Protein AF-0000000069426166 (afdb_homodimer)

Organism: NCBI:txid2607531

Nearest PDB structures (foldseek):
  4bac-assembly1_B-2  TM=5.795E-01  e=1.430E-02  Human spumaretrovirus
  4ikf-assembly1_B  TM=5.958E-01  e=3.409E-02  Human spumaretrovirus
  8b4h-assembly1_D  TM=3.732E-01  e=6.358E-03  Geobacillus stearothermophilus
  8b4h-assembly1_A  TM=3.778E-01  e=1.702E-02  Geobacillus stearothermophilus
  7u05-assembly1_b  TM=6.018E-01  e=2.476E+00  Saccharomyces cerevisiae

Solvent-accessible surface area (backbone atoms only — not comparable to full-atom values): 32502 Å² total; per-residue (Å²): 130,78,71,94,40,75,82,55,65,82,65,31,62,59,61,50,37,67,57,26,68,44,65,68,35,18,50,49,48,33,32,60,58,31,52,26,51,79,60,49,64,37,88,86,81,64,45,72,37,42,81,40,81,35,87,92,40,96,77,36,49,28,32,34,34,58,85,88,72,57,49,69,44,62,60,38,64,80,30,76,53,43,93,58,84,67,53,62,47,39,52,54,44,47,53,45,38,54,45,73,63,54,51,63,67,51,43,17,54,55,46,71,45,54,61,68,59,41,51,52,49,52,51,51,51,32,52,57,52,46,51,51,58,66,70,51,73,74,56,42,57,19,76,90,26,43,27,41,40,50,74,42,74,42,79,42,66,87,80,62,87,53,65,47,33,34,39,32,38,34,27,68,96,55,58,51,59,51,69,42,81,37,95,63,88,45,52,68,59,52,48,52,48,42,65,70,38,36,37,64,47,15,33,36,34,26,74,71,42,75,75,47,73,49,92,74,50,86,50,54,48,77,43,73,61,60,89,80,58,88,70,73,48,68,55,52,57,43,50,58,52,48,58,61,50,40,79,75,56,60,76,57,53,73,96,40,66,66,53,53,40,45,47,49,45,51,48,56,47,36,60,90,35,40,52,40,51,48,51,50,52,47,29,68,78,25,58,46,81,128,79,70,94,41,76,82,54,66,84,66,30,63,58,60,50,36,65,56,27,69,43,65,68,36,18,51,50,48,34,33,60,60,31,51,26,50,78,61,47,64,36,88,86,80,62,45,73,37,42,82,41,82,36,88,92,41,98,77,37,49,29,32,33,33,58,86,88,72,57,49,69,43,63,61,37,64,79,29,76,53,43,92,57,85,68,52,62,46,40,52,55,44,47,53,47,39,53,47,73,62,54,50,64,69,52,44,18,55,56,47,69,45,54,60,66,58,42,52,51,48,53,49,52,50,32,53,57,52,47,51,52,59,66,70,54,72,72,56,41,58,19,77,89,26,43,28,40,39,49,74,42,75,42,77,40,66,86,84,62,88,52,66,48,32,33,40,33,38,33,27,67,96,53,55,52,59,51,70,41,81,36,96,62,89,44,55,68,57,51,48,52,48,43,63,70,40,35,37,65,46,15,34,36,34,24,74,70,42,74,75,48,73,48,91,76,48,87,52,52,49,77,44,71,60,60,89,81,57,87,68,73,48,68,54,51,58,43,50,59,52,46,57,60,50,37,80,77,53,63,80,64,56,77,89,58,57,65,51,53,42,44,47,49,46,51,49,58,48,37,60,91,36,40,52,40,50,49,52,50,52,47,29,68,78,25,60,47,82

Sequence (578 aa):
MTSTYPSVNGINHRDLVIATATTVDSINWLKRHGLLNTEKTCSSCGASMMEVAKKNVSDGVIWSCKRPCRKTVSIRKGTFLENSKLKCEQIVDILYFWAKGDSAKGISHECRIANVAVTDWRNFIRDTLAEYYVAQNIKLGGPNRIVEIAESAFIRRKHNVGHQWVFGALERGTRRCFLVAVEDQTADSLLGIIQERILPGTTVISDLWRSYDTRNQPGYRHLSVDRSINFVDPVTLWKHRSNRNEGEDRTARSLLPSSRLIEYMWRYEFKGEIFGKLLEQIRHLYPCVMTSTYPSVNGINHRDLVIATATTVDSINWLKRHGLLNTEKTCSSCGASMMEVAKKNVSDGVIWSCKRPCRKTVSIRKGTFLENSKLKCEQIVDILYFWAKGDSAKGISHECRIANVAVTDWRNFIRDTLAEYYVAQNIKLGGPNRIVEIAESAFIRRKHNVGHQWVFGALERGTRRCFLVAVEDQTADSLLGIIQERILPGTTVISDLWRSYDTRNQPGYRHLSVDRSINFVDPVTLWKHRSNRNEGEDRTARSLLPSSRLIEYMWRYEFKGEIFGKLLEQIRHLYPCV

pLDDT: mean 81.13, std 19.42, range [32.28, 98.38]

Structure (mmCIF, N/CA/C/O backbone):
data_AF-0000000069426166-model_v1
#
loop_
_entity.id
_entity.type
_entity.pdbx_description
1 polymer 'Uncharacterized protein LOC115222079'
#
loop_
_atom_site.group_PDB
_atom_site.id
_atom_site.type_symbol
_atom_site.label_atom_id
_atom_site.label_alt_id
_atom_site.label_comp_id
_atom_site.label_asym_id
_atom_site.label_entity_id
_atom_site.label_seq_id
_atom_site.pdbx_PDB_ins_code
_atom_site.Cartn_x
_atom_site.Cartn_y
_atom_site.Cartn_z
_atom_site.occupancy
_atom_site.B_iso_or_equiv
_atom_site.auth_seq_id
_atom_site.auth_comp_id
_atom_site.auth_asym_id
_atom_site.auth_atom_id
_atom_site.pdbx_PDB_model_num
ATOM 1 N N . MET A 1 1 ? -8.188 -19.641 -24.109 1 33.53 1 MET A N 1
ATOM 2 C CA . MET A 1 1 ? -9.242 -20.234 -23.297 1 33.53 1 MET A CA 1
ATOM 3 C C . MET A 1 1 ? -9.75 -19.25 -22.25 1 33.53 1 MET A C 1
ATOM 5 O O . MET A 1 1 ? -8.961 -18.672 -21.516 1 33.53 1 MET A O 1
ATOM 9 N N . THR A 1 2 ? -10.805 -18.547 -22.5 1 43.97 2 THR A N 1
ATOM 10 C CA . THR A 1 2 ? -11.492 -17.453 -21.797 1 43.97 2 THR A CA 1
ATOM 11 C C . THR A 1 2 ? -11.617 -17.781 -20.297 1 43.97 2 THR A C 1
ATOM 13 O O . THR A 1 2 ? -12.07 -18.859 -19.922 1 43.97 2 THR A O 1
ATOM 16 N N . SER A 1 3 ? -10.781 -17.25 -19.531 1 60 3 SER A N 1
ATOM 17 C CA . SER A 1 3 ? -10.82 -17.578 -18.109 1 60 3 SER A CA 1
ATOM 18 C C . SER A 1 3 ? -12.258 -17.578 -17.594 1 60 3 SER A C 1
ATOM 20 O O . SER A 1 3 ? -13.039 -16.688 -17.906 1 60 3 SER A O 1
ATOM 22 N N . THR A 1 4 ? -12.859 -18.797 -17.234 1 78.19 4 THR A N 1
ATOM 23 C CA . THR A 1 4 ? -14.188 -19.062 -16.672 1 78.19 4 THR A CA 1
ATOM 24 C C . THR A 1 4 ? -14.398 -18.234 -15.414 1 78.19 4 THR A C 1
ATOM 26 O O . THR A 1 4 ? -15.523 -18.156 -14.906 1 78.19 4 THR A O 1
ATOM 29 N N . TYR A 1 5 ? -13.359 -17.469 -15.078 1 89.56 5 TYR A N 1
ATOM 30 C CA . TYR A 1 5 ? -13.492 -16.719 -13.828 1 89.56 5 TYR A CA 1
ATOM 31 C C . TYR A 1 5 ? -13.484 -15.227 -14.094 1 89.56 5 TYR A C 1
ATOM 33 O O . TYR A 1 5 ? -12.844 -14.758 -15.039 1 89.56 5 TYR A O 1
ATOM 41 N N . PRO A 1 6 ? -14.219 -14.508 -13.336 1 90.44 6 PRO A N 1
ATOM 42 C CA . PRO A 1 6 ? -14.25 -13.055 -13.523 1 90.44 6 PRO A CA 1
ATOM 43 C C . PRO A 1 6 ? -12.867 -12.414 -13.414 1 90.44 6 PRO A C 1
ATOM 45 O O . PRO A 1 6 ? -12.039 -12.859 -12.609 1 90.44 6 PRO A O 1
ATOM 48 N N . SER A 1 7 ? -12.703 -11.422 -14.203 1 90 7 SER A N 1
ATOM 49 C CA . SER A 1 7 ? -11.422 -10.727 -14.164 1 90 7 SER A CA 1
ATOM 50 C C . SER A 1 7 ? -11.297 -9.859 -12.914 1 90 7 SER A C 1
ATOM 52 O O . SER A 1 7 ? -12.266 -9.211 -12.508 1 90 7 SER A O 1
ATOM 54 N N . VAL A 1 8 ? -10.141 -9.898 -12.312 1 92.81 8 VAL A N 1
ATOM 55 C CA . VAL A 1 8 ? -9.875 -9.047 -11.164 1 92.81 8 VAL A CA 1
ATOM 56 C C . VAL A 1 8 ? -8.859 -7.977 -11.539 1 92.81 8 VAL A C 1
ATOM 58 O O . VAL A 1 8 ? -8.32 -7.285 -10.664 1 92.81 8 VAL A O 1
ATOM 61 N N . ASN A 1 9 ? -8.594 -7.887 -12.828 1 86.5 9 ASN A N 1
ATOM 62 C CA . ASN A 1 9 ? -7.633 -6.887 -13.273 1 86.5 9 ASN A CA 1
ATOM 63 C C . ASN A 1 9 ? -8.125 -5.469 -12.992 1 86.5 9 ASN A C 1
ATOM 65 O O . ASN A 1 9 ? -9.266 -5.129 -13.32 1 86.5 9 ASN A O 1
ATOM 69 N N . GLY A 1 10 ? -7.312 -4.715 -12.352 1 88.25 10 GLY A N 1
ATOM 70 C CA . GLY A 1 10 ? -7.652 -3.322 -12.102 1 88.25 10 GLY A CA 1
ATOM 71 C C . GLY A 1 10 ? -8.453 -3.121 -10.828 1 88.25 10 GLY A C 1
ATOM 72 O O . GLY A 1 10 ? -8.836 -1.996 -10.5 1 88.25 10 GLY A O 1
ATOM 73 N N . ILE A 1 11 ? -8.758 -4.207 -10.156 1 94.75 11 ILE A N 1
ATOM 74 C CA . ILE A 1 11 ? -9.523 -4.07 -8.922 1 94.75 11 ILE A CA 1
ATOM 75 C C . ILE A 1 11 ? -8.688 -3.336 -7.875 1 94.75 11 ILE A C 1
ATOM 77 O O . ILE A 1 11 ? -7.48 -3.557 -7.77 1 94.75 11 ILE A O 1
ATOM 81 N N . ASN A 1 12 ? -9.281 -2.402 -7.176 1 96.94 12 ASN A N 1
ATOM 82 C CA . ASN A 1 12 ? -8.586 -1.778 -6.055 1 96.94 12 ASN A CA 1
ATOM 83 C C . ASN A 1 12 ? -9.016 -2.383 -4.723 1 96.94 12 ASN A C 1
ATOM 85 O O . ASN A 1 12 ? -9.898 -3.242 -4.684 1 96.94 12 ASN A O 1
ATOM 89 N N . HIS A 1 13 ? -8.367 -2.037 -3.701 1 97.75 13 HIS A N 1
ATOM 90 C CA . HIS A 1 13 ? -8.602 -2.688 -2.418 1 97.75 13 HIS A CA 1
ATOM 91 C C . HIS A 1 13 ? -10 -2.387 -1.896 1 97.75 13 HIS A C 1
ATOM 93 O O . HIS A 1 13 ? -10.664 -3.262 -1.328 1 97.75 13 HIS A O 1
ATOM 99 N N . ARG A 1 14 ? -10.5 -1.173 -2.006 1 97.88 14 ARG A N 1
ATOM 100 C CA . ARG A 1 14 ? -11.836 -0.819 -1.532 1 97.88 14 ARG A CA 1
ATOM 101 C C . ARG A 1 14 ? -12.891 -1.72 -2.16 1 97.88 14 ARG A C 1
ATOM 103 O O . ARG A 1 14 ? -13.742 -2.27 -1.457 1 97.88 14 ARG A O 1
ATOM 110 N N . ASP A 1 15 ? -12.852 -1.87 -3.463 1 96.88 15 ASP A N 1
ATOM 111 C CA . ASP A 1 15 ? -13.812 -2.729 -4.148 1 96.88 15 ASP A CA 1
ATOM 112 C C . ASP A 1 15 ? -13.711 -4.168 -3.656 1 96.88 15 ASP A C 1
ATOM 114 O O . ASP A 1 15 ? -14.727 -4.859 -3.521 1 96.88 15 ASP A O 1
ATOM 118 N N . LEU A 1 16 ? -12.547 -4.586 -3.479 1 98 16 LEU A N 1
ATOM 119 C CA . LEU A 1 16 ? -12.328 -5.934 -2.973 1 98 16 LEU A CA 1
ATOM 120 C C . LEU A 1 16 ? -12.953 -6.102 -1.589 1 98 16 LEU A C 1
ATOM 122 O O . LEU A 1 16 ? -13.609 -7.109 -1.317 1 98 16 LEU A O 1
ATOM 126 N N . VAL A 1 17 ? -12.727 -5.117 -0.738 1 98.12 17 VAL A N 1
ATOM 127 C CA . VAL A 1 17 ? -13.258 -5.168 0.621 1 98.12 17 VAL A CA 1
ATOM 128 C C . VAL A 1 17 ? -14.781 -5.172 0.581 1 98.12 17 VAL A C 1
ATOM 130 O O . VAL A 1 17 ? -15.43 -5.926 1.312 1 98.12 17 VAL A O 1
ATOM 133 N N . ILE A 1 18 ? -15.32 -4.344 -0.244 1 96.5 18 ILE A N 1
ATOM 134 C CA . ILE A 1 18 ? -16.766 -4.289 -0.364 1 96.5 18 ILE A CA 1
ATOM 135 C C . ILE A 1 18 ? -17.312 -5.645 -0.822 1 96.5 18 ILE A C 1
ATOM 137 O O . ILE A 1 18 ? -18.312 -6.121 -0.312 1 96.5 18 ILE A O 1
ATOM 141 N N . ALA A 1 19 ? -16.625 -6.312 -1.734 1 96.81 19 ALA A N 1
ATOM 142 C CA . ALA A 1 19 ? -17.047 -7.613 -2.254 1 96.81 19 ALA A CA 1
ATOM 143 C C . ALA A 1 19 ? -16.844 -8.711 -1.209 1 96.81 19 ALA A C 1
ATOM 145 O O . ALA A 1 19 ? -17.422 -9.789 -1.316 1 96.81 19 ALA A O 1
ATOM 146 N N . THR A 1 20 ? -16.031 -8.453 -0.206 1 97.88 20 THR A N 1
ATOM 147 C CA . THR A 1 20 ? -15.695 -9.445 0.804 1 97.88 20 THR A CA 1
ATOM 148 C C . THR A 1 20 ? -15.93 -8.898 2.207 1 97.88 20 THR A C 1
ATOM 150 O O . THR A 1 20 ? -15.133 -9.133 3.115 1 97.88 20 THR A O 1
ATOM 153 N N . ALA A 1 21 ? -16.875 -8.188 2.383 1 95.12 21 ALA A N 1
ATOM 154 C CA . ALA A 1 21 ? -17.141 -7.43 3.602 1 95.12 21 ALA A CA 1
ATOM 155 C C . ALA A 1 21 ? -17.375 -8.367 4.785 1 95.12 21 ALA A C 1
ATOM 157 O O . ALA A 1 21 ? -16.953 -8.078 5.906 1 95.12 21 ALA A O 1
ATOM 158 N N . THR A 1 22 ? -18.078 -9.531 4.539 1 94.5 22 THR A N 1
ATOM 159 C CA . THR A 1 22 ? -18.344 -10.523 5.578 1 94.5 22 THR A CA 1
ATOM 160 C C . THR A 1 22 ? -17.609 -11.828 5.273 1 94.5 22 THR A C 1
ATOM 162 O O . THR A 1 22 ? -17.109 -12.023 4.164 1 94.5 22 THR A O 1
ATOM 165 N N . THR A 1 23 ? -17.625 -12.672 6.238 1 94.69 23 THR A N 1
ATOM 166 C CA . THR A 1 23 ? -17.031 -13.992 6.039 1 94.69 23 THR A CA 1
ATOM 167 C C . THR A 1 23 ? -17.734 -14.742 4.918 1 94.69 23 THR A C 1
ATOM 169 O O . THR A 1 23 ? -17.094 -15.359 4.07 1 94.69 23 THR A O 1
ATOM 172 N N . VAL A 1 24 ? -19.016 -14.633 4.938 1 95.38 24 VAL A N 1
ATOM 173 C CA . VAL A 1 24 ? -19.812 -15.297 3.92 1 95.38 24 VAL A CA 1
ATOM 174 C C . VAL A 1 24 ? -19.5 -14.719 2.543 1 95.38 24 VAL A C 1
ATOM 176 O O . VAL A 1 24 ? -19.312 -15.461 1.578 1 95.38 24 VAL A O 1
ATOM 179 N N . ASP A 1 25 ? -19.406 -13.414 2.459 1 97.06 25 ASP A N 1
ATOM 180 C CA . ASP A 1 25 ? -19.062 -12.758 1.199 1 97.06 25 ASP A CA 1
ATOM 181 C C . ASP A 1 25 ? -17.672 -13.188 0.712 1 97.06 25 ASP A C 1
ATOM 183 O O . ASP A 1 25 ? -17.469 -13.359 -0.49 1 97.06 25 ASP A O 1
ATOM 187 N N . SER A 1 26 ? -16.812 -13.32 1.663 1 97.94 26 SER A N 1
ATOM 188 C CA . SER A 1 26 ? -15.438 -13.719 1.33 1 97.94 26 SER A CA 1
ATOM 189 C C . SER A 1 26 ? -15.391 -15.133 0.77 1 97.94 26 SER A C 1
ATOM 191 O O . SER A 1 26 ? -14.703 -15.391 -0.216 1 97.94 26 SER A O 1
ATOM 193 N N . ILE A 1 27 ? -16.078 -16 1.41 1 97.81 27 ILE A N 1
ATOM 194 C CA . ILE A 1 27 ? -16.156 -17.375 0.951 1 97.81 27 ILE A CA 1
ATOM 195 C C . ILE A 1 27 ? -16.766 -17.422 -0.45 1 97.81 27 ILE A C 1
ATOM 197 O O . ILE A 1 27 ? -16.25 -18.109 -1.337 1 97.81 27 ILE A O 1
ATOM 201 N N . ASN A 1 28 ? -17.828 -16.672 -0.667 1 97.44 28 ASN A N 1
ATOM 202 C CA . ASN A 1 28 ? -18.453 -16.609 -1.979 1 97.44 28 ASN A CA 1
ATOM 203 C C . ASN A 1 28 ? -17.516 -16.047 -3.033 1 97.44 28 ASN A C 1
ATOM 205 O O . ASN A 1 28 ? -17.484 -16.516 -4.172 1 97.44 28 ASN A O 1
ATOM 209 N N . TRP A 1 29 ? -16.812 -15.031 -2.65 1 98.19 29 TRP A N 1
ATOM 210 C CA . TRP A 1 29 ? -15.852 -14.438 -3.572 1 98.19 29 TRP A CA 1
ATOM 211 C C . TRP A 1 29 ? -14.781 -15.445 -3.965 1 98.19 29 TRP A C 1
ATOM 213 O O . TRP A 1 29 ? -14.422 -15.555 -5.137 1 98.19 29 TRP A O 1
ATOM 223 N N . LEU A 1 30 ? -14.266 -16.188 -2.988 1 98.38 30 LEU A N 1
ATOM 224 C CA . LEU A 1 30 ? -13.242 -17.203 -3.229 1 98.38 30 LEU A CA 1
ATOM 225 C C . LEU A 1 30 ? -13.766 -18.312 -4.129 1 98.38 30 LEU A C 1
ATOM 227 O O . LEU A 1 30 ? -13.047 -18.797 -5.004 1 98.38 30 LEU A O 1
ATOM 231 N N . LYS A 1 31 ? -15.008 -18.703 -3.943 1 97.5 31 LYS A N 1
ATOM 232 C CA . LYS A 1 31 ? -15.625 -19.703 -4.809 1 97.5 31 LYS A CA 1
ATOM 233 C C . LYS A 1 31 ? -15.766 -19.172 -6.238 1 97.5 31 LYS A C 1
ATOM 235 O O . LYS A 1 31 ? -15.398 -19.875 -7.191 1 97.5 31 LYS A O 1
ATOM 240 N N . ARG A 1 32 ? -16.234 -17.953 -6.324 1 96.94 32 ARG A N 1
ATOM 241 C CA . ARG A 1 32 ? -16.469 -17.328 -7.625 1 96.94 32 ARG A CA 1
ATOM 242 C C . ARG A 1 32 ? -15.172 -17.219 -8.406 1 96.94 32 ARG A C 1
ATOM 244 O O . ARG A 1 32 ? -15.172 -17.281 -9.641 1 96.94 32 ARG A O 1
ATOM 251 N N . HIS A 1 33 ? -14.109 -17.125 -7.688 1 97.44 33 HIS A N 1
ATOM 252 C CA . HIS A 1 33 ? -12.828 -16.922 -8.352 1 97.44 33 HIS A CA 1
ATOM 253 C C . HIS A 1 33 ? -12 -18.203 -8.359 1 97.44 33 HIS A C 1
ATOM 255 O O . HIS A 1 33 ? -10.797 -18.172 -8.609 1 97.44 33 HIS A O 1
ATOM 261 N N . GLY A 1 34 ? -12.578 -19.312 -8.008 1 96.94 34 GLY A N 1
ATOM 262 C CA . GLY A 1 34 ? -12 -20.641 -8.195 1 96.94 34 GLY A CA 1
ATOM 263 C C . GLY A 1 34 ? -10.969 -20.984 -7.133 1 96.94 34 GLY A C 1
ATOM 264 O O . GLY A 1 34 ? -10.078 -21.797 -7.375 1 96.94 34 GLY A O 1
ATOM 265 N N . LEU A 1 35 ? -11.023 -20.391 -5.926 1 98 35 LEU A N 1
ATOM 266 C CA . LEU A 1 35 ? -10.039 -20.641 -4.879 1 98 35 LEU A CA 1
ATOM 267 C C . LEU A 1 35 ? -10.641 -21.531 -3.785 1 98 35 LEU A C 1
ATOM 269 O O . LEU A 1 35 ? -9.914 -22.016 -2.91 1 98 35 LEU A O 1
ATOM 273 N N . LEU A 1 36 ? -11.961 -21.719 -3.824 1 98.06 36 LEU A N 1
ATOM 274 C CA . LEU A 1 36 ? -12.688 -22.688 -3.004 1 98.06 36 LEU A CA 1
ATOM 275 C C . LEU A 1 36 ? -13.633 -23.516 -3.855 1 98.06 36 LEU A C 1
ATOM 277 O O . LEU A 1 36 ? -14.125 -23.062 -4.887 1 98.06 36 LEU A O 1
ATOM 281 N N . ASN A 1 37 ? -13.93 -24.688 -3.371 1 97.62 37 ASN A N 1
ATOM 282 C CA . ASN A 1 37 ? -14.812 -25.578 -4.109 1 97.62 37 ASN A CA 1
ATOM 283 C C . ASN A 1 37 ? -16.266 -25.141 -4.004 1 97.62 37 ASN A C 1
ATOM 285 O O . ASN A 1 37 ? -16.703 -24.672 -2.953 1 97.62 37 ASN A O 1
ATOM 289 N N . THR A 1 38 ? -16.984 -25.312 -5.082 1 96.88 38 THR A N 1
ATOM 290 C CA . THR A 1 38 ? -18.438 -25.078 -5.078 1 96.88 38 THR A CA 1
ATOM 291 C C . THR A 1 38 ? -19.203 -26.375 -4.902 1 96.88 38 THR A C 1
ATOM 293 O O . THR A 1 38 ? -20.391 -26.359 -4.578 1 96.88 38 THR A O 1
ATOM 296 N N . GLU A 1 39 ? -18.5 -27.453 -5.184 1 96.56 39 GLU A N 1
ATOM 297 C CA . GLU A 1 39 ? -19.031 -28.797 -4.977 1 96.56 39 GLU A CA 1
ATOM 298 C C . GLU A 1 39 ? -18 -29.703 -4.309 1 96.56 39 GLU A C 1
ATOM 300 O O . GLU A 1 39 ? -16.797 -29.422 -4.367 1 96.56 39 GLU A O 1
ATOM 305 N N . LYS A 1 40 ? -18.578 -30.766 -3.654 1 96 40 LYS A N 1
ATOM 306 C CA . LYS A 1 40 ? -17.672 -31.703 -2.979 1 96 40 LYS A CA 1
ATOM 307 C C . LYS A 1 40 ? -18.281 -33.094 -2.93 1 96 40 LYS A C 1
ATOM 309 O O . LYS A 1 40 ? -19.484 -33.25 -2.689 1 96 40 LYS A O 1
ATOM 314 N N . THR A 1 41 ? -17.453 -33.969 -3.295 1 95.88 41 THR A N 1
ATOM 315 C CA . THR A 1 41 ? -17.844 -35.375 -3.197 1 95.88 41 THR A CA 1
ATOM 316 C C . THR A 1 41 ? -17.203 -36.031 -1.966 1 95.88 41 THR A C 1
ATOM 318 O O . THR A 1 41 ? -16.031 -35.844 -1.688 1 95.88 41 THR A O 1
ATOM 321 N N . CYS A 1 42 ? -18 -36.781 -1.255 1 96.38 42 CYS A N 1
ATOM 322 C CA . CYS A 1 42 ? -17.531 -37.438 -0.036 1 96.38 42 CYS A CA 1
ATOM 323 C C . CYS A 1 42 ? -16.5 -38.531 -0.354 1 96.38 42 CYS A C 1
ATOM 325 O O . CYS A 1 42 ? -16.75 -39.406 -1.184 1 96.38 42 CYS A O 1
ATOM 327 N N . SER A 1 43 ? -15.43 -38.469 0.306 1 92.19 43 SER A N 1
ATOM 328 C CA . SER A 1 43 ? -14.344 -39.406 0.053 1 92.19 43 SER A CA 1
ATOM 329 C C . SER A 1 43 ? -14.672 -40.781 0.634 1 92.19 43 SER A C 1
ATOM 331 O O . SER A 1 43 ? -14.078 -41.781 0.232 1 92.19 43 SER A O 1
ATOM 333 N N . SER A 1 44 ? -15.586 -40.812 1.547 1 93.38 44 SER A N 1
ATOM 334 C CA . SER A 1 44 ? -15.93 -42.062 2.225 1 93.38 44 SER A CA 1
ATOM 335 C C . SER A 1 44 ? -17 -42.844 1.464 1 93.38 44 SER A C 1
ATOM 337 O O . SER A 1 44 ? -16.875 -44.031 1.246 1 93.38 44 SER A O 1
ATOM 339 N N . CYS A 1 45 ? -18.094 -42.219 0.992 1 95.5 45 CYS A N 1
ATOM 340 C CA . CYS A 1 45 ? -19.234 -42.906 0.394 1 95.5 45 CYS A CA 1
ATOM 341 C C . CYS A 1 45 ? -19.406 -42.5 -1.064 1 95.5 45 CYS A C 1
ATOM 343 O O . CYS A 1 45 ? -20.219 -43.094 -1.781 1 95.5 45 CYS A O 1
ATOM 345 N N . GLY A 1 46 ? -18.75 -41.438 -1.537 1 94.69 46 GLY A N 1
ATOM 346 C CA . GLY A 1 46 ? -18.812 -41.031 -2.936 1 94.69 46 GLY A CA 1
ATOM 347 C C . GLY A 1 46 ? -20 -40.156 -3.258 1 94.69 46 GLY A C 1
ATOM 348 O O . GLY A 1 46 ? -20.141 -39.688 -4.391 1 94.69 46 GLY A O 1
ATOM 349 N N . ALA A 1 47 ? -20.781 -39.844 -2.293 1 95.94 47 ALA A N 1
ATOM 350 C CA . ALA A 1 47 ? -21.969 -39.031 -2.502 1 95.94 47 ALA A CA 1
ATOM 351 C C . ALA A 1 47 ? -21.609 -37.562 -2.545 1 95.94 47 ALA A C 1
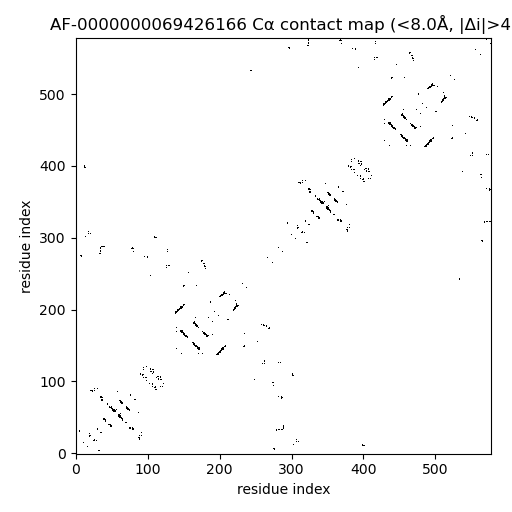ATOM 353 O O . ALA A 1 47 ? -20.562 -37.156 -2.057 1 95.94 47 ALA A O 1
ATOM 354 N N . SER A 1 48 ? -22.531 -36.75 -3.178 1 96.44 48 SER A N 1
ATOM 355 C CA . SER A 1 48 ? -22.375 -35.312 -3.199 1 96.44 48 SER A CA 1
ATOM 356 C C . SER A 1 48 ? -22.641 -34.688 -1.827 1 96.44 48 SER A C 1
ATOM 358 O O . SER A 1 48 ? -23.656 -35 -1.199 1 96.44 48 SER A O 1
ATOM 360 N N . MET A 1 49 ? -21.766 -33.875 -1.42 1 97 49 MET A N 1
ATOM 361 C CA . MET A 1 49 ? -21.922 -33.25 -0.11 1 97 49 MET A CA 1
ATOM 362 C C . MET A 1 49 ? -22.656 -31.922 -0.223 1 97 49 MET A C 1
ATOM 364 O O . MET A 1 49 ? -22.781 -31.375 -1.315 1 97 49 MET A O 1
ATOM 368 N N . MET A 1 50 ? -23.156 -31.484 0.911 1 96.81 50 MET A N 1
ATOM 369 C CA . MET A 1 50 ? -23.859 -30.188 0.952 1 96.81 50 MET A CA 1
ATOM 370 C C . MET A 1 50 ? -23.172 -29.25 1.935 1 96.81 50 MET A C 1
ATOM 372 O O . MET A 1 50 ? -22.578 -29.688 2.92 1 96.81 50 MET A O 1
ATOM 376 N N . GLU A 1 51 ? -23.25 -27.938 1.655 1 95.81 51 GLU A N 1
ATOM 377 C CA . GLU A 1 51 ? -22.766 -26.938 2.596 1 95.81 51 GLU A CA 1
ATOM 378 C C . GLU A 1 51 ? -23.766 -26.672 3.711 1 95.81 51 GLU A C 1
ATOM 380 O O . GLU A 1 51 ? -24.938 -26.406 3.441 1 95.81 51 GLU A O 1
ATOM 385 N N . VAL A 1 52 ? -23.328 -26.781 4.914 1 95.69 52 VAL A N 1
ATOM 386 C CA . VAL A 1 52 ? -24.219 -26.562 6.059 1 95.69 52 VAL A CA 1
ATOM 387 C C . VAL A 1 52 ? -23.578 -25.531 7 1 95.69 52 VAL A C 1
ATOM 389 O O . VAL A 1 52 ? -22.359 -25.547 7.215 1 95.69 52 VAL A O 1
ATOM 392 N N . ALA A 1 53 ? -24.438 -24.672 7.523 1 95.06 53 ALA A N 1
ATOM 393 C CA . ALA A 1 53 ? -23.953 -23.703 8.508 1 95.06 53 ALA A CA 1
ATOM 394 C C . ALA A 1 53 ? -23.594 -24.391 9.82 1 95.06 53 ALA A C 1
ATOM 396 O O . ALA A 1 53 ? -24.312 -25.281 10.281 1 95.06 53 ALA A O 1
ATOM 397 N N . LYS A 1 54 ? -22.422 -24.094 10.336 1 92.69 54 LYS A N 1
ATOM 398 C CA . LYS A 1 54 ? -21.953 -24.625 11.609 1 92.69 54 LYS A CA 1
ATOM 399 C C . LYS A 1 54 ? -21.297 -23.547 12.453 1 92.69 54 LYS A C 1
ATOM 401 O O . LYS A 1 54 ? -20.297 -22.953 12.031 1 92.69 54 LYS A O 1
ATOM 406 N N . LYS A 1 55 ? -21.719 -23.203 13.648 1 87.38 55 LYS A N 1
ATOM 407 C CA . LYS A 1 55 ? -21.297 -22.078 14.484 1 87.38 55 LYS A CA 1
ATOM 408 C C . LYS A 1 55 ? -19.906 -22.328 15.07 1 87.38 55 LYS A C 1
ATOM 410 O O . LYS A 1 55 ? -19.141 -21.391 15.281 1 87.38 55 LYS A O 1
ATOM 415 N N . ASN A 1 56 ? -19.5 -23.609 15.25 1 87.62 56 ASN A N 1
ATOM 416 C CA . ASN A 1 56 ? -18.25 -23.891 15.961 1 87.62 56 ASN A CA 1
ATOM 417 C C . ASN A 1 56 ? -17.078 -24.062 14.992 1 87.62 56 ASN A C 1
ATOM 419 O O . ASN A 1 56 ? -16.031 -24.562 15.359 1 87.62 56 ASN A O 1
ATOM 423 N N . VAL A 1 57 ? -17.375 -23.672 13.766 1 88.94 57 VAL A N 1
ATOM 424 C CA . VAL A 1 57 ? -16.297 -23.734 12.797 1 88.94 57 VAL A CA 1
ATOM 425 C C . VAL A 1 57 ? -15.906 -22.328 12.367 1 88.94 57 VAL A C 1
ATOM 427 O O . VAL A 1 57 ? -16.766 -21.438 12.281 1 88.94 57 VAL A O 1
ATOM 430 N N . SER A 1 58 ? -14.633 -22.031 12.133 1 86.69 58 SER A N 1
ATOM 431 C CA . SER A 1 58 ? -14.07 -20.719 11.859 1 86.69 58 SER A CA 1
ATOM 432 C C . SER A 1 58 ? -14.734 -20.062 10.656 1 86.69 58 SER A C 1
ATOM 434 O O . SER A 1 58 ? -15.023 -18.875 10.672 1 86.69 58 SER A O 1
ATOM 436 N N . ASP A 1 59 ? -15.102 -20.875 9.672 1 94.94 59 ASP A N 1
ATOM 437 C CA . ASP A 1 59 ? -15.68 -20.328 8.445 1 94.94 59 ASP A CA 1
ATOM 438 C C . ASP A 1 59 ? -17.203 -20.281 8.539 1 94.94 59 ASP A C 1
ATOM 440 O O . ASP A 1 59 ? -17.875 -19.719 7.656 1 94.94 59 ASP A O 1
ATOM 444 N N . GLY A 1 60 ? -17.766 -20.859 9.5 1 95.12 60 GLY A N 1
ATOM 445 C CA . GLY A 1 60 ? -19.203 -20.859 9.719 1 95.12 60 GLY A CA 1
ATOM 446 C C . GLY A 1 60 ? -19.953 -21.797 8.789 1 95.12 60 GLY A C 1
ATOM 447 O O . GLY A 1 60 ? -21.188 -21.828 8.789 1 95.12 60 GLY A O 1
ATOM 448 N N . VAL A 1 61 ? -19.266 -22.484 7.902 1 96.44 61 VAL A N 1
ATOM 449 C CA . VAL A 1 61 ? -19.844 -23.406 6.949 1 96.44 61 VAL A CA 1
ATOM 450 C C . VAL A 1 61 ? -18.922 -24.609 6.758 1 96.44 61 VAL A C 1
ATOM 452 O O . VAL A 1 61 ? -17.703 -24.484 6.879 1 96.44 61 VAL A O 1
ATOM 455 N N . ILE A 1 62 ? -19.547 -25.781 6.535 1 96.31 62 ILE A N 1
ATOM 456 C CA . ILE A 1 62 ? -18.781 -27.016 6.379 1 96.31 62 ILE A CA 1
ATOM 457 C C . ILE A 1 62 ? -19.453 -27.922 5.348 1 96.31 62 ILE A C 1
ATOM 459 O O . ILE A 1 62 ? -20.656 -27.781 5.09 1 96.31 62 ILE A O 1
ATOM 463 N N . TRP A 1 63 ? -18.688 -28.703 4.68 1 96.94 63 TRP A N 1
ATOM 464 C CA . TRP A 1 63 ? -19.266 -29.766 3.852 1 96.94 63 TRP A CA 1
ATOM 465 C C . TRP A 1 63 ? -19.797 -30.906 4.711 1 96.94 63 TRP A C 1
ATOM 467 O O . TRP A 1 63 ? -19.094 -31.391 5.598 1 96.94 63 TRP A O 1
ATOM 477 N N . SER A 1 64 ? -20.984 -31.281 4.414 1 96.94 64 SER A N 1
ATOM 478 C CA . SER A 1 64 ? -21.594 -32.375 5.176 1 96.94 64 SER A CA 1
ATOM 479 C C . SER A 1 64 ? -22.234 -33.406 4.254 1 96.94 64 SER A C 1
ATOM 481 O O . SER A 1 64 ? -22.922 -33.062 3.299 1 96.94 64 SER A O 1
ATOM 483 N N . CYS A 1 65 ? -21.891 -34.688 4.504 1 96.88 65 CYS A N 1
ATOM 484 C CA . CYS A 1 65 ? -22.5 -35.781 3.752 1 96.88 65 CYS A CA 1
ATOM 485 C C . CYS A 1 65 ? -23.844 -36.156 4.348 1 96.88 65 CYS A C 1
ATOM 487 O O . CYS A 1 65 ? -24.062 -36 5.551 1 96.88 65 CYS A O 1
ATOM 489 N N . LYS A 1 66 ? -24.734 -36.625 3.506 1 92.75 66 LYS A N 1
ATOM 490 C CA . LYS A 1 66 ? -26.062 -37.031 3.975 1 92.75 66 LYS A CA 1
ATOM 491 C C . LYS A 1 66 ? -25.984 -38.344 4.738 1 92.75 66 LYS A C 1
ATOM 493 O O . LYS A 1 66 ? -24.953 -39.031 4.723 1 92.75 66 LYS A O 1
ATOM 498 N N . ARG A 1 67 ? -27.047 -38.594 5.508 1 90.31 67 ARG A N 1
ATOM 499 C CA . ARG A 1 67 ? -27.172 -39.875 6.199 1 90.31 67 ARG A CA 1
ATOM 500 C C . ARG A 1 67 ? -27.125 -41.031 5.211 1 90.31 67 ARG A C 1
ATOM 502 O O . ARG A 1 67 ? -27.672 -40.938 4.105 1 90.31 67 ARG A O 1
ATOM 509 N N . PRO A 1 68 ? -26.406 -42.125 5.602 1 91.69 68 PRO A N 1
ATOM 510 C CA . PRO A 1 68 ? -25.906 -42.438 6.945 1 91.69 68 PRO A CA 1
ATOM 511 C C . PRO A 1 68 ? -24.453 -42 7.145 1 91.69 68 PRO A C 1
ATOM 513 O O . PRO A 1 68 ? -23.906 -42.156 8.242 1 91.69 68 PRO A O 1
ATOM 516 N N . CYS A 1 69 ? -23.703 -41.562 6.238 1 94.56 69 CYS A N 1
ATOM 517 C CA . CYS A 1 69 ? -22.281 -41.219 6.309 1 94.56 69 CYS A CA 1
ATOM 518 C C . CYS A 1 69 ? -22.031 -40.062 7.246 1 94.56 69 CYS A C 1
ATOM 520 O O . CYS A 1 69 ? -21.297 -40.188 8.227 1 94.56 69 CYS A O 1
ATOM 522 N N . ARG A 1 70 ? -22.672 -38.906 7.25 1 94 70 ARG A N 1
ATOM 523 C CA . ARG A 1 70 ? -22.656 -37.688 8.062 1 94 70 ARG A CA 1
ATOM 524 C C . ARG A 1 70 ? -21.25 -37.156 8.219 1 94 70 ARG A C 1
ATOM 526 O O . ARG A 1 70 ? -20.969 -36.344 9.125 1 94 70 ARG A O 1
ATOM 533 N N . LYS A 1 71 ? -20.375 -37.594 7.363 1 96.19 71 LYS A N 1
ATOM 534 C CA . LYS A 1 71 ? -19 -37.094 7.406 1 96.19 71 LYS A CA 1
ATOM 535 C C . LYS A 1 71 ? -18.969 -35.594 7.105 1 96.19 71 LYS A C 1
ATOM 537 O O . LYS A 1 71 ? -19.703 -35.125 6.242 1 96.19 71 LYS A O 1
ATOM 542 N N . THR A 1 72 ? -18.156 -34.875 7.848 1 95.56 72 THR A N 1
ATOM 543 C CA . THR A 1 72 ? -18 -33.438 7.621 1 95.56 72 THR A CA 1
ATOM 544 C C . THR A 1 72 ? -16.562 -33.094 7.215 1 95.56 72 THR A C 1
ATOM 546 O O . THR A 1 72 ? -15.617 -33.781 7.652 1 95.56 72 THR A O 1
ATOM 549 N N . VAL A 1 73 ? -16.438 -32.219 6.293 1 95.69 73 VAL A N 1
ATOM 550 C CA . VAL A 1 73 ? -15.125 -31.812 5.797 1 95.69 73 VAL A CA 1
ATOM 551 C C . VAL A 1 73 ? -15.062 -30.281 5.695 1 95.69 73 VAL A C 1
ATOM 553 O O . VAL A 1 73 ? -16.047 -29.641 5.305 1 95.69 73 VAL A O 1
ATOM 556 N N . SER A 1 74 ? -13.969 -29.734 6.051 1 96.19 74 SER A N 1
ATOM 557 C CA . SER A 1 74 ? -13.781 -28.297 5.926 1 96.19 74 SER A CA 1
ATOM 558 C C . SER A 1 74 ? -13.945 -27.844 4.48 1 96.19 74 SER A C 1
ATOM 560 O O . SER A 1 74 ? -13.555 -28.547 3.553 1 96.19 74 SER A O 1
ATOM 562 N N . ILE A 1 75 ? -14.43 -26.625 4.309 1 96.75 75 ILE A N 1
ATOM 563 C CA . ILE A 1 75 ? -14.594 -26.094 2.959 1 96.75 75 ILE A CA 1
ATOM 564 C C . ILE A 1 75 ? -13.227 -25.812 2.342 1 96.75 75 ILE A C 1
ATOM 566 O O . ILE A 1 75 ? -13.109 -25.625 1.129 1 96.75 75 ILE A O 1
ATOM 570 N N . ARG A 1 76 ? -12.18 -25.75 3.104 1 97.31 76 ARG A N 1
ATOM 571 C CA . ARG A 1 76 ? -10.836 -25.406 2.643 1 97.31 76 ARG A CA 1
ATOM 572 C C . ARG A 1 76 ? -10.078 -26.656 2.193 1 97.31 76 ARG A C 1
ATOM 574 O O . ARG A 1 76 ? -9.039 -26.547 1.548 1 97.31 76 ARG A O 1
ATOM 581 N N . LYS A 1 77 ? -10.586 -27.828 2.541 1 95.81 77 LYS A N 1
ATOM 582 C CA . LYS A 1 77 ? -9.875 -29.078 2.268 1 95.81 77 LYS A CA 1
ATOM 583 C C . LYS A 1 77 ? -9.602 -29.234 0.774 1 95.81 77 LYS A C 1
ATOM 585 O O . LYS A 1 77 ? -10.523 -29.141 -0.043 1 95.81 77 LYS A O 1
ATOM 590 N N . GLY A 1 78 ? -8.352 -29.5 0.449 1 94.81 78 GLY A N 1
ATOM 591 C CA . GLY A 1 78 ? -7.973 -29.75 -0.931 1 94.81 78 GLY A CA 1
ATOM 592 C C . GLY A 1 78 ? -7.746 -28.469 -1.728 1 94.81 78 GLY A C 1
ATOM 593 O O . GLY A 1 78 ? -7.602 -28.516 -2.951 1 94.81 78 GLY A O 1
ATOM 594 N N . THR A 1 79 ? -7.906 -27.344 -1.108 1 97 79 THR A N 1
ATOM 595 C CA . THR A 1 79 ? -7.719 -26.062 -1.788 1 97 79 THR A CA 1
ATOM 596 C C . THR A 1 79 ? -6.438 -25.391 -1.321 1 97 79 THR A C 1
ATOM 598 O O . THR A 1 79 ? -5.707 -25.938 -0.49 1 97 79 THR A O 1
ATOM 601 N N . PHE A 1 80 ? -6.113 -24.219 -1.918 1 96.62 80 PHE A N 1
ATOM 602 C CA . PHE A 1 80 ? -4.969 -23.375 -1.578 1 96.62 80 PHE A CA 1
ATOM 603 C C . PHE A 1 80 ? -5.047 -22.922 -0.127 1 96.62 80 PHE A C 1
ATOM 605 O O . PHE A 1 80 ? -4.023 -22.625 0.492 1 96.62 80 PHE A O 1
ATOM 612 N N . LEU A 1 81 ? -6.211 -22.859 0.464 1 97.31 81 LEU A N 1
ATOM 613 C CA . LEU A 1 81 ? -6.434 -22.328 1.801 1 97.31 81 LEU A CA 1
ATOM 614 C C . LEU A 1 81 ? -6.348 -23.422 2.854 1 97.31 81 LEU A C 1
ATOM 616 O O . LEU A 1 81 ? -6.496 -23.156 4.047 1 97.31 81 LEU A O 1
ATOM 620 N N . GLU A 1 82 ? -5.98 -24.594 2.303 1 94.81 82 GLU A N 1
ATOM 621 C CA . GLU A 1 82 ? -5.961 -25.719 3.234 1 94.81 82 GLU A CA 1
ATOM 622 C C . GLU A 1 82 ? -4.91 -25.516 4.32 1 94.81 82 GLU A C 1
ATOM 624 O O . GLU A 1 82 ? -3.801 -25.062 4.043 1 94.81 82 GLU A O 1
ATOM 629 N N . ASN A 1 83 ? -5.133 -25.688 5.605 1 91.62 83 ASN A N 1
ATOM 630 C CA . ASN A 1 83 ? -4.234 -25.688 6.758 1 91.62 83 ASN A CA 1
ATOM 631 C C . ASN A 1 83 ? -4.031 -24.266 7.293 1 91.62 83 ASN A C 1
ATOM 633 O O . ASN A 1 83 ? -3.232 -24.047 8.203 1 91.62 83 ASN A O 1
ATOM 637 N N . SER A 1 84 ? -4.547 -23.312 6.578 1 94.81 84 SER A N 1
ATOM 638 C CA . SER A 1 84 ? -4.461 -21.953 7.113 1 94.81 84 SER A CA 1
ATOM 639 C C . SER A 1 84 ? -5.508 -21.719 8.195 1 94.81 84 SER A C 1
ATOM 641 O O . SER A 1 84 ? -6.652 -22.172 8.07 1 94.81 84 SER A O 1
ATOM 643 N N . LYS A 1 85 ? -5.152 -21.016 9.156 1 93.56 85 LYS A N 1
ATOM 644 C CA . LYS A 1 85 ? -6.07 -20.688 10.242 1 93.56 85 LYS A CA 1
ATOM 645 C C . LYS A 1 85 ? -6.578 -19.25 10.102 1 93.56 85 LYS A C 1
ATOM 647 O O . LYS A 1 85 ? -7.406 -18.797 10.898 1 93.56 85 LYS A O 1
ATOM 652 N N . LEU A 1 86 ? -6.105 -18.594 9.148 1 96.38 86 LEU A N 1
ATOM 653 C CA . LEU A 1 86 ? -6.523 -17.219 8.938 1 96.38 86 LEU A CA 1
ATOM 654 C C . LEU A 1 86 ? -7.938 -17.156 8.375 1 96.38 86 LEU A C 1
ATOM 656 O O . LEU A 1 86 ? -8.375 -18.078 7.68 1 96.38 86 LEU A O 1
ATOM 660 N N . LYS A 1 87 ? -8.625 -16.094 8.664 1 96.5 87 LYS A N 1
ATOM 661 C CA . LYS A 1 87 ? -9.945 -15.875 8.07 1 96.5 87 LYS A CA 1
ATOM 662 C C . LYS A 1 87 ? -9.844 -15.719 6.555 1 96.5 87 LYS A C 1
ATOM 664 O O . LYS A 1 87 ? -8.82 -15.281 6.035 1 96.5 87 LYS A O 1
ATOM 669 N N . CYS A 1 88 ? -10.953 -16.078 5.867 1 97.25 88 CYS A N 1
ATOM 670 C CA . CYS A 1 88 ? -10.977 -16 4.41 1 97.25 88 CYS A CA 1
ATOM 671 C C . CYS A 1 88 ? -10.695 -14.586 3.922 1 97.25 88 CYS A C 1
ATOM 673 O O . CYS A 1 88 ? -9.961 -14.398 2.953 1 97.25 88 CYS A O 1
ATOM 675 N N . GLU A 1 89 ? -11.289 -13.586 4.629 1 97.06 89 GLU A N 1
ATOM 676 C CA . GLU A 1 89 ? -11.07 -12.203 4.219 1 97.06 89 GLU A CA 1
ATOM 677 C C . GLU A 1 89 ? -9.617 -11.797 4.395 1 97.06 89 GLU A C 1
ATOM 679 O O . GLU A 1 89 ? -9.086 -11.008 3.611 1 97.06 89 GLU A O 1
ATOM 684 N N . GLN A 1 90 ? -8.945 -12.281 5.402 1 97.38 90 GLN A N 1
ATOM 685 C CA . GLN A 1 90 ? -7.531 -12 5.613 1 97.38 90 GLN A CA 1
ATOM 686 C C . GLN A 1 90 ? -6.676 -12.594 4.5 1 97.38 90 GLN A C 1
ATOM 688 O O . GLN A 1 90 ? -5.719 -11.961 4.043 1 97.38 90 GLN A O 1
ATOM 693 N N . ILE A 1 91 ? -7.012 -13.812 4.094 1 97.75 91 ILE A N 1
ATOM 694 C CA . ILE A 1 91 ? -6.266 -14.477 3.027 1 97.75 91 ILE A CA 1
ATOM 695 C C . ILE A 1 91 ? -6.418 -13.695 1.727 1 97.75 91 ILE A C 1
ATOM 697 O O . ILE A 1 91 ? -5.441 -13.477 1.006 1 97.75 91 ILE A O 1
ATOM 701 N N . VAL A 1 92 ? -7.641 -13.242 1.442 1 98.06 92 VAL A N 1
ATOM 702 C CA . VAL A 1 92 ? -7.898 -12.414 0.264 1 98.06 92 VAL A CA 1
ATOM 703 C C . VAL A 1 92 ? -7.031 -11.164 0.312 1 98.06 92 VAL A C 1
ATOM 705 O O . VAL A 1 92 ? -6.406 -10.797 -0.685 1 98.06 92 VAL A O 1
ATOM 708 N N . ASP A 1 93 ? -6.941 -10.531 1.456 1 98.31 93 ASP A N 1
ATOM 709 C CA . ASP A 1 93 ? -6.148 -9.312 1.625 1 98.31 93 ASP A CA 1
ATOM 710 C C . ASP A 1 93 ? -4.66 -9.602 1.445 1 98.31 93 ASP A C 1
ATOM 712 O O . ASP A 1 93 ? -3.939 -8.805 0.839 1 98.31 93 ASP A O 1
ATOM 716 N N . ILE A 1 94 ? -4.195 -10.719 1.995 1 98.25 94 ILE A N 1
ATOM 717 C CA . ILE A 1 94 ? -2.787 -11.078 1.87 1 98.25 94 ILE A CA 1
ATOM 718 C C . ILE A 1 94 ? -2.412 -11.195 0.394 1 98.25 94 ILE A C 1
ATOM 720 O O . ILE A 1 94 ? -1.395 -10.648 -0.04 1 98.25 94 ILE A O 1
ATOM 724 N N . LEU A 1 95 ? -3.25 -11.898 -0.339 1 98.06 95 LEU A N 1
ATOM 725 C CA . LEU A 1 95 ? -2.982 -12.086 -1.761 1 98.06 95 LEU A CA 1
ATOM 726 C C . LEU A 1 95 ? -2.967 -10.75 -2.492 1 98.06 95 LEU A C 1
ATOM 728 O O . LEU A 1 95 ? -2.107 -10.508 -3.344 1 98.06 95 LEU A O 1
ATOM 732 N N . TYR A 1 96 ? -3.844 -9.891 -2.117 1 98.06 96 TYR A N 1
ATOM 733 C CA . TYR A 1 96 ? -3.939 -8.594 -2.768 1 98.06 96 TYR A CA 1
ATOM 734 C C . TYR A 1 96 ? -2.709 -7.742 -2.473 1 98.06 96 TYR A C 1
ATOM 736 O O . TYR A 1 96 ? -2.08 -7.211 -3.389 1 98.06 96 TYR A O 1
ATOM 744 N N . PHE A 1 97 ? -2.404 -7.598 -1.218 1 97.31 97 PHE A N 1
ATOM 745 C CA . PHE A 1 97 ? -1.31 -6.715 -0.832 1 97.31 97 PHE A CA 1
ATOM 746 C C . PHE A 1 97 ? 0.031 -7.293 -1.27 1 97.31 97 PHE A C 1
ATOM 748 O O . PHE A 1 97 ? 0.959 -6.547 -1.593 1 97.31 97 PHE A O 1
ATOM 755 N N . TRP A 1 98 ? 0.143 -8.633 -1.281 1 96.06 98 TRP A N 1
ATOM 756 C CA . TRP A 1 98 ? 1.333 -9.234 -1.877 1 96.06 98 TRP A CA 1
ATOM 757 C C . TRP A 1 98 ? 1.462 -8.844 -3.346 1 96.06 98 TRP A C 1
ATOM 759 O O . TRP A 1 98 ? 2.539 -8.445 -3.797 1 96.06 98 TRP A O 1
ATOM 769 N N . ALA A 1 99 ? 0.376 -9 -4.051 1 96 99 ALA A N 1
ATOM 770 C CA . ALA A 1 99 ? 0.381 -8.68 -5.473 1 96 99 ALA A CA 1
ATOM 771 C C . ALA A 1 99 ? 0.729 -7.215 -5.703 1 96 99 ALA A C 1
ATOM 773 O O . ALA A 1 99 ? 1.397 -6.875 -6.684 1 96 99 ALA A O 1
ATOM 774 N N . LYS A 1 100 ? 0.227 -6.387 -4.816 1 92.56 100 LYS A N 1
ATOM 775 C CA . LYS A 1 100 ? 0.49 -4.953 -4.906 1 92.56 100 LYS A CA 1
ATOM 776 C C . LYS A 1 100 ? 1.962 -4.648 -4.641 1 92.56 100 LYS A C 1
ATOM 778 O O . LYS A 1 100 ? 2.461 -3.59 -5.031 1 92.56 100 LYS A O 1
ATOM 783 N N . GLY A 1 101 ? 2.678 -5.527 -3.941 1 89.75 101 GLY A N 1
ATOM 784 C CA . GLY A 1 101 ? 4.098 -5.352 -3.676 1 89.75 101 GLY A CA 1
ATOM 785 C C . GLY A 1 101 ? 4.375 -4.719 -2.326 1 89.75 101 GLY A C 1
ATOM 786 O O . GLY A 1 101 ? 5.426 -4.105 -2.129 1 89.75 101 GLY A O 1
ATOM 787 N N . ASP A 1 102 ? 3.461 -4.828 -1.402 1 90.81 102 ASP A N 1
ATOM 788 C CA . ASP A 1 102 ? 3.654 -4.254 -0.075 1 90.81 102 ASP A CA 1
ATOM 789 C C . ASP A 1 102 ? 4.762 -4.98 0.684 1 90.81 102 ASP A C 1
ATOM 791 O O . ASP A 1 102 ? 5.031 -6.156 0.423 1 90.81 102 ASP A O 1
ATOM 795 N N . SER A 1 103 ? 5.371 -4.285 1.613 1 86.38 103 SER A N 1
ATOM 796 C CA . SER A 1 103 ? 6.375 -4.875 2.494 1 86.38 103 SER A CA 1
ATOM 797 C C . SER A 1 103 ? 5.738 -5.848 3.482 1 86.38 103 SER A C 1
ATOM 799 O O . SER A 1 103 ? 4.516 -5.859 3.65 1 86.38 103 SER A O 1
ATOM 801 N N . ALA A 1 104 ? 6.609 -6.68 4.094 1 89.56 104 ALA A N 1
ATOM 802 C CA . ALA A 1 104 ? 6.125 -7.602 5.121 1 89.56 104 ALA A CA 1
ATOM 803 C C . ALA A 1 104 ? 5.41 -6.848 6.238 1 89.56 104 ALA A C 1
ATOM 805 O O . ALA A 1 104 ? 4.336 -7.254 6.684 1 89.56 104 ALA A O 1
ATOM 806 N N . LYS A 1 105 ? 5.984 -5.715 6.645 1 89.31 105 LYS A N 1
ATOM 807 C CA . LYS A 1 105 ? 5.379 -4.898 7.695 1 89.31 105 LYS A CA 1
ATOM 808 C C . LYS A 1 105 ? 4.035 -4.336 7.25 1 89.31 105 LYS A C 1
ATOM 810 O O . LYS A 1 105 ? 3.082 -4.289 8.031 1 89.31 105 LYS A O 1
ATOM 815 N N . GLY A 1 106 ? 4.008 -3.914 6.023 1 92.06 106 GLY A N 1
ATOM 816 C CA . GLY A 1 106 ? 2.76 -3.408 5.477 1 92.06 106 GLY A CA 1
ATOM 817 C C . GLY A 1 106 ? 1.658 -4.449 5.445 1 92.06 106 GLY A C 1
ATOM 818 O O . GLY A 1 106 ? 0.516 -4.164 5.812 1 92.06 106 GLY A O 1
ATOM 819 N N . ILE A 1 107 ? 2.027 -5.602 5.004 1 96.38 107 ILE A N 1
ATOM 820 C CA . ILE A 1 107 ? 1.051 -6.684 4.941 1 96.38 107 ILE A CA 1
ATOM 821 C C . ILE A 1 107 ? 0.601 -7.055 6.352 1 96.38 107 ILE A C 1
ATOM 823 O O . ILE A 1 107 ? -0.588 -7.273 6.594 1 96.38 107 ILE A O 1
ATOM 827 N N . SER A 1 108 ? 1.541 -7.156 7.238 1 96.5 108 SER A N 1
ATOM 828 C CA . SER A 1 108 ? 1.216 -7.457 8.633 1 96.5 108 SER A CA 1
ATOM 829 C C . SER A 1 108 ? 0.198 -6.469 9.188 1 96.5 108 SER A C 1
ATOM 831 O O . SER A 1 108 ? -0.795 -6.867 9.797 1 96.5 108 SER A O 1
ATOM 833 N N . HIS A 1 109 ? 0.38 -5.215 8.93 1 95.31 109 HIS A N 1
ATOM 834 C CA . HIS A 1 109 ? -0.52 -4.172 9.406 1 95.31 109 HIS A CA 1
ATOM 835 C C . HIS A 1 109 ? -1.883 -4.266 8.727 1 95.31 109 HIS A C 1
ATOM 837 O O . HIS A 1 109 ? -2.916 -4.293 9.406 1 95.31 109 HIS A O 1
ATOM 843 N N . GLU A 1 110 ? -1.884 -4.363 7.402 1 97.19 110 GLU A N 1
ATOM 844 C CA . GLU A 1 110 ? -3.121 -4.332 6.629 1 97.19 110 GLU A CA 1
ATOM 845 C C . GLU A 1 110 ? -3.979 -5.562 6.91 1 97.19 110 GLU A C 1
ATOM 847 O O . GLU A 1 110 ? -5.211 -5.48 6.906 1 97.19 110 GLU A O 1
ATOM 852 N N . CYS A 1 111 ? -3.34 -6.691 7.16 1 97.44 111 CYS A N 1
ATOM 853 C CA . CYS A 1 111 ? -4.074 -7.941 7.324 1 97.44 111 CYS A CA 1
ATOM 854 C C . CYS A 1 111 ? -4.219 -8.297 8.797 1 97.44 111 CYS A C 1
ATOM 856 O O . CYS A 1 111 ? -4.902 -9.266 9.148 1 97.44 111 CYS A O 1
ATOM 858 N N . ARG A 1 112 ? -3.6 -7.555 9.664 1 95.88 112 ARG A N 1
ATOM 859 C CA . ARG A 1 112 ? -3.641 -7.777 11.102 1 95.88 112 ARG A CA 1
ATOM 860 C C . ARG A 1 112 ? -3.172 -9.188 11.453 1 95.88 112 ARG A C 1
ATOM 862 O O . ARG A 1 112 ? -3.861 -9.914 12.172 1 95.88 112 ARG A O 1
ATOM 869 N N . ILE A 1 113 ? -2.129 -9.555 10.945 1 96.69 113 ILE A N 1
ATOM 870 C CA . ILE A 1 113 ? -1.543 -10.859 11.234 1 96.69 113 ILE A CA 1
ATOM 871 C C . ILE A 1 113 ? -0.082 -10.688 11.648 1 96.69 113 ILE A C 1
ATOM 873 O O . ILE A 1 113 ? 0.526 -9.648 11.383 1 96.69 113 ILE A O 1
ATOM 877 N N . ALA A 1 114 ? 0.425 -11.672 12.266 1 96.25 114 ALA A N 1
ATOM 878 C CA . ALA A 1 114 ? 1.8 -11.633 12.758 1 96.25 114 ALA A CA 1
ATOM 879 C C . ALA A 1 114 ? 2.795 -11.672 11.602 1 96.25 114 ALA A C 1
ATOM 881 O O . ALA A 1 114 ? 2.514 -12.25 10.547 1 96.25 114 ALA A O 1
ATOM 882 N N . ASN A 1 115 ? 3.938 -11.086 11.82 1 94.12 115 ASN A N 1
ATOM 883 C CA . ASN A 1 115 ? 4.992 -11.023 10.812 1 94.12 115 ASN A CA 1
ATOM 884 C C . ASN A 1 115 ? 5.418 -12.422 10.367 1 94.12 115 ASN A C 1
ATOM 886 O O . ASN A 1 115 ? 5.746 -12.633 9.203 1 94.12 115 ASN A O 1
ATOM 890 N N . VAL A 1 116 ? 5.43 -13.281 11.258 1 94.25 116 VAL A N 1
ATOM 891 C CA . VAL A 1 116 ? 5.836 -14.648 10.945 1 94.25 116 VAL A CA 1
ATOM 892 C C . VAL A 1 116 ? 4.852 -15.266 9.953 1 94.25 116 VAL A C 1
ATOM 894 O O . VAL A 1 116 ? 5.258 -15.961 9.016 1 94.25 116 VAL A O 1
ATOM 897 N N . ALA A 1 117 ? 3.564 -15.055 10.227 1 96.06 117 ALA A N 1
ATOM 898 C CA . ALA A 1 117 ? 2.547 -15.562 9.305 1 96.06 117 ALA A CA 1
ATOM 899 C C . ALA A 1 117 ? 2.701 -14.93 7.918 1 96.06 117 ALA A C 1
ATOM 901 O O . ALA A 1 117 ? 2.539 -15.609 6.902 1 96.06 117 ALA A O 1
ATOM 902 N N . VAL A 1 118 ? 3.051 -13.641 7.922 1 96.12 118 VAL A N 1
ATOM 903 C CA . VAL A 1 118 ? 3.27 -12.953 6.656 1 96.12 118 VAL A CA 1
ATOM 904 C C . VAL A 1 118 ? 4.414 -13.617 5.895 1 96.12 118 VAL A C 1
ATOM 906 O O . VAL A 1 118 ? 4.301 -13.883 4.699 1 96.12 118 VAL A O 1
ATOM 909 N N . THR A 1 119 ? 5.48 -13.867 6.578 1 92.75 119 THR A N 1
ATOM 910 C CA . THR A 1 119 ? 6.648 -14.492 5.969 1 92.75 119 THR A CA 1
ATOM 911 C C . THR A 1 119 ? 6.301 -15.867 5.41 1 92.75 119 THR A C 1
ATOM 913 O O . THR A 1 119 ? 6.699 -16.203 4.293 1 92.75 119 THR A O 1
ATOM 916 N N . ASP A 1 120 ? 5.574 -16.594 6.164 1 94.25 120 ASP A N 1
ATOM 917 C CA . ASP A 1 120 ? 5.148 -17.922 5.723 1 94.25 120 ASP A CA 1
ATOM 918 C C . ASP A 1 120 ? 4.32 -17.828 4.441 1 94.25 120 ASP A C 1
ATOM 920 O O . ASP A 1 120 ? 4.527 -18.609 3.504 1 94.25 120 ASP A O 1
ATOM 924 N N . TRP A 1 121 ? 3.434 -16.922 4.391 1 96.44 121 TRP A N 1
ATOM 925 C CA . TRP A 1 121 ? 2.566 -16.766 3.229 1 96.44 121 TRP A CA 1
ATOM 926 C C . TRP A 1 121 ? 3.357 -16.281 2.021 1 96.44 121 TRP A C 1
ATOM 928 O O . TRP A 1 121 ? 3.125 -16.719 0.896 1 96.44 121 TRP A O 1
ATOM 938 N N . ARG A 1 122 ? 4.238 -15.344 2.225 1 94.12 122 ARG A N 1
ATOM 939 C CA . ARG A 1 122 ? 5.09 -14.891 1.131 1 94.12 122 ARG A CA 1
ATOM 940 C C . ARG A 1 122 ? 5.891 -16.047 0.544 1 94.12 122 ARG A C 1
ATOM 942 O O . ARG A 1 122 ? 6.008 -16.172 -0.677 1 94.12 122 ARG A O 1
ATOM 949 N N . ASN A 1 123 ? 6.441 -16.844 1.401 1 92.19 123 ASN A N 1
ATOM 950 C CA . ASN A 1 123 ? 7.18 -18.031 0.949 1 92.19 123 ASN A CA 1
ATOM 951 C C . ASN A 1 123 ? 6.27 -19 0.211 1 92.19 123 ASN A C 1
ATOM 953 O O . ASN A 1 123 ? 6.66 -19.578 -0.812 1 92.19 123 ASN A O 1
ATOM 957 N N . PHE A 1 124 ? 5.113 -19.188 0.788 1 94.62 124 PHE A N 1
ATOM 958 C CA . PHE A 1 124 ? 4.137 -20.078 0.173 1 94.62 124 PHE A CA 1
ATOM 959 C C . PHE A 1 124 ? 3.791 -19.625 -1.235 1 94.62 124 PHE A C 1
ATOM 961 O O . PHE A 1 124 ? 3.729 -20.422 -2.166 1 94.62 124 PHE A O 1
ATOM 968 N N . ILE A 1 125 ? 3.594 -18.328 -1.419 1 95.56 125 ILE A N 1
ATOM 969 C CA . ILE A 1 125 ? 3.283 -17.75 -2.727 1 95.56 125 ILE A CA 1
ATOM 970 C C . ILE A 1 125 ? 4.469 -17.953 -3.67 1 95.56 125 ILE A C 1
ATOM 972 O O . ILE A 1 125 ? 4.293 -18.344 -4.82 1 95.56 125 ILE A O 1
ATOM 976 N N . ARG A 1 126 ? 5.656 -17.688 -3.158 1 91.69 126 ARG A N 1
ATOM 977 C CA . ARG A 1 126 ? 6.848 -17.859 -3.984 1 91.69 126 ARG A CA 1
ATOM 978 C C . ARG A 1 126 ? 6.973 -19.312 -4.453 1 91.69 126 ARG A C 1
ATOM 980 O O . ARG A 1 126 ? 7.348 -19.562 -5.598 1 91.69 126 ARG A O 1
ATOM 987 N N . ASP A 1 127 ? 6.68 -20.203 -3.572 1 92.19 127 ASP A N 1
ATOM 988 C CA . ASP A 1 127 ? 6.695 -21.625 -3.943 1 92.19 127 ASP A CA 1
ATOM 989 C C . ASP A 1 127 ? 5.688 -21.906 -5.055 1 92.19 127 ASP A C 1
ATOM 991 O O . ASP A 1 127 ? 5.965 -22.688 -5.965 1 92.19 127 ASP A O 1
ATOM 995 N N . THR A 1 128 ? 4.574 -21.297 -4.902 1 93.31 128 THR A N 1
ATOM 996 C CA . THR A 1 128 ? 3.533 -21.438 -5.914 1 93.31 128 THR A CA 1
ATOM 997 C C . THR A 1 128 ? 4.016 -20.922 -7.262 1 93.31 128 THR A C 1
ATOM 999 O O . THR A 1 128 ? 3.785 -21.547 -8.297 1 93.31 128 THR A O 1
ATOM 1002 N N . LEU A 1 129 ? 4.742 -19.812 -7.254 1 92.75 129 LEU A N 1
ATOM 1003 C CA . LEU A 1 129 ? 5.266 -19.219 -8.477 1 92.75 129 LEU A CA 1
ATOM 1004 C C . LEU A 1 129 ? 6.352 -20.094 -9.086 1 92.75 129 LEU A C 1
ATOM 1006 O O . LEU A 1 129 ? 6.473 -20.188 -10.312 1 92.75 129 LEU A O 1
ATOM 1010 N N . ALA A 1 130 ? 7.152 -20.688 -8.211 1 89 130 ALA A N 1
ATOM 1011 C CA . ALA A 1 130 ? 8.234 -21.547 -8.68 1 89 130 ALA A CA 1
ATOM 1012 C C . ALA A 1 130 ? 7.691 -22.672 -9.562 1 89 130 ALA A C 1
ATOM 1014 O O . ALA A 1 130 ? 8.32 -23.062 -10.555 1 89 130 ALA A O 1
ATOM 1015 N N . GLU A 1 131 ? 6.52 -23.141 -9.18 1 90.25 131 GLU A N 1
ATOM 1016 C CA . GLU A 1 131 ? 5.906 -24.234 -9.938 1 90.25 131 GLU A CA 1
ATOM 1017 C C . GLU A 1 131 ? 5.543 -23.7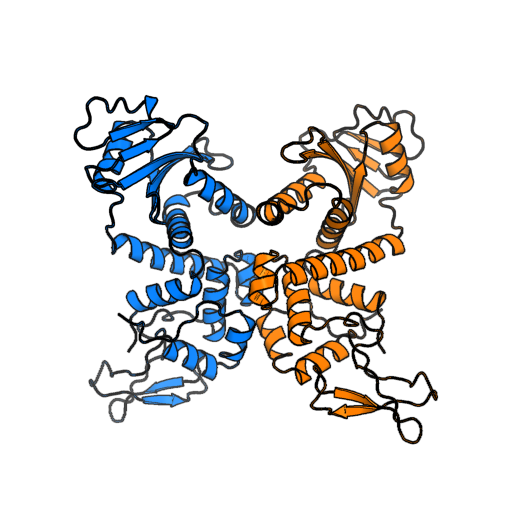97 -11.344 1 90.25 131 GLU A C 1
ATOM 1019 O O . GLU A 1 131 ? 5.52 -24.609 -12.273 1 90.25 131 GLU A O 1
ATOM 1024 N N . TYR A 1 132 ? 5.254 -22.531 -11.492 1 88.62 132 TYR A N 1
ATOM 1025 C CA . TYR A 1 132 ? 4.973 -21.969 -12.812 1 88.62 132 TYR A CA 1
ATOM 1026 C C . TYR A 1 132 ? 6.16 -22.156 -13.742 1 88.62 132 TYR A C 1
ATOM 1028 O O . TYR A 1 132 ? 6 -22.594 -14.891 1 88.62 132 TYR A O 1
ATOM 1036 N N . TYR A 1 133 ? 7.32 -21.906 -13.32 1 83.88 133 TYR A N 1
ATOM 1037 C CA . TYR A 1 133 ? 8.516 -21.938 -14.156 1 83.88 133 TYR A CA 1
ATOM 1038 C C . TYR A 1 133 ? 9.008 -23.375 -14.336 1 83.88 133 TYR A C 1
ATOM 1040 O O . TYR A 1 133 ? 9.648 -23.688 -15.344 1 83.88 133 TYR A O 1
ATOM 1048 N N . VAL A 1 134 ? 8.695 -24.188 -13.391 1 81.06 134 VAL A N 1
ATOM 1049 C CA . VAL A 1 134 ? 9.008 -25.609 -13.562 1 81.06 134 VAL A CA 1
ATOM 1050 C C . VAL A 1 134 ? 8.125 -26.219 -14.648 1 81.06 134 VAL A C 1
ATOM 1052 O O . VAL A 1 134 ? 8.602 -26.984 -15.484 1 81.06 134 VAL A O 1
ATOM 1055 N N . ALA A 1 135 ? 6.93 -25.766 -14.633 1 80.94 135 ALA A N 1
ATOM 1056 C CA . ALA A 1 135 ? 5.973 -26.297 -15.594 1 80.94 135 ALA A CA 1
ATOM 1057 C C . ALA A 1 135 ? 6.215 -25.734 -17 1 80.94 135 ALA A C 1
ATOM 1059 O O . ALA A 1 135 ? 5.992 -26.422 -18 1 80.94 135 ALA A O 1
ATOM 1060 N N . GLN A 1 136 ? 6.59 -24.406 -17.156 1 75.5 136 GLN A N 1
ATOM 1061 C CA . GLN A 1 136 ? 6.695 -23.734 -18.453 1 75.5 136 GLN A CA 1
ATOM 1062 C C . GLN A 1 136 ? 8.078 -23.922 -19.062 1 75.5 136 GLN A C 1
ATOM 1064 O O . GLN A 1 136 ? 8.242 -23.875 -20.281 1 75.5 136 GLN A O 1
ATOM 1069 N N . ASN A 1 137 ? 8.844 -24.938 -18.875 1 70.31 137 ASN A N 1
ATOM 1070 C CA . ASN A 1 137 ? 10.18 -25.141 -19.422 1 70.31 137 ASN A CA 1
ATOM 1071 C C . ASN A 1 137 ? 10.453 -24.219 -20.609 1 70.31 137 ASN A C 1
ATOM 1073 O O . ASN A 1 137 ? 10.812 -24.688 -21.688 1 70.31 137 ASN A O 1
ATOM 1077 N N . ILE A 1 138 ? 10.18 -22.891 -20.453 1 72.69 138 ILE A N 1
ATOM 1078 C CA . ILE A 1 138 ? 10.219 -22.016 -21.625 1 72.69 138 ILE A CA 1
ATOM 1079 C C . ILE A 1 138 ? 11.648 -21.531 -21.859 1 72.69 138 ILE A C 1
ATOM 1081 O O . ILE A 1 138 ? 12.344 -21.125 -20.922 1 72.69 138 ILE A O 1
ATOM 1085 N N . LYS A 1 139 ? 12.117 -21.75 -23.047 1 86.5 139 LYS A N 1
ATOM 1086 C CA . LYS A 1 139 ? 13.391 -21.219 -23.531 1 86.5 139 LYS A CA 1
ATOM 1087 C C . LYS A 1 139 ? 13.203 -19.891 -24.25 1 86.5 139 LYS A C 1
ATOM 1089 O O . LYS A 1 139 ? 12.18 -19.672 -24.891 1 86.5 139 LYS A O 1
ATOM 1094 N N . LEU A 1 140 ? 14.125 -19.047 -24.078 1 91.56 140 LEU A N 1
ATOM 1095 C CA . LEU A 1 140 ? 14.047 -17.719 -24.703 1 91.56 140 LEU A CA 1
ATOM 1096 C C . LEU A 1 140 ? 14.586 -17.75 -26.125 1 91.56 140 LEU A C 1
ATOM 1098 O O . LEU A 1 140 ? 15.383 -18.625 -26.469 1 91.56 140 LEU A O 1
ATOM 1102 N N . GLY A 1 141 ? 14.062 -16.859 -26.875 1 91.69 141 GLY A N 1
ATOM 1103 C CA . GLY A 1 141 ? 14.648 -16.594 -28.188 1 91.69 141 GLY A CA 1
ATOM 1104 C C . GLY A 1 141 ? 14.195 -17.562 -29.25 1 91.69 141 GLY A C 1
ATOM 1105 O O . GLY A 1 141 ? 13.047 -18 -29.25 1 91.69 141 GLY A O 1
ATOM 1106 N N . GLY A 1 142 ? 15.039 -17.766 -30.172 1 90.38 142 GLY A N 1
ATOM 1107 C CA . GLY A 1 142 ? 14.797 -18.484 -31.406 1 90.38 142 GLY A CA 1
ATOM 1108 C C . GLY A 1 142 ? 15.234 -17.703 -32.625 1 90.38 142 GLY A C 1
ATOM 1109 O O . GLY A 1 142 ? 15.883 -16.656 -32.531 1 90.38 142 GLY A O 1
ATOM 1110 N N . PRO A 1 143 ? 14.961 -18.328 -33.812 1 89.94 143 PRO A N 1
ATOM 1111 C CA . PRO A 1 143 ? 15.383 -17.656 -35.062 1 89.94 143 PRO A CA 1
ATOM 1112 C C . PRO A 1 143 ? 14.82 -16.234 -35.156 1 89.94 143 PRO A C 1
ATOM 1114 O O . PRO A 1 143 ? 13.617 -16.031 -34.969 1 89.94 143 PRO A O 1
ATOM 1117 N N . ASN A 1 144 ? 15.656 -15.25 -35.344 1 89.75 144 ASN A N 1
ATOM 1118 C CA . ASN A 1 144 ? 15.328 -13.852 -35.562 1 89.75 144 ASN A CA 1
ATOM 1119 C C . ASN A 1 144 ? 14.906 -13.156 -34.281 1 89.75 144 ASN A C 1
ATOM 1121 O O . ASN A 1 144 ? 14.188 -12.156 -34.312 1 89.75 144 ASN A O 1
ATOM 1125 N N . ARG A 1 145 ? 15.219 -13.789 -33.219 1 91.69 145 ARG A N 1
ATOM 1126 C CA . ARG A 1 145 ? 14.938 -13.156 -31.922 1 91.69 145 ARG A CA 1
ATOM 1127 C C . ARG A 1 145 ? 16.219 -12.688 -31.25 1 91.69 145 ARG A C 1
ATOM 1129 O O . ARG A 1 145 ? 17.297 -13.188 -31.547 1 91.69 145 ARG A O 1
ATOM 1136 N N . ILE A 1 146 ? 16.062 -11.688 -30.422 1 88 146 ILE A N 1
ATOM 1137 C CA . ILE A 1 146 ? 17.203 -11.102 -29.734 1 88 146 ILE A CA 1
ATOM 1138 C C . ILE A 1 146 ? 17.047 -11.289 -28.234 1 88 146 ILE A C 1
ATOM 1140 O O . ILE A 1 146 ? 15.984 -11.008 -27.672 1 88 146 ILE A O 1
ATOM 1144 N N . VAL A 1 147 ? 18.031 -11.852 -27.641 1 88.19 147 VAL A N 1
ATOM 1145 C CA . VAL A 1 147 ? 18.078 -12.016 -26.188 1 88.19 147 VAL A CA 1
ATOM 1146 C C . VAL A 1 147 ? 19.266 -11.25 -25.625 1 88.19 147 VAL A C 1
ATOM 1148 O O . VAL A 1 147 ? 20.375 -11.367 -26.125 1 88.19 147 VAL A O 1
ATOM 1151 N N . GLU A 1 148 ? 18.953 -10.43 -24.625 1 83.94 148 GLU A N 1
ATOM 1152 C CA . GLU A 1 148 ? 20.016 -9.695 -23.922 1 83.94 148 GLU A CA 1
ATOM 1153 C C . GLU A 1 148 ? 20.422 -10.406 -22.641 1 83.94 148 GLU A C 1
ATOM 1155 O O . GLU A 1 148 ? 19.562 -10.805 -21.844 1 83.94 148 GLU A O 1
ATOM 1160 N N . ILE A 1 149 ? 21.719 -10.617 -22.531 1 82.12 149 ILE A N 1
ATOM 1161 C CA . ILE A 1 149 ? 22.188 -11.328 -21.359 1 82.12 149 ILE A CA 1
ATOM 1162 C C . ILE A 1 149 ? 23.109 -10.414 -20.547 1 82.12 149 ILE A C 1
ATOM 1164 O O . ILE A 1 149 ? 23.781 -9.547 -21.094 1 82.12 149 ILE A O 1
ATOM 1168 N N . ALA A 1 150 ? 23.031 -10.531 -19.25 1 77.19 150 ALA A N 1
ATOM 1169 C CA . ALA A 1 150 ? 23.891 -9.758 -18.359 1 77.19 150 ALA A CA 1
ATOM 1170 C C . ALA A 1 150 ? 24.156 -10.508 -17.062 1 77.19 150 ALA A C 1
ATOM 1172 O O . ALA A 1 150 ? 23.406 -11.422 -16.703 1 77.19 150 ALA A O 1
ATOM 1173 N N . GLU A 1 151 ? 25.328 -10.242 -16.516 1 74.88 151 GLU A N 1
ATOM 1174 C CA . GLU A 1 151 ? 25.672 -10.758 -15.195 1 74.88 151 GLU A CA 1
ATOM 1175 C C . GLU A 1 151 ? 25.812 -9.625 -14.18 1 74.88 151 GLU A C 1
ATOM 1177 O O . GLU A 1 151 ? 26.281 -8.539 -14.516 1 74.88 151 GLU A O 1
ATOM 1182 N N . SER A 1 152 ? 25.234 -9.836 -13.055 1 68.25 152 SER A N 1
ATOM 1183 C CA . SER A 1 152 ? 25.422 -8.852 -11.984 1 68.25 152 SER A CA 1
ATOM 1184 C C . SER A 1 152 ? 25.766 -9.531 -10.664 1 68.25 152 SER A C 1
ATOM 1186 O O . SER A 1 152 ? 25.297 -10.641 -10.391 1 68.25 152 SER A O 1
ATOM 1188 N N . ALA A 1 153 ? 26.75 -8.914 -9.938 1 63.31 153 ALA A N 1
ATOM 1189 C CA . ALA A 1 153 ? 27.094 -9.398 -8.602 1 63.31 153 ALA A CA 1
ATOM 1190 C C . ALA A 1 153 ? 26.141 -8.836 -7.555 1 63.31 153 ALA A C 1
ATOM 1192 O O . ALA A 1 153 ? 25.781 -7.652 -7.598 1 63.31 153 ALA A O 1
ATOM 1193 N N . PHE A 1 154 ? 25.531 -9.672 -6.832 1 58.66 154 PHE A N 1
ATOM 1194 C CA . PHE A 1 154 ? 24.719 -9.25 -5.695 1 58.66 154 PHE A CA 1
ATOM 1195 C C . PHE A 1 154 ? 25.484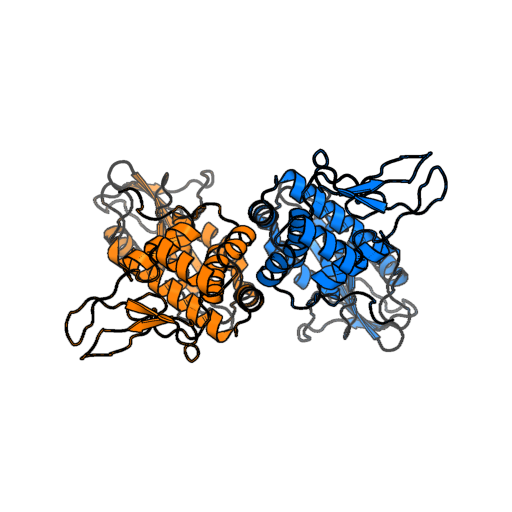 -9.438 -4.387 1 58.66 154 PHE A C 1
ATOM 1197 O O . PHE A 1 154 ? 26.188 -10.43 -4.215 1 58.66 154 PHE A O 1
ATOM 1204 N N . ILE A 1 155 ? 25.844 -8.227 -3.682 1 50.81 155 ILE A N 1
ATOM 1205 C CA . ILE A 1 155 ? 26.656 -8.211 -2.477 1 50.81 155 ILE A CA 1
ATOM 1206 C C . ILE A 1 155 ? 25.922 -8.914 -1.339 1 50.81 155 ILE A C 1
ATOM 1208 O O . ILE A 1 155 ? 24.75 -8.617 -1.078 1 50.81 155 ILE A O 1
ATOM 1212 N N . ARG A 1 156 ? 26.422 -10.125 -1.033 1 48.59 156 ARG A N 1
ATOM 1213 C CA . ARG A 1 156 ? 26.016 -10.648 0.269 1 48.59 156 ARG A CA 1
ATOM 1214 C C . ARG A 1 156 ? 26.453 -9.711 1.392 1 48.59 156 ARG A C 1
ATOM 1216 O O . ARG A 1 156 ? 27.531 -9.094 1.312 1 48.59 156 ARG A O 1
ATOM 1223 N N . ARG A 1 157 ? 25.562 -9.086 2.238 1 42.81 157 ARG A N 1
ATOM 1224 C CA . ARG A 1 157 ? 25.922 -8.188 3.33 1 42.81 157 ARG A CA 1
ATOM 1225 C C . ARG A 1 157 ? 27.25 -8.586 3.961 1 42.81 157 ARG A C 1
ATOM 1227 O O . ARG A 1 157 ? 27.781 -9.656 3.672 1 42.81 157 ARG A O 1
ATOM 1234 N N . LYS A 1 158 ? 27.219 -8.398 5.434 1 41.28 158 LYS A N 1
ATOM 1235 C CA . LYS A 1 158 ? 28.344 -8.18 6.336 1 41.28 158 LYS A CA 1
ATOM 1236 C C . LYS A 1 158 ? 29.453 -9.203 6.098 1 41.28 158 LYS A C 1
ATOM 1238 O O . LYS A 1 158 ? 30.609 -8.828 5.922 1 41.28 158 LYS A O 1
ATOM 1243 N N . HIS A 1 159 ? 29.328 -10.242 7.008 1 41.16 159 HIS A N 1
ATOM 1244 C CA . HIS A 1 159 ? 30.516 -10.992 7.379 1 41.16 159 HIS A CA 1
ATOM 1245 C C . HIS A 1 159 ? 31.062 -11.781 6.195 1 41.16 159 HIS A C 1
ATOM 1247 O O . HIS A 1 159 ? 32.188 -12.289 6.242 1 41.16 159 HIS A O 1
ATOM 1253 N N . ASN A 1 160 ? 30.312 -12.68 5.59 1 41.47 160 ASN A N 1
ATOM 1254 C CA . ASN A 1 160 ? 30.938 -13.625 4.672 1 41.47 160 ASN A CA 1
ATOM 1255 C C . ASN A 1 160 ? 31.109 -13.031 3.277 1 41.47 160 ASN A C 1
ATOM 1257 O O . ASN A 1 160 ? 30.141 -12.562 2.678 1 41.47 160 ASN A O 1
ATOM 1261 N N . VAL A 1 161 ? 32.219 -12.516 2.855 1 47.53 161 VAL A N 1
ATOM 1262 C CA . VAL A 1 161 ? 33.031 -11.867 1.824 1 47.53 161 VAL A CA 1
ATOM 1263 C C . VAL A 1 161 ? 32.562 -12.344 0.445 1 47.53 161 VAL A C 1
ATOM 1265 O O . VAL A 1 161 ? 33.156 -11.969 -0.571 1 47.53 161 VAL A O 1
ATOM 1268 N N . GLY A 1 162 ? 31.531 -13.273 0.24 1 53.72 162 GLY A N 1
ATOM 1269 C CA . GLY A 1 162 ? 31.484 -13.664 -1.161 1 53.72 162 GLY A CA 1
ATOM 1270 C C . GLY A 1 162 ? 30.297 -13.07 -1.901 1 53.72 162 GLY A C 1
ATOM 1271 O O . GLY A 1 162 ? 29.422 -12.461 -1.29 1 53.72 162 GLY A O 1
ATOM 1272 N N . HIS A 1 163 ? 30.469 -12.586 -3.129 1 60.62 163 HIS A N 1
ATOM 1273 C CA . HIS A 1 163 ? 29.438 -12.102 -4.047 1 60.62 163 HIS A CA 1
ATOM 1274 C C . HIS A 1 163 ? 28.688 -13.258 -4.699 1 60.62 163 HIS A C 1
ATOM 1276 O O . HIS A 1 163 ? 29.266 -14.328 -4.91 1 60.62 163 HIS A O 1
ATOM 1282 N N . GLN A 1 164 ? 27.312 -13.195 -4.551 1 69.06 164 GLN A N 1
ATOM 1283 C CA . GLN A 1 164 ? 26.531 -14.102 -5.387 1 69.06 164 GLN A CA 1
ATOM 1284 C C . GLN A 1 164 ? 26.281 -13.5 -6.766 1 69.06 164 GLN A C 1
ATOM 1286 O O . GLN A 1 164 ? 25.812 -12.367 -6.879 1 69.06 164 GLN A O 1
ATOM 1291 N N . TRP A 1 165 ? 26.781 -14.25 -7.797 1 74.25 165 TRP A N 1
ATOM 1292 C CA . TRP A 1 165 ? 26.578 -13.805 -9.172 1 74.25 165 TRP A CA 1
ATOM 1293 C C . TRP A 1 165 ? 25.219 -14.281 -9.695 1 74.25 165 TRP A C 1
ATOM 1295 O O . TRP A 1 165 ? 24.797 -15.406 -9.422 1 74.25 165 TRP A O 1
ATOM 1305 N N . VAL A 1 166 ? 24.562 -13.359 -10.336 1 78.75 166 VAL A N 1
ATOM 1306 C CA . VAL A 1 166 ? 23.297 -13.695 -10.977 1 78.75 166 VAL A CA 1
ATOM 1307 C C . VAL A 1 166 ? 23.391 -13.461 -12.477 1 78.75 166 VAL A C 1
ATOM 1309 O O . VAL A 1 166 ? 23.906 -12.43 -12.922 1 78.75 166 VAL A O 1
ATOM 1312 N N . PHE A 1 167 ? 23.109 -14.477 -13.203 1 81.25 167 PHE A N 1
ATOM 1313 C CA . PHE A 1 167 ? 23.031 -14.414 -14.656 1 81.25 167 PHE A CA 1
ATOM 1314 C C . PHE A 1 167 ? 21.578 -14.273 -15.117 1 81.25 167 PHE A C 1
ATOM 1316 O O . PHE A 1 167 ? 20.688 -14.93 -14.586 1 81.25 167 PHE A O 1
ATOM 1323 N N . GLY A 1 168 ? 21.391 -13.289 -16 1 82.88 168 GLY A N 1
ATOM 1324 C CA . GLY A 1 168 ? 20.031 -13.039 -16.453 1 82.88 168 GLY A CA 1
ATOM 1325 C C . GLY A 1 168 ? 19.922 -12.844 -17.969 1 82.88 168 GLY A C 1
ATOM 1326 O O . GLY A 1 168 ? 20.922 -12.484 -18.609 1 82.88 168 GLY A O 1
ATOM 1327 N N . ALA A 1 169 ? 18.859 -13.125 -18.484 1 84.75 169 ALA A N 1
ATOM 1328 C CA . ALA A 1 169 ? 18.562 -12.938 -19.891 1 84.75 169 ALA A CA 1
ATOM 1329 C C . ALA A 1 169 ? 17.156 -12.375 -20.094 1 84.75 169 ALA A C 1
ATOM 1331 O O . ALA A 1 169 ? 16.25 -12.695 -19.328 1 84.75 169 ALA A O 1
ATOM 1332 N N . LEU A 1 170 ? 17.062 -11.508 -21.047 1 86.94 170 LEU A N 1
ATOM 1333 C CA . LEU A 1 170 ? 15.781 -10.898 -21.406 1 86.94 170 LEU A CA 1
ATOM 1334 C C . LEU A 1 170 ? 15.539 -10.969 -22.906 1 86.94 170 LEU A C 1
ATOM 1336 O O . LEU A 1 170 ? 16.422 -10.664 -23.703 1 86.94 170 LEU A O 1
ATOM 1340 N N . GLU A 1 171 ? 14.422 -11.422 -23.266 1 87.88 171 GLU A N 1
ATOM 1341 C CA . GLU A 1 171 ? 14.047 -11.445 -24.672 1 87.88 171 GLU A CA 1
ATOM 1342 C C . GLU A 1 171 ? 13.445 -10.109 -25.109 1 87.88 171 GLU A C 1
ATOM 1344 O O . GLU A 1 171 ? 12.43 -9.672 -24.562 1 87.88 171 GLU A O 1
ATOM 1349 N N . ARG A 1 172 ? 14.094 -9.547 -26.078 1 84.31 172 ARG A N 1
ATOM 1350 C CA . ARG A 1 172 ? 13.625 -8.25 -26.562 1 84.31 172 ARG A CA 1
ATOM 1351 C C . ARG A 1 172 ? 12.211 -8.359 -27.141 1 84.31 172 ARG A C 1
ATOM 1353 O O . ARG A 1 172 ? 11.906 -9.297 -27.875 1 84.31 172 ARG A O 1
ATOM 1360 N N . GLY A 1 173 ? 11.344 -7.383 -26.812 1 83.44 173 GLY A N 1
ATOM 1361 C CA . GLY A 1 173 ? 9.992 -7.328 -27.359 1 83.44 173 GLY A CA 1
ATOM 1362 C C . GLY A 1 173 ? 8.984 -8.109 -26.531 1 83.44 173 GLY A C 1
ATOM 1363 O O . GLY A 1 173 ? 7.785 -8.07 -26.812 1 83.44 173 GLY A O 1
ATOM 1364 N N . THR A 1 174 ? 9.531 -8.922 -25.734 1 85 174 THR A N 1
ATOM 1365 C CA . THR A 1 174 ? 8.664 -9.672 -24.828 1 85 174 THR A CA 1
ATOM 1366 C C . THR A 1 174 ? 9.016 -9.367 -23.375 1 85 174 THR A C 1
ATOM 1368 O O . THR A 1 174 ? 9.883 -8.539 -23.109 1 85 174 THR A O 1
ATOM 1371 N N . ARG A 1 175 ? 8.367 -9.828 -22.453 1 85.19 175 ARG A N 1
ATOM 1372 C CA . ARG A 1 175 ? 8.695 -9.68 -21.047 1 85.19 175 ARG A CA 1
ATOM 1373 C C . ARG A 1 175 ? 9.133 -11.008 -20.438 1 85.19 175 ARG A C 1
ATOM 1375 O O . ARG A 1 175 ? 9.094 -11.188 -19.219 1 85.19 175 ARG A O 1
ATOM 1382 N N . ARG A 1 176 ? 9.625 -11.797 -21.438 1 87 176 ARG A N 1
ATOM 1383 C CA . ARG A 1 176 ? 10.148 -13.07 -20.969 1 87 176 ARG A CA 1
ATOM 1384 C C . ARG A 1 176 ? 11.617 -12.953 -20.594 1 87 176 ARG A C 1
ATOM 1386 O O . ARG A 1 176 ? 12.391 -12.281 -21.266 1 87 176 ARG A O 1
ATOM 1393 N N . CYS A 1 177 ? 11.922 -13.5 -19.406 1 86.56 177 CYS A N 1
ATOM 1394 C CA . CYS A 1 177 ? 13.289 -13.398 -18.891 1 86.56 177 CYS A CA 1
ATOM 1395 C C . CYS A 1 177 ? 13.609 -14.547 -17.953 1 86.56 177 CYS A C 1
ATOM 1397 O O . CYS A 1 177 ? 12.711 -15.281 -17.531 1 86.56 177 CYS A O 1
ATOM 1399 N N . PHE A 1 178 ? 14.867 -14.766 -17.75 1 84.94 178 PHE A N 1
ATOM 1400 C CA . PHE A 1 178 ? 15.242 -15.656 -16.656 1 84.94 178 PHE A CA 1
ATOM 1401 C C . PHE A 1 178 ? 16.422 -15.086 -15.875 1 84.94 178 PHE A C 1
ATOM 1403 O O . PHE A 1 178 ? 17.219 -14.328 -16.422 1 84.94 178 PHE A O 1
ATOM 1410 N N . LEU A 1 179 ? 16.391 -15.312 -14.641 1 82.75 179 LEU A N 1
ATOM 1411 C CA . LEU A 1 179 ? 17.484 -15.008 -13.711 1 82.75 179 LEU A CA 1
ATOM 1412 C C . LEU A 1 179 ? 17.938 -16.266 -12.984 1 82.75 179 LEU A C 1
ATOM 1414 O O . LEU A 1 179 ? 17.125 -17.047 -12.5 1 82.75 179 LEU A O 1
ATOM 1418 N N . VAL A 1 180 ? 19.266 -16.484 -12.984 1 81.44 180 VAL A N 1
ATOM 1419 C CA . VAL A 1 180 ? 19.781 -17.672 -12.312 1 81.44 180 VAL A CA 1
ATOM 1420 C C . VAL A 1 180 ? 21.031 -17.297 -11.5 1 81.44 180 VAL A C 1
ATOM 1422 O O . VAL A 1 180 ? 21.859 -16.531 -11.961 1 81.44 180 VAL A O 1
ATOM 1425 N N . ALA A 1 181 ? 20.969 -17.797 -10.305 1 79.62 181 ALA A N 1
ATOM 1426 C CA . ALA A 1 181 ? 22.188 -17.641 -9.5 1 79.62 181 ALA A CA 1
ATOM 1427 C C . ALA A 1 181 ? 23.297 -18.547 -10.023 1 79.62 181 ALA A C 1
ATOM 1429 O O . ALA A 1 181 ? 23.062 -19.719 -10.328 1 79.62 181 ALA A O 1
ATOM 1430 N N . VAL A 1 182 ? 24.469 -17.938 -10.219 1 80.12 182 VAL A N 1
ATOM 1431 C CA . VAL A 1 182 ? 25.578 -18.734 -10.727 1 80.12 182 VAL A CA 1
ATOM 1432 C C . VAL A 1 182 ? 26.734 -18.688 -9.734 1 80.12 182 VAL A C 1
ATOM 1434 O O . VAL A 1 182 ? 26.953 -17.672 -9.062 1 80.12 182 VAL A O 1
ATOM 1437 N N . GLU A 1 183 ? 27.391 -19.812 -9.586 1 75.62 183 GLU A N 1
ATOM 1438 C CA . GLU A 1 183 ? 28.516 -19.922 -8.664 1 75.62 183 GLU A CA 1
ATOM 1439 C C . GLU A 1 183 ? 29.766 -19.203 -9.211 1 75.62 183 GLU A C 1
ATOM 1441 O O . GLU A 1 183 ? 30.547 -18.641 -8.453 1 75.62 183 GLU A O 1
ATOM 1446 N N . ASP A 1 184 ? 29.984 -19.312 -10.5 1 74.88 184 ASP A N 1
ATOM 1447 C CA . ASP A 1 184 ? 31.141 -18.688 -11.125 1 74.88 184 ASP A CA 1
ATOM 1448 C C . ASP A 1 184 ? 30.766 -18.047 -12.461 1 74.88 184 ASP A C 1
ATOM 1450 O O . ASP A 1 184 ? 29.703 -18.312 -13.008 1 74.88 184 ASP A O 1
ATOM 1454 N N . GLN A 1 185 ? 31.547 -17.156 -12.898 1 74.69 185 GLN A N 1
ATOM 1455 C CA . GLN A 1 185 ? 31.266 -16.406 -14.117 1 74.69 185 GLN A CA 1
ATOM 1456 C C . GLN A 1 185 ? 32.125 -16.922 -15.281 1 74.69 185 GLN A C 1
ATOM 1458 O O . GLN A 1 185 ? 32.531 -16.141 -16.141 1 74.69 185 GLN A O 1
ATOM 1463 N N . THR A 1 186 ? 32.344 -18.219 -15.188 1 77.12 186 THR A N 1
ATOM 1464 C CA . THR A 1 186 ? 33.188 -18.75 -16.266 1 77.12 186 THR A CA 1
ATOM 1465 C C . THR A 1 186 ? 32.375 -18.859 -17.562 1 77.12 186 THR A C 1
ATOM 1467 O O . THR A 1 186 ? 31.156 -19.047 -17.516 1 77.12 186 THR A O 1
ATOM 1470 N N . ALA A 1 187 ? 33.094 -18.797 -18.609 1 73.38 187 ALA A N 1
ATOM 1471 C CA . ALA A 1 187 ? 32.469 -18.891 -19.922 1 73.38 187 ALA A CA 1
ATOM 1472 C C . ALA A 1 187 ? 31.719 -20.219 -20.078 1 73.38 187 ALA A C 1
ATOM 1474 O O . ALA A 1 187 ? 30.609 -20.25 -20.609 1 73.38 187 ALA A O 1
ATOM 1475 N N . ASP A 1 188 ? 32.375 -21.266 -19.625 1 78.88 188 ASP A N 1
ATOM 1476 C CA . ASP A 1 188 ? 31.766 -22.594 -19.75 1 78.88 188 ASP A CA 1
ATOM 1477 C C . ASP A 1 188 ? 30.453 -22.672 -18.984 1 78.88 188 ASP A C 1
ATOM 1479 O O . ASP A 1 188 ? 29.453 -23.203 -19.5 1 78.88 188 ASP A O 1
ATOM 1483 N N . SER A 1 189 ? 30.469 -22.188 -17.828 1 81.06 189 SER A N 1
ATOM 1484 C CA . SER A 1 189 ? 29.266 -22.219 -17.016 1 81.06 189 SER A CA 1
ATOM 1485 C C . SER A 1 189 ? 28.141 -21.406 -17.641 1 81.06 189 SER A C 1
ATOM 1487 O O . SER A 1 189 ? 26.984 -21.844 -17.688 1 81.06 189 SER A O 1
ATOM 1489 N N . LEU A 1 190 ? 28.422 -20.281 -18.125 1 80.75 190 LEU A N 1
ATOM 1490 C CA . LEU A 1 190 ? 27.422 -19.391 -18.703 1 80.75 190 LEU A CA 1
ATOM 1491 C C . LEU A 1 190 ? 26.906 -19.938 -20.031 1 80.75 190 LEU A C 1
ATOM 1493 O O . LEU A 1 190 ? 25.719 -19.828 -20.328 1 80.75 190 LEU A O 1
ATOM 1497 N N . LEU A 1 191 ? 27.891 -20.469 -20.766 1 82.38 191 LEU A N 1
ATOM 1498 C CA . LEU A 1 191 ? 27.484 -21.094 -22.016 1 82.38 191 LEU A CA 1
ATOM 1499 C C . LEU A 1 191 ? 26.531 -22.25 -21.766 1 82.38 191 LEU A C 1
ATOM 1501 O O . LEU A 1 191 ? 25.578 -22.453 -22.547 1 82.38 191 LEU A O 1
ATOM 1505 N N . GLY A 1 192 ? 26.828 -23 -20.766 1 84.94 192 GLY A N 1
ATOM 1506 C CA . GLY A 1 192 ? 25.906 -24.078 -20.391 1 84.94 192 GLY A CA 1
ATOM 1507 C C . GLY A 1 192 ? 24.5 -23.594 -20.109 1 84.94 192 GLY A C 1
ATOM 1508 O O . GLY A 1 192 ? 23.531 -24.203 -20.562 1 84.94 192 GLY A O 1
ATOM 1509 N N . ILE A 1 193 ? 24.359 -22.547 -19.438 1 86.12 193 ILE A N 1
ATOM 1510 C CA . ILE A 1 193 ? 23.062 -21.984 -19.109 1 86.12 193 ILE A CA 1
ATOM 1511 C C . ILE A 1 193 ? 22.375 -21.453 -20.375 1 86.12 193 ILE A C 1
ATOM 1513 O O . ILE A 1 193 ? 21.172 -21.641 -20.562 1 86.12 193 ILE A O 1
ATOM 1517 N N . ILE A 1 194 ? 23.141 -20.766 -21.188 1 85.75 194 ILE A N 1
ATOM 1518 C CA . ILE A 1 194 ? 22.625 -20.203 -22.438 1 85.75 194 ILE A CA 1
ATOM 1519 C C . ILE A 1 194 ? 22.062 -21.328 -23.297 1 85.75 194 ILE A C 1
ATOM 1521 O O . ILE A 1 194 ? 20.953 -21.219 -23.828 1 85.75 194 ILE A O 1
ATOM 1525 N N . GLN A 1 195 ? 22.812 -22.391 -23.406 1 87.56 195 GLN A N 1
ATOM 1526 C CA . GLN A 1 195 ? 22.391 -23.516 -24.234 1 87.56 195 GLN A CA 1
ATOM 1527 C C . GLN A 1 195 ? 21.141 -24.188 -23.672 1 87.56 195 GLN A C 1
ATOM 1529 O O . GLN A 1 195 ? 20.312 -24.703 -24.422 1 87.56 195 GLN A O 1
ATOM 1534 N N . GLU A 1 196 ? 21.062 -24.141 -22.438 1 87.31 196 GLU A N 1
ATOM 1535 C CA . GLU A 1 196 ? 19.922 -24.781 -21.766 1 87.31 196 GLU A CA 1
ATOM 1536 C C . GLU A 1 196 ? 18.672 -23.922 -21.859 1 87.31 196 GLU A C 1
ATOM 1538 O O . GLU A 1 196 ? 17.562 -24.438 -21.969 1 87.31 196 GLU A O 1
ATOM 1543 N N . ARG A 1 197 ? 18.891 -22.609 -21.891 1 89.56 197 ARG A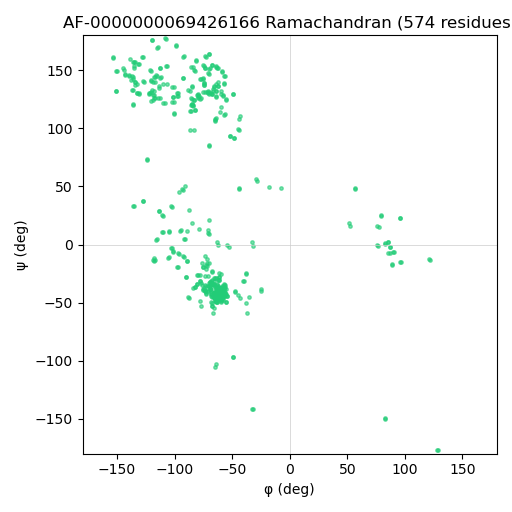 N 1
ATOM 1544 C CA . ARG A 1 197 ? 17.734 -21.766 -21.641 1 89.56 197 ARG A CA 1
ATOM 1545 C C . ARG A 1 197 ? 17.422 -20.891 -22.859 1 89.56 197 ARG A C 1
ATOM 1547 O O . ARG A 1 197 ? 16.359 -20.25 -22.922 1 89.56 197 ARG A O 1
ATOM 1554 N N . ILE A 1 198 ? 18.328 -20.797 -23.781 1 90.88 198 ILE A N 1
ATOM 1555 C CA . ILE A 1 198 ? 18.141 -19.953 -24.969 1 90.88 198 ILE A CA 1
ATOM 1556 C C . ILE A 1 198 ? 18.156 -20.828 -26.219 1 90.88 198 ILE A C 1
ATOM 1558 O O . ILE A 1 198 ? 19.062 -21.656 -26.391 1 90.88 198 ILE A O 1
ATOM 1562 N N . LEU A 1 199 ? 17.219 -20.625 -27.031 1 92 199 LEU A N 1
ATOM 1563 C CA . LEU A 1 199 ? 17.094 -21.422 -28.25 1 92 199 LEU A CA 1
ATOM 1564 C C . LEU A 1 199 ? 18.203 -21.094 -29.234 1 92 199 LEU A C 1
ATOM 1566 O O . LEU A 1 199 ? 18.578 -19.938 -29.375 1 92 199 LEU A O 1
ATOM 1570 N N . PRO A 1 200 ? 18.594 -22.125 -29.953 1 89.06 200 PRO A N 1
ATOM 1571 C CA . PRO A 1 200 ? 19.578 -21.859 -31 1 89.06 200 PRO A CA 1
ATOM 1572 C C . PRO A 1 200 ? 19.062 -20.922 -32.062 1 89.06 200 PRO A C 1
ATOM 1574 O O . PRO A 1 200 ? 17.859 -20.891 -32.344 1 89.06 200 PRO A O 1
ATOM 1577 N N . GLY A 1 201 ? 19.953 -20.219 -32.656 1 88.75 201 GLY A N 1
ATOM 1578 C CA . GLY A 1 201 ? 19.578 -19.266 -33.688 1 88.75 201 GLY A CA 1
ATOM 1579 C C . GLY A 1 201 ? 19.297 -17.875 -33.125 1 88.75 201 GLY A C 1
ATOM 1580 O O . GLY A 1 201 ? 19.109 -16.938 -33.906 1 88.75 201 GLY A O 1
ATOM 1581 N N . THR A 1 202 ? 19.297 -17.766 -31.844 1 90.94 202 THR A N 1
ATOM 1582 C CA . THR A 1 202 ? 19.031 -16.5 -31.188 1 90.94 202 THR A CA 1
ATOM 1583 C C . THR A 1 202 ? 20.234 -15.562 -31.297 1 90.94 202 THR A C 1
ATOM 1585 O O . THR A 1 202 ? 21.375 -16.016 -31.234 1 90.94 202 THR A O 1
ATOM 1588 N N . THR A 1 203 ? 20 -14.266 -31.547 1 87.25 203 THR A N 1
ATOM 1589 C CA . THR A 1 203 ? 21.031 -13.25 -31.422 1 87.25 203 THR A CA 1
ATOM 1590 C C . THR A 1 203 ? 21.172 -12.805 -29.969 1 87.25 203 THR A C 1
ATOM 1592 O O . THR A 1 203 ? 20.234 -12.281 -29.375 1 87.25 203 THR A O 1
ATOM 1595 N N . VAL A 1 204 ? 22.312 -13.078 -29.422 1 85.19 204 VAL A N 1
ATOM 1596 C CA . VAL A 1 204 ? 22.547 -12.742 -28.016 1 85.19 204 VAL A CA 1
ATOM 1597 C C . VAL A 1 204 ? 23.375 -11.461 -27.938 1 85.19 204 VAL A C 1
ATOM 1599 O O . VAL A 1 204 ? 24.406 -11.328 -28.594 1 85.19 204 VAL A O 1
ATOM 1602 N N . ILE A 1 205 ? 22.859 -10.508 -27.188 1 79.5 205 ILE A N 1
ATOM 1603 C CA . ILE A 1 205 ? 23.562 -9.25 -26.953 1 79.5 205 ILE A CA 1
ATOM 1604 C C . ILE A 1 205 ? 24.062 -9.188 -25.516 1 79.5 205 ILE A C 1
ATOM 1606 O O . ILE A 1 205 ? 23.312 -9.484 -24.578 1 79.5 205 ILE A O 1
ATOM 1610 N N . SER A 1 206 ? 25.328 -9.039 -25.297 1 74.44 206 SER A N 1
ATOM 1611 C CA . SER A 1 206 ? 25.859 -8.938 -23.953 1 74.44 206 SER A CA 1
ATOM 1612 C C . SER A 1 206 ? 26.969 -7.883 -23.859 1 74.44 206 SER A C 1
ATOM 1614 O O . SER A 1 206 ? 27.594 -7.555 -24.875 1 74.44 206 SER A O 1
ATOM 1616 N N . ASP A 1 207 ? 27.094 -7.129 -22.688 1 60.31 207 ASP A N 1
ATOM 1617 C CA . ASP A 1 207 ? 28.281 -6.297 -22.469 1 60.31 207 ASP A CA 1
ATOM 1618 C C . ASP A 1 207 ? 29.484 -7.148 -22.078 1 60.31 207 ASP A C 1
ATOM 1620 O O . ASP A 1 207 ? 30.625 -6.699 -22.188 1 60.31 207 ASP A O 1
ATOM 1624 N N . LEU A 1 208 ? 29.297 -8.125 -21.406 1 53.94 208 LEU A N 1
ATOM 1625 C CA . LEU A 1 208 ? 30.344 -8.883 -20.719 1 53.94 208 LEU A CA 1
ATOM 1626 C C . LEU A 1 208 ? 31.109 -9.75 -21.719 1 53.94 208 LEU A C 1
ATOM 1628 O O . LEU A 1 208 ? 32.094 -10.406 -21.344 1 53.94 208 LEU A O 1
ATOM 1632 N N . TRP A 1 209 ? 30.609 -9.945 -22.844 1 50.75 209 TRP A N 1
ATOM 1633 C CA . TRP A 1 209 ? 31.109 -11.156 -23.484 1 50.75 209 TRP A CA 1
ATOM 1634 C C . TRP A 1 209 ? 32.562 -10.977 -23.922 1 50.75 209 TRP A C 1
ATOM 1636 O O . TRP A 1 209 ? 33.125 -11.844 -24.609 1 50.75 209 TRP A O 1
ATOM 1646 N N . ARG A 1 210 ? 33.125 -10.062 -23.578 1 48.03 210 ARG A N 1
ATOM 1647 C CA . ARG A 1 210 ? 34.5 -10.234 -24.031 1 48.03 210 ARG A CA 1
ATOM 1648 C C . ARG A 1 210 ? 35 -11.648 -23.75 1 48.03 210 ARG A C 1
ATOM 1650 O O . ARG A 1 210 ? 35.812 -12.18 -24.5 1 48.03 210 ARG A O 1
ATOM 1657 N N . SER A 1 211 ? 34.656 -12.031 -22.562 1 46.78 211 SER A N 1
ATOM 1658 C CA . SER A 1 211 ? 35.312 -13.289 -22.203 1 46.78 211 SER A CA 1
ATOM 1659 C C . SER A 1 211 ? 34.688 -14.461 -22.969 1 46.78 211 SER A C 1
ATOM 1661 O O . SER A 1 211 ? 35.156 -15.594 -22.859 1 46.78 211 SER A O 1
ATOM 1663 N N . TYR A 1 212 ? 33.531 -14.18 -23.656 1 47.16 212 TYR A N 1
ATOM 1664 C CA . TYR A 1 212 ? 32.906 -15.297 -24.359 1 47.16 212 TYR A CA 1
ATOM 1665 C C . TYR A 1 212 ? 33.406 -15.359 -25.812 1 47.16 212 TYR A C 1
ATOM 1667 O O . TYR A 1 212 ? 32.875 -14.648 -26.672 1 47.16 212 TYR A O 1
ATOM 1675 N N . ASP A 1 213 ? 34.562 -15.273 -26.094 1 47.09 213 ASP A N 1
ATOM 1676 C CA . ASP A 1 213 ? 35.094 -15.492 -27.438 1 47.09 213 ASP A CA 1
ATOM 1677 C C . ASP A 1 213 ? 34.188 -16.484 -28.203 1 47.09 213 ASP A C 1
ATOM 1679 O O . ASP A 1 213 ? 34.375 -17.703 -28.078 1 47.09 213 ASP A O 1
ATOM 1683 N N . THR A 1 214 ? 32.969 -16.203 -28.281 1 47.91 214 THR A N 1
ATOM 1684 C CA . THR A 1 214 ? 32.062 -17.141 -28.984 1 47.91 214 THR A CA 1
ATOM 1685 C C . THR A 1 214 ? 32.438 -17.25 -30.453 1 47.91 214 THR A C 1
ATOM 1687 O O . THR A 1 214 ? 31.672 -17.734 -31.266 1 47.91 214 THR A O 1
ATOM 1690 N N . ARG A 1 215 ? 33.469 -16.625 -31 1 48.5 215 ARG A N 1
ATOM 1691 C CA . ARG A 1 215 ? 33.75 -16.781 -32.438 1 48.5 215 ARG A CA 1
ATOM 1692 C C . ARG A 1 215 ? 33.469 -18.203 -32.875 1 48.5 215 ARG A C 1
ATOM 1694 O O . ARG A 1 215 ? 33.281 -18.453 -34.094 1 48.5 215 ARG A O 1
ATOM 1701 N N . ASN A 1 216 ? 33.531 -19.094 -31.984 1 46.88 216 ASN A N 1
ATOM 1702 C CA . ASN A 1 216 ? 33.438 -20.469 -32.469 1 46.88 216 ASN A CA 1
ATOM 1703 C C . ASN A 1 216 ? 32.188 -21.172 -31.953 1 46.88 216 ASN A C 1
ATOM 1705 O O . ASN A 1 216 ? 32.156 -22.406 -31.875 1 46.88 216 ASN A O 1
ATOM 1709 N N . GLN A 1 217 ? 31.188 -20.391 -31.125 1 52.72 217 GLN A N 1
ATOM 1710 C CA . GLN A 1 217 ? 30.172 -21.312 -30.625 1 52.72 217 GLN A CA 1
ATOM 1711 C C . GLN A 1 217 ? 29.047 -21.516 -31.656 1 52.72 217 GLN A C 1
ATOM 1713 O O . GLN A 1 217 ? 28.469 -20.547 -32.156 1 52.72 217 GLN A O 1
ATOM 1718 N N . PRO A 1 218 ? 28.859 -22.562 -32.156 1 58.97 218 PRO A N 1
ATOM 1719 C CA . PRO A 1 218 ? 27.844 -22.922 -33.156 1 58.97 218 PRO A CA 1
ATOM 1720 C C . PRO A 1 218 ? 26.422 -22.625 -32.688 1 58.97 218 PRO A C 1
ATOM 1722 O O . PRO A 1 218 ? 26.062 -22.953 -31.562 1 58.97 218 PRO A O 1
ATOM 1725 N N . GLY A 1 219 ? 25.625 -21.578 -33.312 1 66.94 219 GLY A N 1
ATOM 1726 C CA . GLY A 1 219 ? 24.172 -21.484 -33.219 1 66.94 219 GLY A CA 1
ATOM 1727 C C . GLY A 1 219 ? 23.688 -20.172 -32.625 1 66.94 219 GLY A C 1
ATOM 1728 O O . GLY A 1 219 ? 22.484 -19.922 -32.562 1 66.94 219 GLY A O 1
ATOM 1729 N N . TYR A 1 220 ? 24.719 -19.344 -31.953 1 71 220 TYR A N 1
ATOM 1730 C CA . TYR A 1 220 ? 24.266 -18.047 -31.453 1 71 220 TYR A CA 1
ATOM 1731 C C . TYR A 1 220 ? 25.062 -16.906 -32.062 1 71 220 TYR A C 1
ATOM 1733 O O . TYR A 1 220 ? 26.25 -17.078 -32.375 1 71 220 TYR A O 1
ATOM 1741 N N . ARG A 1 221 ? 24.469 -15.945 -32.562 1 69 221 ARG A N 1
ATOM 1742 C CA . ARG A 1 221 ? 25.141 -14.719 -32.969 1 69 221 ARG A CA 1
ATOM 1743 C C . ARG A 1 221 ? 25.328 -13.758 -31.812 1 69 221 ARG A C 1
ATOM 1745 O O . ARG A 1 221 ? 24.375 -13.492 -31.078 1 69 221 ARG A O 1
ATOM 1752 N N . HIS A 1 222 ? 26.562 -13.453 -31.516 1 67.31 222 HIS A N 1
ATOM 1753 C CA . HIS A 1 222 ? 26.844 -12.57 -30.391 1 67.31 222 HIS A CA 1
ATOM 1754 C C . HIS A 1 222 ? 27.141 -11.148 -30.859 1 67.31 222 HIS A C 1
ATOM 1756 O O . HIS A 1 222 ? 27.906 -10.953 -31.797 1 67.31 222 HIS A O 1
ATOM 1762 N N . LEU A 1 223 ? 26.391 -10.195 -30.391 1 64 223 LEU A N 1
ATOM 1763 C CA . LEU A 1 223 ? 26.672 -8.781 -30.609 1 64 223 LEU A CA 1
ATOM 1764 C C . LEU A 1 223 ? 27.047 -8.086 -29.312 1 64 223 LEU A C 1
ATOM 1766 O O . LEU A 1 223 ? 26.438 -8.344 -28.266 1 64 223 LEU A O 1
ATOM 1770 N N . SER A 1 224 ? 28.188 -7.395 -29.25 1 60.94 224 SER A N 1
ATOM 1771 C CA . SER A 1 224 ? 28.609 -6.656 -28.062 1 60.94 224 SER A CA 1
ATOM 1772 C C . SER A 1 224 ? 27.891 -5.316 -27.969 1 60.94 224 SER A C 1
ATOM 1774 O O . SER A 1 224 ? 27.594 -4.691 -28.984 1 60.94 224 SER A O 1
ATOM 1776 N N . VAL A 1 225 ? 27.281 -4.945 -26.828 1 55.16 225 VAL A N 1
ATOM 1777 C CA . VAL A 1 225 ? 26.609 -3.672 -26.609 1 55.16 225 VAL A CA 1
ATOM 1778 C C . VAL A 1 225 ? 27.609 -2.531 -26.672 1 55.16 225 VAL A C 1
ATOM 1780 O O . VAL A 1 225 ? 28.672 -2.592 -26.031 1 55.16 225 VAL A O 1
ATOM 1783 N N . ASP A 1 226 ? 27.672 -1.602 -27.766 1 45.62 226 ASP A N 1
ATOM 1784 C CA . ASP A 1 226 ? 28.25 -0.268 -27.609 1 45.62 226 ASP A CA 1
ATOM 1785 C C . ASP A 1 226 ? 27.5 0.526 -26.547 1 45.62 226 ASP A C 1
ATOM 1787 O O . ASP A 1 226 ? 26.328 0.255 -26.266 1 45.62 226 ASP A O 1
ATOM 1791 N N . ARG A 1 227 ? 28.109 1.125 -25.594 1 43.94 227 ARG A N 1
ATOM 1792 C CA . ARG A 1 227 ? 27.562 1.97 -24.547 1 43.94 227 ARG A CA 1
ATOM 1793 C C . ARG A 1 227 ? 26.234 2.598 -24.984 1 43.94 227 ARG A C 1
ATOM 1795 O O . ARG A 1 227 ? 25.516 3.176 -24.156 1 43.94 227 ARG A O 1
ATOM 1802 N N . SER A 1 228 ? 26.109 2.961 -26.109 1 38.47 228 SER A N 1
ATOM 1803 C CA . SER A 1 228 ? 25.031 3.838 -26.531 1 38.47 228 SER A CA 1
ATOM 1804 C C . SER A 1 228 ? 23.672 3.129 -26.453 1 38.47 228 SER A C 1
ATOM 1806 O O . SER A 1 228 ? 22.625 3.75 -26.641 1 38.47 228 SER A O 1
ATOM 1808 N N . ILE A 1 229 ? 23.594 1.81 -26.688 1 38.78 229 ILE A N 1
ATOM 1809 C CA . ILE A 1 229 ? 22.281 1.224 -26.891 1 38.78 229 ILE A CA 1
ATOM 1810 C C . ILE A 1 229 ? 21.609 0.996 -25.531 1 38.78 229 ILE A C 1
ATOM 1812 O O . ILE A 1 229 ? 22.25 0.584 -24.562 1 38.78 229 ILE A O 1
ATOM 1816 N N . ASN A 1 230 ? 20.391 1.428 -25.281 1 41.47 230 ASN A N 1
ATOM 1817 C CA . ASN A 1 230 ? 19.484 1.338 -24.141 1 41.47 230 ASN A CA 1
ATOM 1818 C C . ASN A 1 230 ? 19.469 -0.07 -23.547 1 41.47 230 ASN A C 1
ATOM 1820 O O . ASN A 1 230 ? 18.656 -0.9 -23.938 1 41.47 230 ASN A O 1
ATOM 1824 N N . PHE A 1 231 ? 20.625 -0.61 -23.328 1 43 231 PHE A N 1
ATOM 1825 C CA . PHE A 1 231 ? 20.75 -1.894 -22.641 1 43 231 PHE A CA 1
ATOM 1826 C C . PHE A 1 231 ? 19.984 -1.889 -21.328 1 43 231 PHE A C 1
ATOM 1828 O O . PHE A 1 231 ? 20.219 -1.036 -20.469 1 43 231 PHE A O 1
ATOM 1835 N N . VAL A 1 232 ? 18.844 -2.326 -21.406 1 45.75 232 VAL A N 1
ATOM 1836 C CA . VAL A 1 232 ? 18.125 -2.504 -20.156 1 45.75 232 VAL A CA 1
ATOM 1837 C C . VAL A 1 232 ? 18.719 -3.662 -19.375 1 45.75 232 VAL A C 1
ATOM 1839 O O . VAL A 1 232 ? 18.719 -4.809 -19.828 1 45.75 232 VAL A O 1
ATOM 1842 N N . ASP A 1 233 ? 19.734 -3.461 -18.609 1 46.97 233 ASP A N 1
ATOM 1843 C CA . ASP A 1 233 ? 20.297 -4.461 -17.703 1 46.97 233 ASP A CA 1
ATOM 1844 C C . ASP A 1 233 ? 19.219 -5.121 -16.859 1 46.97 233 ASP A C 1
ATOM 1846 O O . ASP A 1 233 ? 18.609 -4.473 -16 1 46.97 233 ASP A O 1
ATOM 1850 N N . PRO A 1 234 ? 18.719 -6.262 -17.453 1 49.75 234 PRO A N 1
ATOM 1851 C CA . PRO A 1 234 ? 17.672 -6.949 -16.688 1 49.75 234 PRO A CA 1
ATOM 1852 C C . PRO A 1 234 ? 17.969 -6.977 -15.195 1 49.75 234 PRO A C 1
ATOM 1854 O O . PRO A 1 234 ? 17.031 -6.961 -14.383 1 49.75 234 PRO A O 1
ATOM 1857 N N . VAL A 1 235 ? 19.281 -7.023 -14.922 1 49.44 235 VAL A N 1
ATOM 1858 C CA . VAL A 1 235 ? 19.688 -7.121 -13.523 1 49.44 235 VAL A CA 1
ATOM 1859 C C . VAL A 1 235 ? 19.453 -5.781 -12.828 1 49.44 235 VAL A C 1
ATOM 1861 O O . VAL A 1 235 ? 19.031 -5.746 -11.664 1 49.44 235 VAL A O 1
ATOM 1864 N N . THR A 1 236 ? 19.766 -4.855 -13.57 1 50.19 236 THR A N 1
ATOM 1865 C CA . THR A 1 236 ? 19.562 -3.531 -13 1 50.19 236 THR A CA 1
ATOM 1866 C C . THR A 1 236 ? 18.094 -3.297 -12.672 1 50.19 236 THR A C 1
ATOM 1868 O O . THR A 1 236 ? 17.766 -2.652 -11.68 1 50.19 236 THR A O 1
ATOM 1871 N N . LEU A 1 237 ? 17.375 -3.826 -13.617 1 51.56 237 LEU A N 1
ATOM 1872 C CA . LEU A 1 237 ? 15.953 -3.703 -13.344 1 51.56 237 LEU A CA 1
ATOM 1873 C C . LEU A 1 237 ? 15.594 -4.336 -12.008 1 51.56 237 LEU A C 1
ATOM 1875 O O . LEU A 1 237 ? 14.797 -3.787 -11.25 1 51.56 237 LEU A O 1
ATOM 1879 N N . TRP A 1 238 ? 16.297 -5.438 -11.805 1 54 238 TRP A N 1
ATOM 1880 C CA . TRP A 1 238 ? 16.062 -6.129 -10.547 1 54 238 TRP A CA 1
ATOM 1881 C C . TRP A 1 238 ? 16.672 -5.355 -9.375 1 54 238 TRP A C 1
ATOM 1883 O O . TRP A 1 238 ? 16.047 -5.25 -8.312 1 54 238 TRP A O 1
ATOM 1893 N N . LYS A 1 239 ? 17.844 -4.887 -9.609 1 49.53 239 LYS A N 1
ATOM 1894 C CA . LYS A 1 239 ? 18.531 -4.168 -8.547 1 49.53 239 LYS A CA 1
ATOM 1895 C C . LYS A 1 239 ? 17.719 -2.979 -8.055 1 49.53 239 LYS A C 1
ATOM 1897 O O . LYS A 1 239 ? 17.656 -2.713 -6.852 1 49.53 239 LYS A O 1
ATOM 1902 N N . HIS A 1 240 ? 17.172 -2.486 -9.055 1 46.28 240 HIS A N 1
ATOM 1903 C CA . HIS A 1 240 ? 16.391 -1.311 -8.703 1 46.28 240 HIS A CA 1
ATOM 1904 C C . HIS A 1 240 ? 15.164 -1.69 -7.871 1 46.28 240 HIS A C 1
ATOM 1906 O O . HIS A 1 240 ? 14.805 -0.975 -6.934 1 46.28 240 HIS A O 1
ATOM 1912 N N . ARG A 1 241 ? 14.703 -2.844 -8.211 1 48.06 241 ARG A N 1
ATOM 1913 C CA . ARG A 1 241 ? 13.508 -3.264 -7.496 1 48.06 241 ARG A CA 1
ATOM 1914 C C . ARG A 1 241 ? 13.859 -3.881 -6.145 1 48.06 241 ARG A C 1
ATOM 1916 O O . ARG A 1 241 ? 13.102 -3.752 -5.18 1 48.06 241 ARG A O 1
ATOM 1923 N N . SER A 1 242 ? 15 -4.629 -6.129 1 44.88 242 SER A N 1
ATOM 1924 C CA . SER A 1 242 ? 15.414 -5.277 -4.891 1 44.88 242 SER A CA 1
ATOM 1925 C C . SER A 1 242 ? 15.758 -4.25 -3.818 1 44.88 242 SER A C 1
ATOM 1927 O O . SER A 1 242 ? 15.5 -4.473 -2.633 1 44.88 242 SER A O 1
ATOM 1929 N N . ASN A 1 243 ? 16.406 -3.264 -4.133 1 41.41 243 ASN A N 1
ATOM 1930 C CA . ASN A 1 243 ? 16.781 -2.236 -3.168 1 41.41 243 ASN A CA 1
ATOM 1931 C C . ASN A 1 243 ? 15.562 -1.565 -2.549 1 41.41 243 ASN A C 1
ATOM 1933 O O . ASN A 1 243 ? 15.609 -1.123 -1.4 1 41.41 243 ASN A O 1
ATOM 1937 N N . ARG A 1 244 ? 14.625 -1.56 -3.354 1 39.72 244 ARG A N 1
ATOM 1938 C CA . ARG A 1 244 ? 13.406 -0.982 -2.797 1 39.72 244 ARG A CA 1
ATOM 1939 C C . ARG A 1 244 ? 12.898 -1.807 -1.618 1 39.72 244 ARG A C 1
ATOM 1941 O O . ARG A 1 244 ? 12.359 -1.258 -0.655 1 39.72 244 ARG A O 1
ATOM 1948 N N . ASN A 1 245 ? 13.117 -3.184 -1.739 1 39.47 245 ASN A N 1
ATOM 1949 C CA . ASN A 1 245 ? 12.617 -4.105 -0.724 1 39.47 245 ASN A CA 1
ATOM 1950 C C . ASN A 1 245 ? 13.641 -4.332 0.382 1 39.47 245 ASN A C 1
ATOM 1952 O O . ASN A 1 245 ? 13.305 -4.844 1.452 1 39.47 245 ASN A O 1
ATOM 1956 N N . GLU A 1 246 ? 14.844 -4.227 0.137 1 38.03 246 GLU A N 1
ATOM 1957 C CA . GLU A 1 246 ? 15.906 -4.625 1.056 1 38.03 246 GLU A CA 1
ATOM 1958 C C . GLU A 1 246 ? 15.828 -3.842 2.361 1 38.03 246 GLU A C 1
ATOM 1960 O O . GLU A 1 246 ? 16.281 -4.316 3.404 1 38.03 246 GLU A O 1
ATOM 1965 N N . GLY A 1 247 ? 15.578 -2.664 2.412 1 36.53 247 GLY A N 1
ATOM 1966 C CA . GLY A 1 247 ? 15.562 -2.174 3.781 1 36.53 247 GLY A CA 1
ATOM 1967 C C . GLY A 1 247 ? 14.758 -3.055 4.723 1 36.53 247 GLY A C 1
ATOM 1968 O O . GLY A 1 247 ? 14.992 -3.051 5.934 1 36.53 247 GLY A O 1
ATOM 1969 N N . GLU A 1 248 ? 13.695 -3.52 4.336 1 36.84 248 GLU A N 1
ATOM 1970 C CA . GLU A 1 248 ? 12.836 -4.234 5.273 1 36.84 248 GLU A CA 1
ATOM 1971 C C . GLU A 1 248 ? 13.359 -5.641 5.543 1 36.84 248 GLU A C 1
ATOM 1973 O O . GLU A 1 248 ? 13.18 -6.176 6.641 1 36.84 248 GLU A O 1
ATOM 1978 N N . ASP A 1 249 ? 13.648 -6.512 4.566 1 32.88 249 ASP A N 1
ATOM 1979 C CA . ASP A 1 249 ? 13.969 -7.906 4.852 1 32.88 249 ASP A CA 1
ATOM 1980 C C . ASP A 1 249 ? 15.477 -8.109 4.988 1 32.88 249 ASP A C 1
ATOM 1982 O O . ASP A 1 249 ? 16.141 -8.516 4.031 1 32.88 249 ASP A O 1
ATOM 1986 N N . ARG A 1 250 ? 16.203 -7.391 5.668 1 34.25 250 ARG A N 1
ATOM 1987 C CA . ARG A 1 250 ? 17.625 -7.613 5.941 1 34.25 250 ARG A CA 1
ATOM 1988 C C . ARG A 1 250 ? 17.922 -9.094 6.137 1 34.25 250 ARG A C 1
ATOM 1990 O O . ARG A 1 250 ? 19.062 -9.531 5.961 1 34.25 250 ARG A O 1
ATOM 1997 N N . THR A 1 251 ? 17.188 -9.766 6.969 1 32.28 251 THR A N 1
ATOM 1998 C CA . THR A 1 251 ? 17.5 -11.125 7.379 1 32.28 251 THR A CA 1
ATOM 1999 C C . THR A 1 251 ? 17.594 -12.047 6.164 1 32.28 251 THR A C 1
ATOM 2001 O O . THR A 1 251 ? 18.109 -13.164 6.266 1 32.28 251 THR A O 1
ATOM 2004 N N . ALA A 1 252 ? 16.781 -11.867 5.301 1 34.28 252 ALA A N 1
ATOM 2005 C CA . ALA A 1 252 ? 16.766 -12.891 4.262 1 34.28 252 ALA A CA 1
ATOM 2006 C C . ALA A 1 252 ? 18.016 -12.812 3.393 1 34.28 252 ALA A C 1
ATOM 2008 O O . ALA A 1 252 ? 17.938 -12.914 2.166 1 34.28 252 ALA A O 1
ATOM 2009 N N . ARG A 1 253 ? 18.938 -12.062 3.723 1 37.34 253 ARG A N 1
ATOM 2010 C CA . ARG A 1 253 ? 20.141 -11.867 2.91 1 37.34 253 ARG A CA 1
ATOM 2011 C C . ARG A 1 253 ? 20.844 -13.203 2.645 1 37.34 253 ARG A C 1
ATOM 2013 O O . ARG A 1 253 ? 21.797 -13.266 1.862 1 37.34 253 ARG A O 1
ATOM 2020 N N . SER A 1 254 ? 20.766 -14.141 3.701 1 36.56 254 SER A N 1
ATOM 2021 C CA . SER A 1 254 ? 21.656 -15.266 3.424 1 36.56 254 SER A CA 1
ATOM 2022 C C . SER A 1 254 ? 21.219 -16.031 2.174 1 36.56 254 SER A C 1
ATOM 2024 O O . SER A 1 254 ? 22.016 -16.25 1.267 1 36.56 254 SER A O 1
ATOM 2026 N N . LEU A 1 255 ? 20.469 -17.406 2.439 1 36.84 255 LEU A N 1
ATOM 2027 C CA . LEU A 1 255 ? 20.141 -18.438 1.46 1 36.84 255 LEU A CA 1
ATOM 2028 C C . LEU A 1 255 ? 19.047 -17.969 0.52 1 36.84 255 LEU A C 1
ATOM 2030 O O . LEU A 1 255 ? 17.875 -18.328 0.708 1 36.84 255 LEU A O 1
ATOM 2034 N N . LEU A 1 256 ? 18.75 -16.797 0.313 1 45.38 256 LEU A N 1
ATOM 2035 C CA . LEU A 1 256 ? 17.781 -15.906 -0.325 1 45.38 256 LEU A CA 1
ATOM 2036 C C . LEU A 1 256 ? 17.312 -16.484 -1.658 1 45.38 256 LEU A C 1
ATOM 2038 O O . LEU A 1 256 ? 16.281 -16.078 -2.184 1 45.38 256 LEU A O 1
ATOM 2042 N N . PRO A 1 257 ? 18.344 -16.766 -2.766 1 56.94 257 PRO A N 1
ATOM 2043 C CA . PRO A 1 257 ? 18.469 -16.188 -4.105 1 56.94 257 PRO A CA 1
ATOM 2044 C C . PRO A 1 257 ? 17.391 -16.672 -5.07 1 56.94 257 PRO A C 1
ATOM 2046 O O . PRO A 1 257 ? 16.797 -15.859 -5.793 1 56.94 257 PRO A O 1
ATOM 2049 N N . SER A 1 258 ? 16.953 -18.047 -4.934 1 67.62 258 SER A N 1
ATOM 2050 C CA . SER A 1 258 ? 16.281 -18.578 -6.109 1 67.62 258 SER A CA 1
ATOM 2051 C C . SER A 1 258 ? 14.797 -18.203 -6.098 1 67.62 258 SER A C 1
ATOM 2053 O O . SER A 1 258 ? 14.234 -17.828 -7.129 1 67.62 258 SER A O 1
ATOM 2055 N N . SER A 1 259 ? 14.273 -18.25 -4.797 1 78.19 259 SER A N 1
ATOM 2056 C CA . SER A 1 259 ? 12.836 -18 -4.75 1 78.19 259 SER A CA 1
ATOM 2057 C C . SER A 1 259 ? 12.523 -16.516 -4.988 1 78.19 259 SER A C 1
ATOM 2059 O O . SER A 1 259 ? 11.508 -16.188 -5.605 1 78.19 259 SER A O 1
ATOM 2061 N N . ARG A 1 260 ? 13.359 -15.695 -4.527 1 79.56 260 ARG A N 1
ATOM 2062 C CA . ARG A 1 260 ? 13.148 -14.266 -4.734 1 79.56 260 ARG A CA 1
ATOM 2063 C C . ARG A 1 260 ? 13.344 -13.891 -6.199 1 79.56 260 ARG A C 1
ATOM 2065 O O . ARG A 1 260 ? 12.664 -12.992 -6.707 1 79.56 260 ARG A O 1
ATOM 2072 N N . LEU A 1 261 ? 14.297 -14.57 -6.809 1 80.25 261 LEU A N 1
ATOM 2073 C CA . LEU A 1 261 ? 14.516 -14.344 -8.234 1 80.25 261 LEU A CA 1
ATOM 2074 C C . LEU A 1 261 ? 13.281 -14.727 -9.039 1 80.25 261 LEU A C 1
ATOM 2076 O O . LEU A 1 261 ? 12.914 -14.031 -9.992 1 80.25 261 LEU A O 1
ATOM 2080 N N . ILE A 1 262 ? 12.719 -15.805 -8.586 1 84.75 262 ILE A N 1
ATOM 2081 C CA . ILE A 1 262 ? 11.523 -16.281 -9.266 1 84.75 262 ILE A CA 1
ATOM 2082 C C . ILE A 1 262 ? 10.414 -15.234 -9.133 1 84.75 262 ILE A C 1
ATOM 2084 O O . ILE A 1 262 ? 9.703 -14.953 -10.102 1 84.75 262 ILE A O 1
ATOM 2088 N N . GLU A 1 263 ? 10.273 -14.75 -7.945 1 88.69 263 GLU A N 1
ATOM 2089 C CA . GLU A 1 263 ? 9.266 -13.719 -7.723 1 88.69 263 GLU A CA 1
ATOM 2090 C C . GLU A 1 263 ? 9.516 -12.5 -8.617 1 88.69 263 GLU A C 1
ATOM 2092 O O . GLU A 1 263 ? 8.578 -11.953 -9.195 1 88.69 263 GLU A O 1
ATOM 2097 N N . TYR A 1 264 ? 10.734 -12.125 -8.719 1 82.31 264 TYR A N 1
ATOM 2098 C CA . TYR A 1 264 ? 11.07 -10.984 -9.555 1 82.31 264 TYR A CA 1
ATOM 2099 C C . TYR A 1 264 ? 10.734 -11.25 -11.016 1 82.31 264 TYR A C 1
ATOM 2101 O O . TYR A 1 264 ? 10.141 -10.406 -11.695 1 82.31 264 TYR A O 1
ATOM 2109 N N . MET A 1 265 ? 11.164 -12.375 -11.492 1 84.69 265 MET A N 1
ATOM 2110 C CA . MET A 1 265 ? 10.906 -12.75 -12.875 1 84.69 265 MET A CA 1
ATOM 2111 C C . MET A 1 265 ? 9.406 -12.766 -13.164 1 84.69 265 MET A C 1
ATOM 2113 O O . MET A 1 265 ? 8.961 -12.258 -14.195 1 84.69 265 MET A O 1
ATOM 2117 N N . TRP A 1 266 ? 8.711 -13.328 -12.211 1 90.25 266 TRP A N 1
ATOM 2118 C CA . TRP A 1 266 ? 7.266 -13.453 -12.383 1 90.25 266 TRP A CA 1
ATOM 2119 C C . TRP A 1 266 ? 6.594 -12.086 -12.391 1 90.25 266 TRP A C 1
ATOM 2121 O O . TRP A 1 266 ? 5.738 -11.812 -13.227 1 90.25 266 TRP A O 1
ATOM 2131 N N . ARG A 1 267 ? 6.945 -11.211 -11.508 1 90.06 267 ARG A N 1
ATOM 2132 C CA . ARG A 1 267 ? 6.383 -9.867 -11.438 1 90.06 267 ARG A CA 1
ATOM 2133 C C . ARG A 1 267 ? 6.727 -9.062 -12.688 1 90.06 267 ARG A C 1
ATOM 2135 O O . ARG A 1 267 ? 5.93 -8.234 -13.133 1 90.06 267 ARG A O 1
ATOM 2142 N N . TYR A 1 268 ? 7.93 -9.266 -13.172 1 85.56 268 TYR A N 1
ATOM 2143 C CA . TYR A 1 268 ? 8.328 -8.586 -14.398 1 85.56 268 TYR A CA 1
ATOM 2144 C C . TYR A 1 268 ? 7.496 -9.062 -15.586 1 85.56 268 TYR A C 1
ATOM 2146 O O . TYR A 1 268 ? 7.004 -8.25 -16.375 1 85.56 268 TYR A O 1
ATOM 2154 N N . GLU A 1 269 ? 7.41 -10.297 -15.672 1 87.12 269 GLU A N 1
ATOM 2155 C CA . GLU A 1 269 ? 6.703 -10.898 -16.797 1 87.12 269 GLU A CA 1
ATOM 2156 C C . GLU A 1 269 ? 5.234 -10.484 -16.812 1 87.12 269 GLU A C 1
ATOM 2158 O O . GLU A 1 269 ? 4.668 -10.234 -17.875 1 87.12 269 GLU A O 1
ATOM 2163 N N . PHE A 1 270 ? 4.621 -10.375 -15.625 1 91.44 270 PHE A N 1
ATOM 2164 C CA . PHE A 1 270 ? 3.182 -10.141 -15.578 1 91.44 270 PHE A CA 1
ATOM 2165 C C . PHE A 1 270 ? 2.879 -8.758 -15.008 1 91.44 270 PHE A C 1
ATOM 2167 O O . PHE A 1 270 ? 1.842 -8.555 -14.375 1 91.44 270 PHE A O 1
ATOM 2174 N N . LYS A 1 271 ? 3.762 -7.875 -15.203 1 86.88 271 LYS A N 1
ATOM 2175 C CA . LYS A 1 271 ? 3.584 -6.504 -14.742 1 86.88 271 LYS A CA 1
ATOM 2176 C C . LYS A 1 271 ? 2.225 -5.953 -15.164 1 86.88 271 LYS A C 1
ATOM 2178 O O . LYS A 1 271 ? 1.831 -6.078 -16.328 1 86.88 271 LYS A O 1
ATOM 2183 N N . GLY A 1 272 ? 1.48 -5.402 -14.234 1 86.19 272 GLY A N 1
ATOM 2184 C CA . GLY A 1 272 ? 0.198 -4.785 -14.531 1 86.19 272 GLY A CA 1
ATOM 2185 C C . GLY A 1 272 ? -0.98 -5.707 -14.289 1 86.19 272 GLY A C 1
ATOM 2186 O O . GLY A 1 272 ? -2.131 -5.266 -14.273 1 86.19 272 GLY A O 1
ATOM 2187 N N . GLU A 1 273 ? -0.724 -7.008 -14.156 1 92.94 273 GLU A N 1
ATOM 2188 C CA . GLU A 1 273 ? -1.791 -7.973 -13.914 1 92.94 273 GLU A CA 1
ATOM 2189 C C . GLU A 1 273 ? -1.398 -8.969 -12.828 1 92.94 273 GLU A C 1
ATOM 2191 O O . GLU A 1 273 ? -1.711 -10.156 -12.922 1 92.94 273 GLU A O 1
ATOM 2196 N N . ILE A 1 274 ? -0.68 -8.484 -11.969 1 94 274 ILE A N 1
ATOM 2197 C CA . ILE A 1 274 ? -0.044 -9.352 -10.992 1 94 274 ILE A CA 1
ATOM 2198 C C . ILE A 1 274 ? -1.112 -10.086 -10.18 1 94 274 ILE A C 1
ATOM 2200 O O . ILE A 1 274 ? -1.042 -11.305 -10 1 94 274 ILE A O 1
ATOM 2204 N N . PHE A 1 275 ? -2.109 -9.391 -9.711 1 96.94 275 PHE A N 1
ATOM 2205 C CA . PHE A 1 275 ? -3.125 -9.984 -8.852 1 96.94 275 PHE A CA 1
ATOM 2206 C C . PHE A 1 275 ? -3.908 -11.055 -9.602 1 96.94 275 PHE A C 1
ATOM 2208 O O . PHE A 1 275 ? -4.074 -12.172 -9.102 1 96.94 275 PHE A O 1
ATOM 2215 N N . GLY A 1 276 ? -4.348 -10.742 -10.758 1 96.75 276 GLY A N 1
ATOM 2216 C CA . GLY A 1 276 ? -5.086 -11.703 -11.57 1 96.75 276 GLY A CA 1
ATOM 2217 C C . GLY A 1 276 ? -4.277 -12.93 -11.93 1 96.75 276 GLY A C 1
ATOM 2218 O O . GLY A 1 276 ? -4.773 -14.055 -11.844 1 96.75 276 GLY A O 1
ATOM 2219 N N . LYS A 1 277 ? -3.078 -12.766 -12.297 1 96.19 277 LYS A N 1
ATOM 2220 C CA . LYS A 1 277 ? -2.215 -13.875 -12.695 1 96.19 277 LYS A CA 1
ATOM 2221 C C . LYS A 1 277 ? -1.872 -14.75 -11.492 1 96.19 277 LYS A C 1
ATOM 2223 O O . LYS A 1 277 ? -1.721 -15.969 -11.633 1 96.19 277 LYS A O 1
ATOM 2228 N N . LEU A 1 278 ? -1.741 -14.086 -10.359 1 97.06 278 LEU A N 1
ATOM 2229 C CA . LEU A 1 278 ? -1.516 -14.859 -9.141 1 97.06 278 LEU A CA 1
ATOM 2230 C C . LEU A 1 278 ? -2.672 -15.82 -8.891 1 97.06 278 LEU A C 1
ATOM 2232 O O . LEU A 1 278 ? -2.455 -17 -8.625 1 97.06 278 LEU A O 1
ATOM 2236 N N . LEU A 1 279 ? -3.912 -15.305 -8.984 1 97.69 279 LEU A N 1
ATOM 2237 C CA . LEU A 1 279 ? -5.074 -16.156 -8.781 1 97.69 279 LEU A CA 1
ATOM 2238 C C . LEU A 1 279 ? -5.105 -17.281 -9.805 1 97.69 279 LEU A C 1
ATOM 2240 O O . LEU A 1 279 ? -5.426 -18.438 -9.469 1 97.69 279 LEU A O 1
ATOM 2244 N N . GLU A 1 280 ? -4.758 -16.953 -10.969 1 96.31 280 GLU A N 1
ATOM 2245 C CA . GLU A 1 280 ? -4.715 -17.953 -12.023 1 96.31 280 GLU A CA 1
ATOM 2246 C C . GLU A 1 280 ? -3.711 -19.062 -11.695 1 96.31 280 GLU A C 1
ATOM 2248 O O . GLU A 1 280 ? -4.004 -20.234 -11.875 1 96.31 280 GLU A O 1
ATOM 2253 N N . GLN A 1 281 ? -2.555 -18.641 -11.289 1 95.94 281 GLN A N 1
ATOM 2254 C CA . GLN A 1 281 ? -1.518 -19.609 -10.945 1 95.94 281 GLN A CA 1
ATOM 2255 C C . GLN A 1 281 ? -1.952 -20.484 -9.781 1 95.94 281 GLN A C 1
ATOM 2257 O O . GLN A 1 281 ? -1.685 -21.688 -9.781 1 95.94 281 GLN A O 1
ATOM 2262 N N . ILE A 1 282 ? -2.6 -19.922 -8.805 1 97.12 282 ILE A N 1
ATOM 2263 C CA . ILE A 1 282 ? -3.104 -20.688 -7.668 1 97.12 282 ILE A CA 1
ATOM 2264 C C . ILE A 1 282 ? -4.137 -21.703 -8.148 1 97.12 282 ILE A C 1
ATOM 2266 O O . ILE A 1 282 ? -4.105 -22.875 -7.746 1 97.12 282 ILE A O 1
ATOM 2270 N N . ARG A 1 283 ? -5.023 -21.312 -9.016 1 96.25 283 ARG A N 1
ATOM 2271 C CA . ARG A 1 283 ? -6.051 -22.203 -9.547 1 96.25 283 ARG A CA 1
ATOM 2272 C C . ARG A 1 283 ? -5.43 -23.359 -10.305 1 96.25 283 ARG A C 1
ATOM 2274 O O . ARG A 1 283 ? -5.965 -24.469 -10.297 1 96.25 283 ARG A O 1
ATOM 2281 N N . HIS A 1 284 ? -4.391 -23.062 -10.953 1 94.38 284 HIS A N 1
ATOM 2282 C CA . HIS A 1 284 ? -3.711 -24.094 -11.727 1 94.38 284 HIS A CA 1
ATOM 2283 C C . HIS A 1 284 ? -3.125 -25.172 -10.812 1 94.38 284 HIS A C 1
ATOM 2285 O O . HIS A 1 284 ? -3.242 -26.359 -11.094 1 94.38 284 HIS A O 1
ATOM 2291 N N . LEU A 1 285 ? -2.494 -24.797 -9.758 1 94.56 285 LEU A N 1
ATOM 2292 C CA . LEU A 1 285 ? -1.812 -25.719 -8.859 1 94.56 285 LEU A CA 1
ATOM 2293 C C . LEU A 1 285 ? -2.801 -26.375 -7.898 1 94.56 285 LEU A C 1
ATOM 2295 O O . LEU A 1 285 ? -2.594 -27.5 -7.469 1 94.56 285 LEU A O 1
ATOM 2299 N N . TYR A 1 286 ? -3.832 -25.547 -7.543 1 95.56 286 TYR A N 1
ATOM 2300 C CA . TYR A 1 286 ? -4.871 -26.031 -6.637 1 95.56 286 TYR A CA 1
ATOM 2301 C C . TYR A 1 286 ? -6.25 -25.891 -7.27 1 95.56 286 TYR A C 1
ATOM 2303 O O . TYR A 1 286 ? -7.074 -25.094 -6.816 1 95.56 286 TYR A O 1
ATOM 2311 N N . PRO A 1 287 ? -6.531 -26.703 -8.203 1 95.06 287 PRO A N 1
ATOM 2312 C CA . PRO A 1 287 ? -7.797 -26.562 -8.922 1 95.06 287 PRO A CA 1
ATOM 2313 C C . PRO A 1 287 ? -9.016 -26.844 -8.047 1 95.06 287 PRO A C 1
ATOM 2315 O O . PRO A 1 287 ? -8.992 -27.781 -7.242 1 95.06 287 PRO A O 1
ATOM 2318 N N . CYS A 1 288 ? -9.938 -26 -8.141 1 93.62 288 CYS A N 1
ATOM 2319 C CA . CYS A 1 288 ? -11.195 -26.156 -7.43 1 93.62 288 CYS A CA 1
ATOM 2320 C C . CYS A 1 288 ? -12.344 -26.391 -8.406 1 93.62 288 CYS A C 1
ATOM 2322 O O . CYS A 1 288 ? -12.266 -26 -9.57 1 93.62 288 CYS A O 1
ATOM 2324 N N . VAL A 1 289 ? -13.359 -27.094 -7.926 1 88.25 289 VAL A N 1
ATOM 2325 C CA . VAL A 1 289 ? -14.516 -27.406 -8.758 1 88.25 289 VAL A CA 1
ATOM 2326 C C . VAL A 1 289 ? -15.695 -26.516 -8.352 1 88.25 289 VAL A C 1
ATOM 2328 O O . VAL A 1 289 ? -15.852 -26.203 -7.172 1 88.25 289 VAL A O 1
ATOM 2331 N N . MET B 1 1 ? -4.758 17.312 26.234 1 33.56 1 MET B N 1
ATOM 2332 C CA . MET B 1 1 ? -6.133 17.578 25.828 1 33.56 1 MET B CA 1
ATOM 2333 C C . MET B 1 1 ? -6.68 16.422 24.984 1 33.56 1 MET B C 1
ATOM 2335 O O . MET B 1 1 ? -6.055 16.016 24.016 1 33.56 1 MET B O 1
ATOM 2339 N N . THR B 1 2 ? -7.363 15.477 25.547 1 43.94 2 THR B N 1
ATOM 2340 C CA . THR B 1 2 ? -7.93 14.219 25.078 1 43.94 2 THR B CA 1
ATOM 2341 C C . THR B 1 2 ? -8.617 14.398 23.734 1 43.94 2 THR B C 1
ATOM 2343 O O . THR B 1 2 ? -9.453 15.297 23.562 1 43.94 2 THR B O 1
ATOM 2346 N N . SER B 1 3 ? -7.973 14.07 22.688 1 60 3 SER B N 1
ATOM 2347 C CA . SER B 1 3 ? -8.57 14.297 21.375 1 60 3 SER B CA 1
ATOM 2348 C C . SER B 1 3 ? -10.039 13.875 21.359 1 60 3 SER B C 1
ATOM 2350 O O . SER B 1 3 ? -10.391 12.82 21.875 1 60 3 SER B O 1
ATOM 2352 N N . THR B 1 4 ? -11.031 14.883 21.312 1 78.06 4 THR B N 1
ATOM 2353 C CA . THR B 1 4 ? -12.484 14.734 21.234 1 78.06 4 THR B CA 1
ATOM 2354 C C . THR B 1 4 ? -12.875 13.82 20.078 1 78.06 4 THR B C 1
ATOM 2356 O O . THR B 1 4 ? -14.031 13.406 19.969 1 78.06 4 THR B O 1
ATOM 2359 N N . TYR B 1 5 ? -11.828 13.383 19.359 1 89.38 5 TYR B N 1
ATOM 2360 C CA . TYR B 1 5 ? -12.156 12.562 18.203 1 89.38 5 TYR B CA 1
ATOM 2361 C C . TYR B 1 5 ? -11.633 11.141 18.359 1 89.38 5 TYR B C 1
ATOM 2363 O O . TYR B 1 5 ? -10.609 10.922 19.016 1 89.38 5 TYR B O 1
ATOM 2371 N N . PRO B 1 6 ? -12.352 10.203 17.859 1 90.12 6 PRO B N 1
ATOM 2372 C CA . PRO B 1 6 ? -11.906 8.812 17.969 1 90.12 6 PRO B CA 1
ATOM 2373 C C . PRO B 1 6 ? -10.523 8.586 17.375 1 90.12 6 PRO B C 1
ATOM 2375 O O . PRO B 1 6 ? -10.18 9.195 16.359 1 90.12 6 PRO B O 1
ATOM 2378 N N . SER B 1 7 ? -9.828 7.711 18.016 1 89.81 7 SER B N 1
ATOM 2379 C CA . SER B 1 7 ? -8.492 7.402 17.516 1 89.81 7 SER B CA 1
ATOM 2380 C C . SER B 1 7 ? -8.562 6.547 16.25 1 89.81 7 SER B C 1
ATOM 2382 O O . SER B 1 7 ? -9.383 5.633 16.156 1 89.81 7 SER B O 1
ATOM 2384 N N . VAL B 1 8 ? -7.742 6.887 15.305 1 92.75 8 VAL B N 1
ATOM 2385 C CA . VAL B 1 8 ? -7.652 6.086 14.086 1 92.75 8 VAL B CA 1
ATOM 2386 C C . VAL B 1 8 ? -6.309 5.355 14.047 1 92.75 8 VAL B C 1
ATOM 2388 O O . VAL B 1 8 ? -5.926 4.809 13.016 1 92.75 8 VAL B O 1
ATOM 2391 N N . ASN B 1 9 ? -5.621 5.402 15.164 1 86.38 9 ASN B N 1
ATOM 2392 C CA . ASN B 1 9 ? -4.324 4.734 15.219 1 86.38 9 ASN B CA 1
ATOM 2393 C C . ASN B 1 9 ? -4.469 3.227 15.039 1 86.38 9 ASN B C 1
ATOM 2395 O O . ASN B 1 9 ? -5.289 2.594 15.703 1 86.38 9 ASN B O 1
ATOM 2399 N N . GLY B 1 10 ? -3.732 2.715 14.117 1 88.06 10 GLY B N 1
ATOM 2400 C CA . GLY B 1 10 ? -3.729 1.273 13.922 1 88.06 10 GLY B CA 1
ATOM 2401 C C . GLY B 1 10 ? -4.82 0.794 12.984 1 88.06 10 GLY B C 1
ATOM 2402 O O . GLY B 1 10 ? -4.953 -0.406 12.742 1 88.06 10 GLY B O 1
ATOM 2403 N N . ILE B 1 11 ? -5.625 1.712 12.516 1 94.75 11 ILE B N 1
ATOM 2404 C CA . ILE B 1 11 ? -6.691 1.305 11.602 1 94.75 11 ILE B CA 1
ATOM 2405 C C . ILE B 1 11 ? -6.082 0.79 10.297 1 94.75 11 ILE B C 1
ATOM 2407 O O . ILE B 1 11 ? -5.098 1.343 9.805 1 94.75 11 ILE B O 1
ATOM 2411 N N . ASN B 1 12 ? -6.586 -0.312 9.789 1 96.94 12 ASN B N 1
ATOM 2412 C CA . ASN B 1 12 ? -6.164 -0.766 8.469 1 96.94 12 ASN B CA 1
ATOM 2413 C C . ASN B 1 12 ? -7.176 -0.376 7.391 1 96.94 12 ASN B C 1
ATOM 2415 O O . ASN B 1 12 ? -8.227 0.193 7.695 1 96.94 12 ASN B O 1
ATOM 2419 N N . HIS B 1 13 ? -6.828 -0.567 6.191 1 97.75 13 HIS B N 1
ATOM 2420 C CA . HIS B 1 13 ? -7.66 -0.074 5.098 1 97.75 13 HIS B CA 1
ATOM 2421 C C . HIS B 1 13 ? -9.008 -0.785 5.066 1 97.75 13 HIS B C 1
ATOM 2423 O O . HIS B 1 13 ? -10.039 -0.161 4.801 1 97.75 13 HIS B O 1
ATOM 2429 N N . ARG B 1 14 ? -9.07 -2.084 5.277 1 97.88 14 ARG B N 1
ATOM 2430 C CA . ARG B 1 14 ? -10.328 -2.824 5.266 1 97.88 14 ARG B CA 1
ATOM 2431 C C . ARG B 1 14 ? -11.32 -2.23 6.258 1 97.88 14 ARG B C 1
ATOM 2433 O O . ARG B 1 14 ? -12.477 -1.979 5.914 1 97.88 14 ARG B O 1
ATOM 2440 N N . ASP B 1 15 ? -10.891 -2.004 7.469 1 96.94 15 ASP B N 1
ATOM 2441 C CA . ASP B 1 15 ? -11.766 -1.421 8.484 1 96.94 15 ASP B CA 1
ATOM 2442 C C . ASP B 1 15 ? -12.25 -0.035 8.062 1 96.94 15 ASP B C 1
ATOM 2444 O O . ASP B 1 15 ? -13.398 0.332 8.312 1 96.94 15 ASP B O 1
ATOM 2448 N N . LEU B 1 16 ? -11.375 0.68 7.527 1 98 16 LEU B N 1
ATOM 2449 C CA . LEU B 1 16 ? -11.734 2.01 7.047 1 98 16 LEU B CA 1
ATOM 2450 C C . LEU B 1 16 ? -12.805 1.928 5.965 1 98 16 LEU B C 1
ATOM 2452 O O . LEU B 1 16 ? -13.773 2.693 5.984 1 98 16 LEU B O 1
ATOM 2456 N N . VAL B 1 17 ? -12.617 1.006 5.035 1 98.12 17 VAL B N 1
ATOM 2457 C CA . VAL B 1 17 ? -13.562 0.835 3.939 1 98.12 17 VAL B CA 1
ATOM 2458 C C . VAL B 1 17 ? -14.922 0.407 4.496 1 98.12 17 VAL B C 1
ATOM 2460 O O . VAL B 1 17 ? -15.961 0.912 4.066 1 98.12 17 VAL B O 1
ATOM 2463 N N . ILE B 1 18 ? -14.891 -0.496 5.406 1 96.5 18 ILE B N 1
ATOM 2464 C CA . ILE B 1 18 ? -16.141 -0.955 6.008 1 96.5 18 ILE B CA 1
ATOM 2465 C C . ILE B 1 18 ? -16.844 0.215 6.691 1 96.5 18 ILE B C 1
ATOM 2467 O O . ILE B 1 18 ? -18.062 0.362 6.582 1 96.5 18 ILE B O 1
ATOM 2471 N N . ALA B 1 19 ? -16.125 1.09 7.359 1 96.81 19 ALA B N 1
ATOM 2472 C CA . ALA B 1 19 ? -16.688 2.248 8.055 1 96.81 19 ALA B CA 1
ATOM 2473 C C . ALA B 1 19 ? -17.172 3.301 7.062 1 96.81 19 ALA B C 1
ATOM 2475 O O . ALA B 1 19 ? -17.953 4.18 7.418 1 96.81 19 ALA B O 1
ATOM 2476 N N . THR B 1 20 ? -16.703 3.232 5.836 1 97.81 20 THR B N 1
ATOM 2477 C CA . THR B 1 20 ? -17.031 4.234 4.824 1 97.81 20 THR B CA 1
ATOM 2478 C C . THR B 1 20 ? -17.562 3.572 3.561 1 97.81 20 THR B C 1
ATOM 2480 O O . THR B 1 20 ? -17.234 3.982 2.447 1 97.81 20 THR B O 1
ATOM 2483 N N . ALA B 1 21 ? -18.266 2.617 3.672 1 95.12 21 ALA B N 1
ATOM 2484 C CA . ALA B 1 21 ? -18.703 1.754 2.58 1 95.12 21 ALA B CA 1
ATOM 2485 C C . ALA B 1 21 ? -19.594 2.523 1.598 1 95.12 21 ALA B C 1
ATOM 2487 O O . ALA B 1 21 ? -19.516 2.309 0.386 1 95.12 21 ALA B O 1
ATOM 2488 N N . THR B 1 22 ? -20.453 3.457 2.129 1 94.38 22 THR B N 1
ATOM 2489 C CA . THR B 1 22 ? -21.328 4.277 1.292 1 94.38 22 THR B CA 1
ATOM 2490 C C . THR B 1 22 ? -20.938 5.754 1.399 1 94.38 22 THR B C 1
ATOM 2492 O O . THR B 1 22 ? -20.172 6.137 2.279 1 94.38 22 THR B O 1
ATOM 2495 N N . THR B 1 23 ? -21.516 6.5 0.535 1 94.62 23 THR B N 1
ATOM 2496 C CA . THR B 1 23 ? -21.281 7.938 0.587 1 94.62 23 THR B CA 1
ATOM 2497 C C . THR B 1 23 ? -21.75 8.516 1.919 1 94.62 23 THR B C 1
ATOM 2499 O O . THR B 1 23 ? -21.062 9.336 2.527 1 94.62 23 THR B O 1
ATOM 2502 N N . VAL B 1 24 ? -22.875 8.055 2.324 1 95.31 24 VAL B N 1
ATOM 2503 C CA . VAL B 1 24 ? -23.438 8.523 3.586 1 95.31 24 VAL B CA 1
ATOM 2504 C C . VAL B 1 24 ? -22.516 8.125 4.742 1 95.31 24 VAL B C 1
ATOM 2506 O O . VAL B 1 24 ? -22.234 8.945 5.621 1 95.31 24 VAL B O 1
ATOM 2509 N N . ASP B 1 25 ? -22.031 6.902 4.723 1 97 25 ASP B N 1
ATOM 2510 C CA . ASP B 1 25 ? -21.109 6.434 5.758 1 97 25 ASP B CA 1
ATOM 2511 C C . ASP B 1 25 ? -19.828 7.262 5.77 1 97 25 ASP B C 1
ATOM 2513 O O . ASP B 1 25 ? -19.281 7.547 6.832 1 97 25 ASP B O 1
ATOM 2517 N N . SER B 1 26 ? -19.406 7.59 4.578 1 97.94 26 SER B N 1
ATOM 2518 C CA . SER B 1 26 ? -18.172 8.367 4.449 1 97.94 26 SER B CA 1
ATOM 2519 C C . SER B 1 26 ? -18.344 9.766 5.035 1 97.94 26 SER B C 1
ATOM 2521 O O . SER B 1 26 ? -17.469 10.266 5.738 1 97.94 26 SER B O 1
ATOM 2523 N N . ILE B 1 27 ? -19.438 10.375 4.711 1 97.81 27 ILE B N 1
ATOM 2524 C CA . ILE B 1 27 ? -19.734 11.695 5.238 1 97.81 27 ILE B CA 1
ATOM 2525 C C . ILE B 1 27 ? -19.812 11.641 6.762 1 97.81 27 ILE B C 1
ATOM 2527 O O . ILE B 1 27 ? -19.234 12.484 7.449 1 97.81 27 ILE B O 1
ATOM 2531 N N . ASN B 1 28 ? -20.484 10.633 7.289 1 97.44 28 ASN B N 1
ATOM 2532 C CA . ASN B 1 28 ? -20.594 10.461 8.734 1 97.44 28 ASN B CA 1
ATOM 2533 C C . ASN B 1 28 ? -19.219 10.242 9.375 1 97.44 28 ASN B C 1
ATOM 2535 O O . ASN B 1 28 ? -18.953 10.758 10.461 1 97.44 28 ASN B O 1
ATOM 2539 N N . TRP B 1 29 ? -18.438 9.445 8.727 1 98.19 29 TRP B N 1
ATOM 2540 C CA . TRP B 1 29 ? -17.094 9.188 9.242 1 98.19 29 TRP B CA 1
ATOM 2541 C C . TRP B 1 29 ? -16.281 10.484 9.297 1 98.19 29 TRP B C 1
ATOM 2543 O O . TRP B 1 29 ? -15.594 10.742 10.281 1 98.19 29 TRP B O 1
ATOM 2553 N N . LEU B 1 30 ? -16.359 11.281 8.242 1 98.31 30 LEU B N 1
ATOM 2554 C CA . LEU B 1 30 ? -15.648 12.547 8.172 1 98.31 30 LEU B CA 1
ATOM 2555 C C . LEU B 1 30 ? -16.125 13.508 9.25 1 98.31 30 LEU B C 1
ATOM 2557 O O . LEU B 1 30 ? -15.328 14.227 9.852 1 98.31 30 LEU B O 1
ATOM 2561 N N . LYS B 1 31 ? -17.422 13.523 9.516 1 97.5 31 LYS B N 1
ATOM 2562 C CA . LYS B 1 31 ? -17.969 14.352 10.586 1 97.5 31 LYS B CA 1
ATOM 2563 C C . LYS B 1 31 ? -17.453 13.883 11.953 1 97.5 31 LYS B C 1
ATOM 2565 O O . LYS B 1 31 ? -17 14.695 12.758 1 97.5 31 LYS B O 1
ATOM 2570 N N . ARG B 1 32 ? -17.516 12.594 12.133 1 96.88 32 ARG B N 1
ATOM 2571 C CA . ARG B 1 32 ? -17.109 12 13.406 1 96.88 32 ARG B CA 1
ATOM 2572 C C . ARG B 1 32 ? -15.633 12.289 13.695 1 96.88 32 ARG B C 1
ATOM 2574 O O . ARG B 1 32 ? -15.242 12.406 14.859 1 96.88 32 ARG B O 1
ATOM 2581 N N . HIS B 1 33 ? -14.898 12.461 12.656 1 97.44 33 HIS B N 1
ATOM 2582 C CA . HIS B 1 33 ? -13.469 12.664 12.844 1 97.44 33 HIS B CA 1
ATOM 2583 C C . HIS B 1 33 ? -13.094 14.125 12.633 1 97.44 33 HIS B C 1
ATOM 2585 O O . HIS B 1 33 ? -11.914 14.453 12.461 1 97.44 33 HIS B O 1
ATOM 2591 N N . GLY B 1 34 ? -14.039 15.016 12.555 1 96.94 34 GLY B N 1
ATOM 2592 C CA . GLY B 1 34 ? -13.836 16.453 12.594 1 96.94 34 GLY B CA 1
ATOM 2593 C C . GLY B 1 34 ? -13.375 17.031 11.273 1 96.94 34 GLY B C 1
ATOM 2594 O O . GLY B 1 34 ? -12.719 18.078 11.234 1 96.94 34 GLY B O 1
ATOM 2595 N N . LEU B 1 35 ? -13.664 16.359 10.125 1 98 35 LEU B N 1
ATOM 2596 C CA . LEU B 1 35 ? -13.211 16.844 8.82 1 98 35 LEU B CA 1
ATOM 2597 C C . LEU B 1 35 ? -14.359 17.469 8.039 1 98 35 LEU B C 1
ATOM 2599 O O . LEU B 1 35 ? -14.141 18.078 6.996 1 98 35 LEU B O 1
ATOM 2603 N N . LEU B 1 36 ? -15.594 17.281 8.531 1 98 36 LEU B N 1
ATOM 2604 C CA . LEU B 1 36 ? -16.797 17.969 8.055 1 98 36 LEU B CA 1
ATOM 2605 C C . LEU B 1 36 ? -17.594 18.531 9.219 1 98 36 LEU B C 1
ATOM 2607 O O . LEU B 1 36 ? -17.547 18 10.328 1 98 36 LEU B O 1
ATOM 2611 N N . ASN B 1 37 ? -18.359 19.547 8.914 1 97.62 37 ASN B N 1
ATOM 2612 C CA . ASN B 1 37 ? -19.156 20.188 9.953 1 97.62 37 ASN B CA 1
ATOM 2613 C C . ASN B 1 37 ? -20.375 19.344 10.328 1 97.62 37 ASN B C 1
ATOM 2615 O O . ASN B 1 37 ? -20.984 18.734 9.461 1 97.62 37 ASN B O 1
ATOM 2619 N N . THR B 1 38 ? -20.703 19.344 11.594 1 96.81 38 THR B N 1
ATOM 2620 C CA . THR B 1 38 ? -21.922 18.703 12.062 1 96.81 38 THR B CA 1
ATOM 2621 C C . THR B 1 38 ? -23.047 19.734 12.219 1 96.81 38 THR B C 1
ATOM 2623 O O . THR B 1 38 ? -24.219 19.359 12.312 1 96.81 38 THR B O 1
ATOM 2626 N N . GLU B 1 39 ? -22.625 20.984 12.312 1 96.5 39 GLU B N 1
ATOM 2627 C CA . GLU B 1 39 ? -23.562 22.109 12.367 1 96.5 39 GLU B CA 1
ATOM 2628 C C . GLU B 1 39 ? -23.109 23.234 11.43 1 96.5 39 GLU B C 1
ATOM 2630 O O . GLU B 1 39 ? -21.938 23.312 11.07 1 96.5 39 GLU B O 1
ATOM 2635 N N . LYS B 1 40 ? -24.156 24.047 11.062 1 96 40 LYS B N 1
ATOM 2636 C CA . LYS B 1 40 ? -23.844 25.156 10.172 1 96 40 LYS B CA 1
ATOM 2637 C C . LYS B 1 40 ? -24.797 26.328 10.398 1 96 40 LYS B C 1
ATOM 2639 O O . LYS B 1 40 ? -26 26.125 10.594 1 96 40 LYS B O 1
ATOM 2644 N N . THR B 1 41 ? -24.188 27.438 10.508 1 95.88 41 THR B N 1
ATOM 2645 C CA . THR B 1 41 ? -24.953 28.672 10.617 1 95.88 41 THR B CA 1
ATOM 2646 C C . THR B 1 41 ? -25 29.406 9.281 1 95.88 41 THR B C 1
ATOM 2648 O O . THR B 1 41 ? -23.969 29.531 8.609 1 95.88 41 THR B O 1
ATOM 2651 N N . CYS B 1 42 ? -26.156 29.875 8.922 1 96.38 42 CYS B N 1
ATOM 2652 C CA . CYS B 1 42 ? -26.344 30.578 7.652 1 96.38 42 CYS B CA 1
ATOM 2653 C C . CYS B 1 42 ? -25.609 31.906 7.66 1 96.38 42 CYS B C 1
ATOM 2655 O O . CYS B 1 42 ? -25.797 32.719 8.57 1 96.38 42 CYS B O 1
ATOM 2657 N N . SER B 1 43 ? -24.859 32.125 6.676 1 92.12 43 SER B N 1
ATOM 2658 C CA . SER B 1 43 ? -24.078 33.344 6.598 1 92.12 43 SER B CA 1
ATOM 2659 C C . SER B 1 43 ? -24.953 34.531 6.234 1 92.12 43 SER B C 1
ATOM 2661 O O . SER B 1 43 ? -24.562 35.688 6.469 1 92.12 43 SER B O 1
ATOM 2663 N N . SER B 1 44 ? -26.094 34.281 5.688 1 93.38 44 SER B N 1
ATOM 2664 C CA . SER B 1 44 ? -26.984 35.344 5.23 1 93.38 44 SER B CA 1
ATOM 2665 C C . SER B 1 44 ? -27.906 35.812 6.352 1 93.38 44 SER B C 1
ATOM 2667 O O . SER B 1 44 ? -28.062 37 6.574 1 93.38 44 SER B O 1
ATOM 2669 N N . CYS B 1 45 ? -28.547 34.906 7.145 1 95.5 45 CYS B N 1
ATOM 2670 C CA . CYS B 1 45 ? -29.562 35.312 8.125 1 95.5 45 CYS B CA 1
ATOM 2671 C C . CYS B 1 45 ? -29.109 34.938 9.531 1 95.5 45 CYS B C 1
ATOM 2673 O O . CYS B 1 45 ? -29.766 35.312 10.516 1 95.5 45 CYS B O 1
ATOM 2675 N N . GLY B 1 46 ? -28.062 34.125 9.695 1 94.69 46 GLY B N 1
ATOM 2676 C CA . GLY B 1 46 ? -27.531 33.781 11 1 94.69 46 GLY B CA 1
ATOM 2677 C C . GLY B 1 46 ? -28.234 32.625 11.664 1 94.69 46 GLY B C 1
ATOM 2678 O O . GLY B 1 46 ? -27.844 32.188 12.75 1 94.69 46 GLY B O 1
ATOM 2679 N N . ALA B 1 47 ? -29.172 32.062 11.016 1 95.94 47 ALA B N 1
ATOM 2680 C CA . ALA B 1 47 ? -29.938 30.953 11.57 1 95.94 47 ALA B CA 1
ATOM 2681 C C . ALA B 1 47 ? -29.188 29.625 11.414 1 95.94 47 ALA B C 1
ATOM 2683 O O . ALA B 1 47 ? -28.297 29.516 10.57 1 95.94 47 ALA B O 1
ATOM 2684 N N . SER B 1 48 ? -29.562 28.641 12.281 1 96.44 48 SER B N 1
ATOM 2685 C CA . SER B 1 48 ? -29 27.297 12.172 1 96.44 48 SER B CA 1
ATOM 2686 C C . SER B 1 48 ? -29.531 26.578 10.938 1 96.44 48 SER B C 1
ATOM 2688 O O . SER B 1 48 ? -30.75 26.547 10.711 1 96.44 48 SER B O 1
ATOM 2690 N N . MET B 1 49 ? -28.672 26.016 10.211 1 97.06 49 MET B N 1
ATOM 2691 C CA . MET B 1 49 ? -29.062 25.312 8.992 1 97.06 49 MET B CA 1
ATOM 2692 C C . MET B 1 49 ? -29.297 23.844 9.281 1 97.06 49 MET B C 1
ATOM 2694 O O . MET B 1 49 ? -28.891 23.328 10.32 1 97.06 49 MET B O 1
ATOM 2698 N N . MET B 1 50 ? -30.016 23.219 8.367 1 96.75 50 MET B N 1
ATOM 2699 C CA . MET B 1 50 ? -30.281 21.781 8.492 1 96.75 50 MET B CA 1
ATOM 2700 C C . MET B 1 50 ? -29.734 21.016 7.289 1 96.75 50 MET B C 1
ATOM 2702 O O . MET B 1 50 ? -29.656 21.562 6.188 1 96.75 50 MET B O 1
ATOM 2706 N N . GLU B 1 51 ? -29.328 19.75 7.504 1 95.75 51 GLU B N 1
ATOM 2707 C CA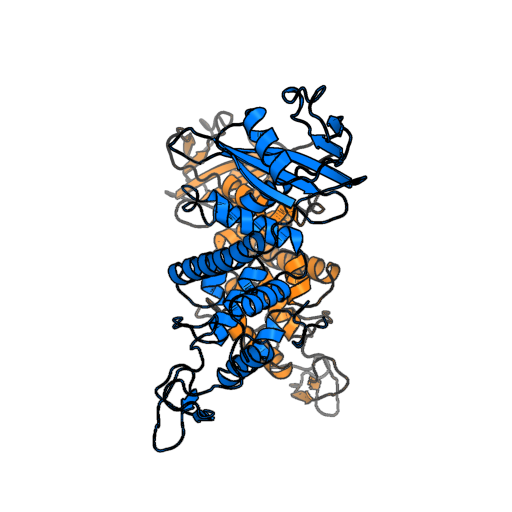 . GLU B 1 51 ? -28.922 18.891 6.398 1 95.75 51 GLU B CA 1
ATOM 2708 C C . GLU B 1 51 ? -30.125 18.297 5.68 1 95.75 51 GLU B C 1
ATOM 2710 O O . GLU B 1 51 ? -31.016 17.719 6.312 1 95.75 51 GLU B O 1
ATOM 2715 N N . VAL B 1 52 ? -30.172 18.469 4.41 1 95.69 52 VAL B N 1
ATOM 2716 C CA . VAL B 1 52 ? -31.281 17.953 3.619 1 95.69 52 VAL B CA 1
ATOM 2717 C C . VAL B 1 52 ? -30.75 17.109 2.469 1 95.69 52 VAL B C 1
ATOM 2719 O O . VAL B 1 52 ? -29.734 17.453 1.858 1 95.69 52 VAL B O 1
ATOM 2722 N N . ALA B 1 53 ? -31.453 16 2.213 1 95.06 53 ALA B N 1
ATOM 2723 C CA . ALA B 1 53 ? -31.094 15.164 1.076 1 95.06 53 ALA B CA 1
ATOM 2724 C C . ALA B 1 53 ? -31.391 15.859 -0.245 1 95.06 53 ALA B C 1
ATOM 2726 O O . ALA B 1 53 ? -32.438 16.484 -0.392 1 95.06 53 ALA B O 1
ATOM 2727 N N . LYS B 1 54 ? -30.438 15.891 -1.141 1 92.56 54 LYS B N 1
ATOM 2728 C CA . LYS B 1 54 ? -30.609 16.469 -2.473 1 92.56 54 LYS B CA 1
ATOM 2729 C C . LYS B 1 54 ? -29.984 15.57 -3.539 1 92.56 54 LYS B C 1
ATOM 2731 O O . LYS B 1 54 ? -28.781 15.312 -3.518 1 92.56 54 LYS B O 1
ATOM 2736 N N . LYS B 1 55 ? -30.672 15.039 -4.523 1 87.25 55 LYS B N 1
ATOM 2737 C CA . LYS B 1 55 ? -30.266 14.047 -5.512 1 87.25 55 LYS B CA 1
ATOM 2738 C C . LYS B 1 55 ? -29.281 14.648 -6.516 1 87.25 55 LYS B C 1
ATOM 2740 O O . LYS B 1 55 ? -28.391 13.961 -7.012 1 87.25 55 LYS B O 1
ATOM 2745 N N . ASN B 1 56 ? -29.328 15.984 -6.758 1 87.56 56 ASN B N 1
ATOM 2746 C CA . ASN B 1 56 ? -28.531 16.562 -7.828 1 87.56 56 ASN B CA 1
ATOM 2747 C C . ASN B 1 56 ? -27.203 17.109 -7.301 1 87.56 56 ASN B C 1
ATOM 2749 O O . ASN B 1 56 ? -26.531 17.891 -7.984 1 87.56 56 ASN B O 1
ATOM 2753 N N . VAL B 1 57 ? -26.953 16.734 -6.074 1 88.69 57 VAL B N 1
ATOM 2754 C CA . VAL B 1 57 ? -25.656 17.156 -5.52 1 88.69 57 VAL B CA 1
ATOM 2755 C C . VAL B 1 57 ? -24.766 15.93 -5.324 1 88.69 57 VAL B C 1
ATOM 2757 O O . VAL B 1 57 ? -25.25 14.844 -5.004 1 88.69 57 VAL B O 1
ATOM 2760 N N . SER B 1 58 ? -23.469 16.031 -5.543 1 86.69 58 SER B N 1
ATOM 2761 C CA . SER B 1 58 ? -22.484 14.945 -5.551 1 86.69 58 SER B CA 1
ATOM 2762 C C . SER B 1 58 ? -22.5 14.188 -4.227 1 86.69 58 SER B C 1
ATOM 2764 O O . SER B 1 58 ? -22.438 12.953 -4.211 1 86.69 58 SER B O 1
ATOM 2766 N N . ASP B 1 59 ? -22.734 14.906 -3.141 1 94.88 59 ASP B N 1
ATOM 2767 C CA . ASP B 1 59 ? -22.688 14.281 -1.823 1 94.88 59 ASP B CA 1
ATOM 2768 C C . ASP B 1 59 ? -24.078 13.789 -1.405 1 94.88 59 ASP B C 1
ATOM 2770 O O . ASP B 1 59 ? -24.219 13.117 -0.384 1 94.88 59 ASP B O 1
ATOM 2774 N N . GLY B 1 60 ? -25.062 14.141 -2.09 1 95.06 60 GLY B N 1
ATOM 2775 C CA . GLY B 1 60 ? -26.422 13.719 -1.811 1 95.06 60 GLY B CA 1
ATOM 2776 C C . GLY B 1 60 ? -27.047 14.461 -0.641 1 95.06 60 GLY B C 1
ATOM 2777 O O . GLY B 1 60 ? -28.156 14.148 -0.229 1 95.06 60 GLY B O 1
ATOM 2778 N N . VAL B 1 61 ? -26.312 15.359 -0.009 1 96.44 61 VAL B N 1
ATOM 2779 C CA . VAL B 1 61 ? -26.797 16.125 1.135 1 96.44 61 VAL B CA 1
ATOM 2780 C C . VAL B 1 61 ? -26.234 17.547 1.062 1 96.44 61 VAL B C 1
ATOM 2782 O O . VAL B 1 61 ? -25.156 17.781 0.519 1 96.44 61 VAL B O 1
ATOM 2785 N N . ILE B 1 62 ? -27.047 18.516 1.547 1 96.31 62 ILE B N 1
ATOM 2786 C CA . ILE B 1 62 ? -26.656 19.906 1.502 1 96.31 62 ILE B CA 1
ATOM 2787 C C . ILE B 1 62 ? -27.172 20.625 2.748 1 96.31 62 ILE B C 1
ATOM 2789 O O . ILE B 1 62 ? -28.125 20.172 3.387 1 96.31 62 ILE B O 1
ATOM 2793 N N . TRP B 1 63 ? -26.484 21.656 3.16 1 96.94 63 TRP B N 1
ATOM 2794 C CA . TRP B 1 63 ? -27.016 22.531 4.191 1 96.94 63 TRP B CA 1
ATOM 2795 C C . TRP B 1 63 ? -28.094 23.438 3.621 1 96.94 63 TRP B C 1
ATOM 2797 O O . TRP B 1 63 ? -27.906 24.062 2.576 1 96.94 63 TRP B O 1
ATOM 2807 N N . SER B 1 64 ? -29.203 23.469 4.328 1 97 64 SER B N 1
ATOM 2808 C CA . SER B 1 64 ? -30.297 24.312 3.869 1 97 64 SER B CA 1
ATOM 2809 C C . SER B 1 64 ? -30.859 25.156 5.004 1 97 64 SER B C 1
ATOM 2811 O O . SER B 1 64 ? -31.062 24.656 6.117 1 97 64 SER B O 1
ATOM 2813 N N . CYS B 1 65 ? -30.984 26.453 4.727 1 96.88 65 CYS B N 1
ATOM 2814 C CA . CYS B 1 65 ? -31.594 27.359 5.691 1 96.88 65 CYS B CA 1
ATOM 2815 C C . CYS B 1 65 ? -33.094 27.328 5.609 1 96.88 65 CYS B C 1
ATOM 2817 O O . CYS B 1 65 ? -33.656 27.062 4.547 1 96.88 65 CYS B O 1
ATOM 2819 N N . LYS B 1 66 ? -33.75 27.562 6.723 1 92.75 66 LYS B N 1
ATOM 2820 C CA . LYS B 1 66 ? -35.219 27.562 6.75 1 92.75 66 LYS B CA 1
ATOM 2821 C C . LYS B 1 66 ? -35.781 28.797 6.07 1 92.75 66 LYS B C 1
ATOM 2823 O O . LYS B 1 66 ? -35.031 29.734 5.766 1 92.75 66 LYS B O 1
ATOM 2828 N N . ARG B 1 67 ? -37.062 28.703 5.711 1 90.38 67 ARG B N 1
ATOM 2829 C CA . ARG B 1 67 ? -37.781 29.844 5.168 1 90.38 67 ARG B CA 1
ATOM 2830 C C . ARG B 1 67 ? -37.75 31.016 6.141 1 90.38 67 ARG B C 1
ATOM 2832 O O . ARG B 1 67 ? -37.812 30.828 7.355 1 90.38 67 ARG B O 1
ATOM 2839 N N . PRO B 1 68 ? -37.531 32.25 5.59 1 91.88 68 PRO B N 1
ATOM 2840 C CA . PRO B 1 68 ? -37.625 32.625 4.176 1 91.88 68 PRO B CA 1
ATOM 2841 C C . PRO B 1 68 ? -36.25 32.625 3.479 1 91.88 68 PRO B C 1
ATOM 2843 O O . PRO B 1 68 ? -36.188 32.844 2.268 1 91.88 68 PRO B O 1
ATOM 2846 N N . CYS B 1 69 ? -35.156 32.469 4.055 1 94.69 69 CYS B N 1
ATOM 2847 C CA . CYS B 1 69 ? -33.812 32.531 3.49 1 94.69 69 CYS B CA 1
ATOM 2848 C C . CYS B 1 69 ? -33.562 31.438 2.471 1 94.69 69 CYS B C 1
ATOM 2850 O O . CYS B 1 69 ? -33.281 31.703 1.307 1 94.69 69 CYS B O 1
ATOM 2852 N N . ARG B 1 70 ? -33.812 30.156 2.617 1 94.12 70 ARG B N 1
ATOM 2853 C CA . ARG B 1 70 ? -33.75 28.953 1.79 1 94.12 70 ARG B CA 1
ATOM 2854 C C . ARG B 1 70 ? -32.375 28.812 1.143 1 94.12 70 ARG B C 1
ATOM 2856 O O . ARG B 1 70 ? -32.219 28.094 0.162 1 94.12 70 ARG B O 1
ATOM 2863 N N . LYS B 1 71 ? -31.422 29.562 1.667 1 96.19 71 LYS B N 1
ATOM 2864 C CA . LYS B 1 71 ? -30.078 29.453 1.138 1 96.19 71 LYS B CA 1
ATOM 2865 C C . LYS B 1 71 ? -29.516 28.047 1.332 1 96.19 71 LYS B C 1
ATOM 2867 O O . LYS B 1 71 ? -29.75 27.422 2.365 1 96.19 71 LYS B O 1
ATOM 2872 N N . THR B 1 72 ? -28.797 27.547 0.317 1 95.5 72 THR B N 1
ATOM 2873 C CA . THR B 1 72 ? -28.188 26.219 0.404 1 95.5 72 THR B CA 1
ATOM 2874 C C . THR B 1 72 ? -26.672 26.328 0.288 1 95.5 72 THR B C 1
ATOM 2876 O O . THR B 1 72 ? -26.156 27.219 -0.402 1 95.5 72 THR B O 1
ATOM 2879 N N . VAL B 1 73 ? -26 25.562 1.068 1 95.69 73 VAL B N 1
ATOM 2880 C CA . VAL B 1 73 ? -24.531 25.562 1.073 1 95.69 73 VAL B CA 1
ATOM 2881 C C . VAL B 1 73 ? -24.016 24.125 1.072 1 95.69 73 VAL B C 1
ATOM 2883 O O . VAL B 1 73 ? -24.594 23.25 1.729 1 95.69 73 VAL B O 1
ATOM 2886 N N . SER B 1 74 ? -23 23.906 0.341 1 96.12 74 SER B N 1
ATOM 2887 C CA . SER B 1 74 ? -22.375 22.578 0.32 1 96.12 74 SER B CA 1
ATOM 2888 C C . SER B 1 74 ? -21.906 22.172 1.711 1 96.12 74 SER B C 1
ATOM 2890 O O . SER B 1 74 ? -21.438 23 2.49 1 96.12 74 SER B O 1
ATOM 2892 N N . ILE B 1 75 ? -21.922 20.875 1.973 1 96.75 75 ILE B N 1
ATOM 2893 C CA . ILE B 1 75 ? -21.469 20.391 3.268 1 96.75 75 ILE B CA 1
ATOM 2894 C C . ILE B 1 75 ? -19.953 20.531 3.369 1 96.75 75 ILE B C 1
ATOM 2896 O O . ILE B 1 75 ? -19.391 20.453 4.461 1 96.75 75 ILE B O 1
ATOM 2900 N N . ARG B 1 76 ? -19.25 20.734 2.291 1 97.31 76 ARG B N 1
ATOM 2901 C CA . ARG B 1 76 ? -17.797 20.812 2.25 1 97.31 76 ARG B CA 1
ATOM 2902 C C . ARG B 1 76 ? -17.312 22.234 2.479 1 97.31 76 ARG B C 1
ATOM 2904 O O . ARG B 1 76 ? -16.125 22.469 2.721 1 97.31 76 ARG B O 1
ATOM 2911 N N . LYS B 1 77 ? -18.219 23.219 2.387 1 95.75 77 LYS B N 1
ATOM 2912 C CA . LYS B 1 77 ? -17.844 24.625 2.469 1 95.75 77 LYS B CA 1
ATOM 2913 C C . LYS B 1 77 ? -17.141 24.922 3.791 1 95.75 77 LYS B C 1
ATOM 2915 O O . LYS B 1 77 ? -17.672 24.609 4.863 1 95.75 77 LYS B O 1
ATOM 2920 N N . GLY B 1 78 ? -15.992 25.531 3.693 1 94.69 78 GLY B N 1
ATOM 2921 C CA . GLY B 1 78 ? -15.25 25.953 4.875 1 94.69 78 GLY B CA 1
ATOM 2922 C C . GLY B 1 78 ? -14.422 24.828 5.484 1 94.69 78 GLY B C 1
ATOM 2923 O O . GLY B 1 78 ? -13.898 24.984 6.59 1 94.69 78 GLY B O 1
ATOM 2924 N N . THR B 1 79 ? -14.445 23.688 4.898 1 97 79 THR B N 1
ATOM 2925 C CA . THR B 1 79 ? -13.688 22.547 5.41 1 97 79 THR B CA 1
ATOM 2926 C C . THR B 1 79 ? -12.5 22.234 4.508 1 97 79 THR B C 1
ATOM 2928 O O . THR B 1 79 ? -12.273 22.922 3.508 1 97 79 THR B O 1
ATOM 2931 N N . PHE B 1 80 ? -11.688 21.219 4.898 1 96.62 80 PHE B N 1
ATOM 2932 C CA . PHE B 1 80 ? -10.531 20.734 4.152 1 96.62 80 PHE B CA 1
ATOM 2933 C C . PHE B 1 80 ? -10.961 20.203 2.791 1 96.62 80 PHE B C 1
ATOM 2935 O O . PHE B 1 80 ? -10.164 20.172 1.851 1 96.62 80 PHE B O 1
ATOM 2942 N N . LEU B 1 81 ? -12.188 19.781 2.623 1 97.31 81 LEU B N 1
ATOM 2943 C CA . LEU B 1 81 ? -12.688 19.141 1.412 1 97.31 81 LEU B CA 1
ATOM 2944 C C . LEU B 1 81 ? -13.273 20.172 0.452 1 97.31 81 LEU B C 1
ATOM 2946 O O . LEU B 1 81 ? -13.734 19.812 -0.635 1 97.31 81 LEU B O 1
ATOM 2950 N N . GLU B 1 82 ? -13.086 21.422 0.904 1 94.75 82 GLU B N 1
ATOM 2951 C CA . GLU B 1 82 ? -13.703 22.469 0.085 1 94.75 82 GLU B CA 1
ATOM 2952 C C . GLU B 1 82 ? -13.07 22.516 -1.305 1 94.75 82 GLU B C 1
ATOM 2954 O O . GLU B 1 82 ? -11.852 22.406 -1.445 1 94.75 82 GLU B O 1
ATOM 2959 N N . ASN B 1 83 ? -13.758 22.562 -2.424 1 91.38 83 ASN B N 1
ATOM 2960 C CA . ASN B 1 83 ? -13.344 22.734 -3.811 1 91.38 83 ASN B CA 1
ATOM 2961 C C . ASN B 1 83 ? -12.945 21.422 -4.457 1 91.38 83 ASN B C 1
ATOM 2963 O O . ASN B 1 83 ? -12.484 21.391 -5.598 1 91.38 83 ASN B O 1
ATOM 2967 N N . SER B 1 84 ? -12.883 20.391 -3.656 1 94.69 84 SER B N 1
ATOM 2968 C CA . SER B 1 84 ? -12.602 19.094 -4.254 1 94.69 84 SER B CA 1
ATOM 2969 C C . SER B 1 84 ? -13.844 18.516 -4.938 1 94.69 84 SER B C 1
ATOM 2971 O O . SER B 1 84 ? -14.953 18.625 -4.41 1 94.69 84 SER B O 1
ATOM 2973 N N . LYS B 1 85 ? -13.633 17.906 -6.008 1 93.5 85 LYS B N 1
ATOM 2974 C CA . LYS B 1 85 ? -14.727 17.266 -6.734 1 93.5 85 LYS B CA 1
ATOM 2975 C C . LYS B 1 85 ? -14.734 15.758 -6.504 1 93.5 85 LYS B C 1
ATOM 2977 O O . LYS B 1 85 ? -15.617 15.047 -7.004 1 93.5 85 LYS B O 1
ATOM 2982 N N . LEU B 1 86 ? -13.812 15.305 -5.805 1 96.31 86 LEU B N 1
ATOM 2983 C CA . LEU B 1 86 ? -13.719 13.875 -5.535 1 96.31 86 LEU B CA 1
ATOM 2984 C C . LEU B 1 86 ? -14.789 13.445 -4.535 1 96.31 86 LEU B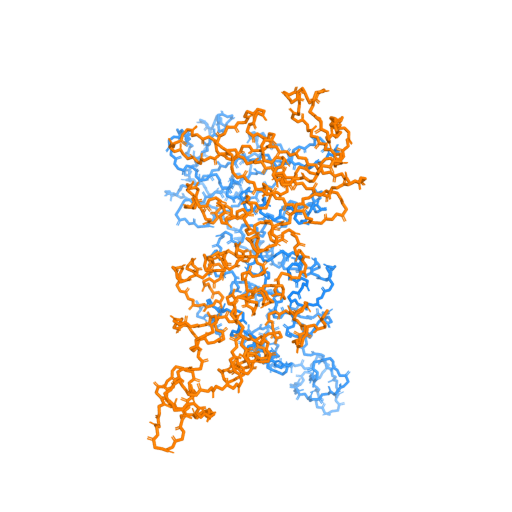 C 1
ATOM 2986 O O . LEU B 1 86 ? -15.203 14.234 -3.688 1 96.31 86 LEU B O 1
ATOM 2990 N N . LYS B 1 87 ? -15.203 12.219 -4.621 1 96.44 87 LYS B N 1
ATOM 2991 C CA . LYS B 1 87 ? -16.125 11.664 -3.633 1 96.44 87 LYS B CA 1
ATOM 2992 C C . LYS B 1 87 ? -15.484 11.625 -2.248 1 96.44 87 LYS B C 1
ATOM 2994 O O . LYS B 1 87 ? -14.266 11.516 -2.127 1 96.44 87 LYS B O 1
ATOM 2999 N N . CYS B 1 88 ? -16.344 11.68 -1.21 1 97.19 88 CYS B N 1
ATOM 3000 C CA . CYS B 1 88 ? -15.859 11.68 0.164 1 97.19 88 CYS B CA 1
ATOM 3001 C C . CYS B 1 88 ? -15.039 10.43 0.454 1 97.19 88 CYS B C 1
ATOM 3003 O O . CYS B 1 88 ? -13.992 10.508 1.104 1 97.19 88 CYS B O 1
ATOM 3005 N N . GLU B 1 89 ? -15.523 9.266 -0.058 1 97 89 GLU B N 1
ATOM 3006 C CA . GLU B 1 89 ? -14.797 8.023 0.184 1 97 89 GLU B CA 1
ATOM 3007 C C . GLU B 1 89 ? -13.43 8.039 -0.496 1 97 89 GLU B C 1
ATOM 3009 O O . GLU B 1 89 ? -12.469 7.469 0.022 1 97 89 GLU B O 1
ATOM 3014 N N . GLN B 1 90 ? -13.305 8.641 -1.638 1 97.38 90 GLN B N 1
ATOM 3015 C CA . GLN B 1 90 ? -12.023 8.75 -2.33 1 97.38 90 GLN B CA 1
ATOM 3016 C C . GLN B 1 90 ? -11.047 9.617 -1.542 1 97.38 90 GLN B C 1
ATOM 3018 O O . GLN B 1 90 ? -9.859 9.312 -1.468 1 97.38 90 GLN B O 1
ATOM 3023 N N . ILE B 1 91 ? -11.562 10.719 -0.979 1 97.75 91 ILE B N 1
ATOM 3024 C CA . ILE B 1 91 ? -10.719 11.617 -0.193 1 97.75 91 ILE B CA 1
ATOM 3025 C C . ILE B 1 91 ? -10.195 10.891 1.04 1 97.75 91 ILE B C 1
ATOM 3027 O O . ILE B 1 91 ? -9.016 10.992 1.377 1 97.75 91 ILE B O 1
ATOM 3031 N N . VAL B 1 92 ? -11.07 10.125 1.691 1 98.06 92 VAL B N 1
ATOM 3032 C CA . VAL B 1 92 ? -10.672 9.32 2.844 1 98.06 92 VAL B CA 1
ATOM 3033 C C . VAL B 1 92 ? -9.562 8.359 2.441 1 98.06 92 VAL B C 1
ATOM 3035 O O . VAL B 1 92 ? -8.555 8.234 3.148 1 98.06 92 VAL B O 1
ATOM 3038 N N . ASP B 1 93 ? -9.68 7.723 1.301 1 98.31 93 ASP B N 1
ATOM 3039 C CA . ASP B 1 93 ? -8.68 6.773 0.813 1 98.31 93 ASP B CA 1
ATOM 3040 C C . ASP B 1 93 ? -7.363 7.477 0.495 1 98.31 93 ASP B C 1
ATOM 3042 O O . ASP B 1 93 ? -6.285 6.949 0.781 1 98.31 93 ASP B O 1
ATOM 3046 N N . ILE B 1 94 ? -7.449 8.648 -0.122 1 98.19 94 ILE B N 1
ATOM 3047 C CA . ILE B 1 94 ? -6.246 9.406 -0.46 1 98.19 94 ILE B CA 1
ATOM 3048 C C . ILE B 1 94 ? -5.445 9.695 0.808 1 98.19 94 ILE B C 1
ATOM 3050 O O . ILE B 1 94 ? -4.23 9.484 0.845 1 98.19 94 ILE B O 1
ATOM 3054 N N . LEU B 1 95 ? -6.141 10.164 1.816 1 98 95 LEU B N 1
ATOM 3055 C CA . LEU B 1 95 ? -5.477 10.492 3.072 1 98 95 LEU B CA 1
ATOM 3056 C C . LEU B 1 95 ? -4.84 9.25 3.689 1 98 95 LEU B C 1
ATOM 3058 O O . LEU B 1 95 ? -3.715 9.305 4.191 1 98 95 LEU B O 1
ATOM 3062 N N . TYR B 1 96 ? -5.512 8.164 3.588 1 98.06 96 TYR B N 1
ATOM 3063 C CA . TYR B 1 96 ? -5.016 6.922 4.168 1 98.06 96 TYR B CA 1
ATOM 3064 C C . TYR B 1 96 ? -3.771 6.438 3.434 1 98.06 96 TYR B C 1
ATOM 3066 O O . TYR B 1 96 ? -2.75 6.145 4.059 1 98.06 96 TYR B O 1
ATOM 3074 N N . PHE B 1 97 ? -3.871 6.32 2.143 1 97.31 97 PHE B N 1
ATOM 3075 C CA . PHE B 1 97 ? -2.768 5.762 1.367 1 97.31 97 PHE B CA 1
ATOM 3076 C C . PHE B 1 97 ? -1.579 6.715 1.355 1 97.31 97 PHE B C 1
ATOM 3078 O O . PHE B 1 97 ? -0.427 6.281 1.307 1 97.31 97 PHE B O 1
ATOM 3085 N N . TRP B 1 98 ? -1.865 8.039 1.393 1 96.06 98 TRP B N 1
ATOM 3086 C CA . TRP B 1 98 ? -0.765 8.977 1.582 1 96.06 98 TRP B CA 1
ATOM 3087 C C . TRP B 1 98 ? -0.043 8.711 2.898 1 96.06 98 TRP B C 1
ATOM 3089 O O . TRP B 1 98 ? 1.188 8.656 2.939 1 96.06 98 TRP B O 1
ATOM 3099 N N . ALA B 1 99 ? -0.822 8.594 3.938 1 95.94 99 ALA B N 1
ATOM 3100 C CA . ALA B 1 99 ? -0.246 8.359 5.258 1 95.94 99 ALA B CA 1
ATOM 3101 C C . ALA B 1 99 ? 0.556 7.059 5.281 1 95.94 99 ALA B C 1
ATOM 3103 O O . ALA B 1 99 ? 1.584 6.969 5.957 1 95.94 99 ALA B O 1
ATOM 3104 N N . LYS B 1 100 ? 0.046 6.082 4.57 1 92.44 100 LYS B N 1
ATOM 3105 C CA . LYS B 1 100 ? 0.716 4.785 4.492 1 92.44 100 LYS B CA 1
ATOM 3106 C C . LYS B 1 100 ? 2.035 4.895 3.734 1 92.44 100 LYS B C 1
ATOM 3108 O O . LYS B 1 100 ? 2.912 4.039 3.877 1 92.44 100 LYS B O 1
ATOM 3113 N N . GLY B 1 101 ? 2.191 5.898 2.883 1 89.69 101 GLY B N 1
ATOM 3114 C CA . GLY B 1 101 ? 3.426 6.121 2.146 1 89.69 101 GLY B CA 1
ATOM 3115 C C . GLY B 1 101 ? 3.402 5.527 0.752 1 89.69 101 GLY B C 1
ATOM 3116 O O . GLY B 1 101 ? 4.453 5.227 0.182 1 89.69 101 GLY B O 1
ATOM 3117 N N . ASP B 1 102 ? 2.23 5.324 0.198 1 90.81 102 ASP B N 1
ATOM 3118 C CA . ASP B 1 102 ? 2.119 4.762 -1.144 1 90.81 102 ASP B CA 1
ATOM 3119 C C . ASP B 1 102 ? 2.648 5.734 -2.193 1 90.81 102 ASP B C 1
ATOM 3121 O O . ASP B 1 102 ? 2.645 6.949 -1.978 1 90.81 102 ASP B O 1
ATOM 3125 N N . SER B 1 103 ? 3.078 5.203 -3.316 1 86.56 103 SER B N 1
ATOM 3126 C CA . SER B 1 103 ? 3.514 6.008 -4.453 1 86.56 103 SER B CA 1
ATOM 3127 C C . SER B 1 103 ? 2.334 6.711 -5.117 1 86.56 103 SER B C 1
ATOM 3129 O O . SER B 1 103 ? 1.177 6.367 -4.863 1 86.56 103 SER B O 1
ATOM 3131 N N . ALA B 1 104 ? 2.68 7.727 -5.941 1 89.62 104 ALA B N 1
ATOM 3132 C CA . ALA B 1 104 ? 1.639 8.422 -6.695 1 89.62 104 ALA B CA 1
ATOM 3133 C C . ALA B 1 104 ? 0.833 7.441 -7.547 1 89.62 104 ALA B C 1
ATOM 3135 O O . ALA B 1 104 ? -0.397 7.508 -7.578 1 89.62 104 ALA B O 1
ATOM 3136 N N . LYS B 1 105 ? 1.534 6.496 -8.172 1 89.44 105 LYS B N 1
ATOM 3137 C CA . LYS B 1 105 ? 0.868 5.492 -9 1 89.44 105 LYS B CA 1
ATOM 3138 C C . LYS B 1 105 ? -0.03 4.594 -8.156 1 89.44 105 LYS B C 1
ATOM 3140 O O . LYS B 1 105 ? -1.139 4.25 -8.57 1 89.44 105 LYS B O 1
ATOM 3145 N N . GLY B 1 106 ? 0.475 4.242 -7.027 1 92.12 106 GLY B N 1
ATOM 3146 C CA . GLY B 1 106 ? -0.319 3.434 -6.117 1 92.12 106 GLY B CA 1
ATOM 3147 C C . GLY B 1 106 ? -1.593 4.121 -5.664 1 92.12 106 GLY B C 1
ATOM 3148 O O . GLY B 1 106 ? -2.66 3.506 -5.637 1 92.12 106 GLY B O 1
ATOM 3149 N N . ILE B 1 107 ? -1.435 5.355 -5.301 1 96.38 107 ILE B N 1
ATOM 3150 C CA . ILE B 1 107 ? -2.596 6.117 -4.859 1 96.38 107 ILE B CA 1
ATOM 3151 C C . ILE B 1 107 ? -3.582 6.277 -6.012 1 96.38 107 ILE B C 1
ATOM 3153 O O . ILE B 1 107 ? -4.793 6.141 -5.828 1 96.38 107 ILE B O 1
ATOM 3157 N N . SER B 1 108 ? -3.068 6.598 -7.16 1 96.5 108 SER B N 1
ATOM 3158 C CA . SER B 1 108 ? -3.914 6.727 -8.344 1 96.5 108 SER B CA 1
ATOM 3159 C C . SER B 1 108 ? -4.734 5.461 -8.578 1 96.5 108 SER B C 1
ATOM 3161 O O . SER B 1 108 ? -5.945 5.535 -8.797 1 96.5 108 SER B O 1
ATOM 3163 N N . HIS B 1 109 ? -4.137 4.324 -8.461 1 95.38 109 HIS B N 1
ATOM 3164 C CA . HIS B 1 109 ? -4.809 3.047 -8.656 1 95.38 109 HIS B CA 1
ATOM 3165 C C . HIS B 1 109 ? -5.832 2.785 -7.559 1 95.38 109 HIS B C 1
ATOM 3167 O O . HIS B 1 109 ? -6.996 2.488 -7.84 1 95.38 109 HIS B O 1
ATOM 3173 N N . GLU B 1 110 ? -5.422 2.936 -6.305 1 97.19 110 GLU B N 1
ATOM 3174 C CA . GLU B 1 110 ? -6.262 2.598 -5.164 1 97.19 110 GLU B CA 1
ATOM 3175 C C . GLU B 1 110 ? -7.477 3.518 -5.078 1 97.19 110 GLU B C 1
ATOM 3177 O O . GLU B 1 110 ? -8.555 3.094 -4.664 1 97.19 110 GLU B O 1
ATOM 3182 N N . CYS B 1 111 ? -7.297 4.773 -5.473 1 97.44 111 CYS B N 1
ATOM 3183 C CA . CYS B 1 111 ? -8.367 5.754 -5.316 1 97.44 111 CYS B CA 1
ATOM 3184 C C . CYS B 1 111 ? -9.094 5.984 -6.637 1 97.44 111 CYS B C 1
ATOM 3186 O O . CYS B 1 111 ? -10.094 6.695 -6.684 1 97.44 111 CYS B O 1
ATOM 3188 N N . ARG B 1 112 ? -8.617 5.402 -7.691 1 95.88 112 ARG B N 1
ATOM 3189 C CA . ARG B 1 112 ? -9.203 5.531 -9.023 1 95.88 112 ARG B CA 1
ATOM 3190 C C . ARG B 1 112 ? -9.297 6.996 -9.438 1 95.88 112 ARG B C 1
ATOM 3192 O O . ARG B 1 112 ? -10.359 7.461 -9.844 1 95.88 112 ARG B O 1
ATOM 3199 N N . ILE B 1 113 ? -8.289 7.672 -9.281 1 96.62 113 ILE B N 1
ATOM 3200 C CA . ILE B 1 113 ? -8.227 9.07 -9.695 1 96.62 113 ILE B CA 1
ATOM 3201 C C . ILE B 1 113 ? -7.004 9.297 -10.578 1 96.62 113 ILE B C 1
ATOM 3203 O O . ILE B 1 113 ? -6.074 8.484 -10.578 1 96.62 113 ILE B O 1
ATOM 3207 N N . ALA B 1 114 ? -7.043 10.359 -11.281 1 96.31 114 ALA B N 1
ATOM 3208 C CA . ALA B 1 114 ? -5.961 10.68 -12.211 1 96.31 114 ALA B CA 1
ATOM 3209 C C . ALA B 1 114 ? -4.684 11.047 -11.453 1 96.31 114 ALA B C 1
ATOM 3211 O O . ALA B 1 114 ? -4.746 11.578 -10.344 1 96.31 114 ALA B O 1
ATOM 3212 N N . ASN B 1 115 ? -3.568 10.797 -12.086 1 94.25 115 ASN B N 1
ATOM 3213 C CA . ASN B 1 115 ? -2.268 11.086 -11.492 1 94.25 115 ASN B CA 1
ATOM 3214 C C . ASN B 1 115 ? -2.125 12.57 -11.148 1 94.25 115 ASN B C 1
ATOM 3216 O O . ASN B 1 115 ? -1.495 12.914 -10.148 1 94.25 115 ASN B O 1
ATOM 3220 N N . VAL B 1 116 ? -2.662 13.352 -11.938 1 94.25 116 VAL B N 1
ATOM 3221 C CA . VAL B 1 116 ? -2.576 14.789 -11.711 1 94.25 116 VAL B CA 1
ATOM 3222 C C . VAL B 1 116 ? -3.299 15.156 -10.414 1 94.25 116 VAL B C 1
ATOM 3224 O O . VAL B 1 116 ? -2.809 15.977 -9.633 1 94.25 116 VAL B O 1
ATOM 3227 N N . ALA B 1 117 ? -4.484 14.578 -10.242 1 96 117 ALA B N 1
ATOM 3228 C CA . ALA B 1 117 ? -5.227 14.82 -9.008 1 96 117 ALA B CA 1
ATOM 3229 C C . ALA B 1 117 ? -4.445 14.336 -7.789 1 96 117 ALA B C 1
ATOM 3231 O O . ALA B 1 117 ? -4.438 14.992 -6.746 1 96 117 ALA B O 1
ATOM 3232 N N . VAL B 1 118 ? -3.773 13.195 -7.969 1 96.12 118 VAL B N 1
ATOM 3233 C CA . VAL B 1 118 ? -2.957 12.656 -6.887 1 96.12 118 VAL B CA 1
ATOM 3234 C C . VAL B 1 118 ? -1.855 13.648 -6.527 1 96.12 118 VAL B C 1
ATOM 3236 O O . VAL B 1 118 ? -1.631 13.93 -5.348 1 96.12 118 VAL B O 1
ATOM 3239 N N . THR B 1 119 ? -1.199 14.164 -7.52 1 92.88 119 THR B N 1
ATOM 3240 C CA . THR B 1 119 ? -0.118 15.117 -7.309 1 92.88 119 THR B CA 1
ATOM 3241 C C . THR B 1 119 ? -0.629 16.359 -6.594 1 92.88 119 THR B C 1
ATOM 3243 O O . THR B 1 119 ? 0.007 16.859 -5.66 1 92.88 119 THR B O 1
ATOM 3246 N N . ASP B 1 120 ? -1.737 16.828 -7.027 1 94.44 120 ASP B N 1
ATOM 3247 C CA . ASP B 1 120 ? -2.344 18 -6.395 1 94.44 120 ASP B CA 1
ATOM 3248 C C . ASP B 1 120 ? -2.629 17.734 -4.918 1 94.44 120 ASP B C 1
ATOM 3250 O O . ASP B 1 120 ? -2.342 18.578 -4.07 1 94.44 120 ASP B O 1
ATOM 3254 N N . TRP B 1 121 ? -3.162 16.625 -4.621 1 96.44 121 TRP B N 1
ATOM 3255 C CA . TRP B 1 121 ? -3.506 16.297 -3.244 1 96.44 121 TRP B CA 1
ATOM 3256 C C . TRP B 1 121 ? -2.25 16.109 -2.4 1 96.44 121 TRP B C 1
ATOM 3258 O O . TRP B 1 121 ? -2.207 16.516 -1.239 1 96.44 121 TRP B O 1
ATOM 3268 N N . ARG B 1 122 ? -1.267 15.438 -2.936 1 94.12 122 ARG B N 1
ATOM 3269 C CA . ARG B 1 122 ? -0.005 15.289 -2.217 1 94.12 122 ARG B CA 1
ATOM 3270 C C . ARG B 1 122 ? 0.589 16.656 -1.875 1 94.12 122 ARG B C 1
ATOM 3272 O O . ARG B 1 122 ? 1.068 16.859 -0.76 1 94.12 122 ARG B O 1
ATOM 3279 N N . ASN B 1 123 ? 0.565 17.531 -2.826 1 92.38 123 ASN B N 1
ATOM 3280 C CA . ASN B 1 123 ? 1.049 18.891 -2.59 1 92.38 123 ASN B CA 1
ATOM 3281 C C . ASN B 1 123 ? 0.205 19.609 -1.542 1 92.38 123 ASN B C 1
ATOM 3283 O O . ASN B 1 123 ? 0.741 20.312 -0.683 1 92.38 123 ASN B O 1
ATOM 3287 N N . PHE B 1 124 ? -1.071 19.438 -1.681 1 94.81 124 PHE B N 1
ATOM 3288 C CA . PHE B 1 124 ? -1.992 20.047 -0.73 1 94.81 124 PHE B CA 1
ATOM 3289 C C . PHE B 1 124 ? -1.7 19.578 0.688 1 94.81 124 PHE B C 1
ATOM 3291 O O . PHE B 1 124 ? -1.667 20.375 1.624 1 94.81 124 PHE B O 1
ATOM 3298 N N . ILE B 1 125 ? -1.453 18.297 0.858 1 95.69 125 ILE B N 1
ATOM 3299 C CA . ILE B 1 125 ? -1.134 17.734 2.164 1 95.69 125 ILE B CA 1
ATOM 3300 C C . ILE B 1 125 ? 0.196 18.297 2.66 1 95.69 125 ILE B C 1
ATOM 3302 O O . ILE B 1 125 ? 0.314 18.688 3.824 1 95.69 125 ILE B O 1
ATOM 3306 N N . ARG B 1 126 ? 1.158 18.344 1.764 1 91.75 126 ARG B N 1
ATOM 3307 C CA . ARG B 1 126 ? 2.457 18.891 2.146 1 91.75 126 ARG B CA 1
ATOM 3308 C C . ARG B 1 126 ? 2.324 20.328 2.621 1 91.75 126 ARG B C 1
ATOM 3310 O O . ARG B 1 126 ? 2.98 20.734 3.584 1 91.75 126 ARG B O 1
ATOM 3317 N N . ASP B 1 127 ? 1.514 21.078 1.946 1 92.44 127 ASP B N 1
ATOM 3318 C CA . ASP B 1 127 ? 1.256 22.453 2.361 1 92.44 127 ASP B CA 1
ATOM 3319 C C . ASP B 1 127 ? 0.641 22.5 3.758 1 92.44 127 ASP B C 1
ATOM 3321 O O . ASP B 1 127 ? 0.973 23.375 4.562 1 92.44 127 ASP B O 1
ATOM 3325 N N . THR B 1 128 ? -0.236 21.594 3.955 1 93.44 128 THR B N 1
ATOM 3326 C CA . THR B 1 128 ? -0.874 21.484 5.262 1 93.44 128 THR B CA 1
ATOM 3327 C C . THR B 1 128 ? 0.16 21.188 6.344 1 93.44 128 THR B C 1
ATOM 3329 O O . THR B 1 128 ? 0.12 21.766 7.426 1 93.44 128 THR B O 1
ATOM 3332 N N . LEU B 1 129 ? 1.112 20.328 6.039 1 92.75 129 LEU B N 1
ATOM 3333 C CA . LEU B 1 129 ? 2.16 19.969 6.984 1 92.75 129 LEU B CA 1
ATOM 3334 C C . LEU B 1 129 ? 3.096 21.156 7.234 1 92.75 129 LEU B C 1
ATOM 3336 O O . LEU B 1 129 ? 3.592 21.328 8.352 1 92.75 129 LEU B O 1
ATOM 3340 N N . ALA B 1 130 ? 3.363 21.891 6.168 1 89.06 130 ALA B N 1
ATOM 3341 C CA . ALA B 1 130 ? 4.246 23.047 6.289 1 89.06 130 ALA B CA 1
ATOM 3342 C C . ALA B 1 130 ? 3.74 24.016 7.348 1 89.06 130 ALA B C 1
ATOM 3344 O O . ALA B 1 130 ? 4.531 24.609 8.094 1 89.06 130 ALA B O 1
ATOM 3345 N N . GLU B 1 131 ? 2.422 24.125 7.398 1 90.44 131 GLU B N 1
ATOM 3346 C CA . GLU B 1 131 ? 1.82 25.047 8.367 1 90.44 131 GLU B CA 1
ATOM 3347 C C . GLU B 1 131 ? 2.092 24.594 9.797 1 90.44 131 GLU B C 1
ATOM 3349 O O . GLU B 1 131 ? 2.152 25.406 10.719 1 90.44 131 GLU B O 1
ATOM 3354 N N . TYR B 1 132 ? 2.238 23.312 9.977 1 88.69 132 TYR B N 1
ATOM 3355 C CA . TYR B 1 132 ? 2.586 22.766 11.289 1 88.69 132 TYR B CA 1
ATOM 3356 C C . TYR B 1 132 ? 3.92 23.312 11.773 1 88.69 132 TYR B C 1
ATOM 3358 O O . TYR B 1 132 ? 4.039 23.75 12.922 1 88.69 132 TYR B O 1
ATOM 3366 N N . TYR B 1 133 ? 4.887 23.359 10.969 1 83.75 133 TYR B N 1
ATOM 3367 C CA . TYR B 1 133 ? 6.234 23.766 11.352 1 83.75 133 TYR B CA 1
ATOM 3368 C C . TYR B 1 133 ? 6.336 25.297 11.43 1 83.75 133 TYR B C 1
ATOM 3370 O O . TYR B 1 133 ? 7.16 25.828 12.18 1 83.75 133 TYR B O 1
ATOM 3378 N N . VAL B 1 134 ? 5.504 25.953 10.695 1 81.12 134 VAL B N 1
ATOM 3379 C CA . VAL B 1 134 ? 5.449 27.406 10.812 1 81.12 134 VAL B CA 1
ATOM 3380 C C . VAL B 1 134 ? 4.852 27.797 12.164 1 81.12 134 VAL B C 1
ATOM 3382 O O . VAL B 1 134 ? 5.348 28.703 12.836 1 81.12 134 VAL B O 1
ATOM 3385 N N . ALA B 1 135 ? 3.891 27.047 12.539 1 80.81 135 ALA B N 1
ATOM 3386 C CA . ALA B 1 135 ? 3.197 27.344 13.789 1 80.81 135 ALA B CA 1
ATOM 3387 C C . ALA B 1 135 ? 4.039 26.938 14.992 1 80.81 135 ALA B C 1
ATOM 3389 O O . ALA B 1 135 ? 3.988 27.594 16.047 1 80.81 135 ALA B O 1
ATOM 3390 N N . GLN B 1 136 ? 4.789 25.781 15.008 1 75.38 136 GLN B N 1
ATOM 3391 C CA . GLN B 1 136 ? 5.492 25.234 16.156 1 75.38 136 GLN B CA 1
ATOM 3392 C C . GLN B 1 136 ? 6.879 25.859 16.312 1 75.38 136 GLN B C 1
ATOM 3394 O O . GLN B 1 136 ? 7.43 25.906 17.406 1 75.38 136 GLN B O 1
ATOM 3399 N N . ASN B 1 137 ? 7.246 26.969 15.758 1 69.94 137 ASN B N 1
ATOM 3400 C CA . ASN B 1 137 ? 8.562 27.594 15.844 1 69.94 137 ASN B CA 1
ATOM 3401 C C . ASN B 1 137 ? 9.461 26.859 16.844 1 69.94 137 ASN B C 1
ATOM 3403 O O . ASN B 1 137 ? 10.023 27.484 17.75 1 69.94 137 ASN B O 1
ATOM 3407 N N . ILE B 1 138 ? 9.555 25.5 16.75 1 72.44 138 ILE B N 1
ATOM 3408 C CA . ILE B 1 138 ? 10.227 24.734 17.797 1 72.44 138 ILE B CA 1
ATOM 3409 C C . ILE B 1 138 ? 11.727 24.703 17.531 1 72.44 138 ILE B C 1
ATOM 3411 O O . ILE B 1 138 ? 12.156 24.453 16.406 1 72.44 138 ILE B O 1
ATOM 3415 N N . LYS B 1 139 ? 12.484 25.109 18.5 1 86.38 139 LYS B N 1
ATOM 3416 C CA . LYS B 1 139 ? 13.938 24.984 18.5 1 86.38 139 LYS B CA 1
ATOM 3417 C C . LYS B 1 139 ? 14.383 23.688 19.188 1 86.38 139 LYS B C 1
ATOM 3419 O O . LYS B 1 139 ? 13.742 23.234 20.125 1 86.38 139 LYS B O 1
ATOM 3424 N N . LEU B 1 140 ? 15.391 23.125 18.656 1 91.5 140 LEU B N 1
ATOM 3425 C CA . LEU B 1 140 ? 15.891 21.875 19.203 1 91.5 140 LEU B CA 1
ATOM 3426 C C . LEU B 1 140 ? 16.844 22.125 20.375 1 91.5 140 LEU B C 1
ATOM 3428 O O . LEU B 1 140 ? 17.422 23.203 20.484 1 91.5 140 LEU B O 1
ATOM 3432 N N . GLY B 1 141 ? 16.875 21.156 21.219 1 91.5 141 GLY B N 1
ATOM 3433 C CA . GLY B 1 141 ? 17.906 21.125 22.234 1 91.5 141 GLY B CA 1
ATOM 3434 C C . GLY B 1 141 ? 17.578 21.984 23.438 1 91.5 141 GLY B C 1
ATOM 3435 O O . GLY B 1 141 ? 16.422 22.094 23.844 1 91.5 141 GLY B O 1
ATOM 3436 N N . GLY B 1 142 ? 18.594 22.484 24.031 1 90.38 142 GLY B N 1
ATOM 3437 C CA . GLY B 1 142 ? 18.594 23.172 25.312 1 90.38 142 GLY B CA 1
ATOM 3438 C C . GLY B 1 142 ? 19.609 22.625 26.297 1 90.38 142 GLY B C 1
ATOM 3439 O O . GLY B 1 142 ? 20.453 21.797 25.922 1 90.38 142 GLY B O 1
ATOM 3440 N N . PRO B 1 143 ? 19.578 23.203 27.531 1 89.81 143 PRO B N 1
ATOM 3441 C CA . PRO B 1 143 ? 20.562 22.734 28.516 1 89.81 143 PRO B CA 1
ATOM 3442 C C . PRO B 1 143 ? 20.5 21.219 28.734 1 89.81 143 PRO B C 1
ATOM 3444 O O . PRO B 1 143 ? 19.406 20.672 28.969 1 89.81 143 PRO B O 1
ATOM 3447 N N . ASN B 1 144 ? 21.594 20.531 28.562 1 89.75 144 ASN B N 1
ATOM 3448 C CA . ASN B 1 144 ? 21.766 19.109 28.828 1 89.75 144 ASN B CA 1
ATOM 3449 C C . ASN B 1 144 ? 21.156 18.25 27.719 1 89.75 144 ASN B C 1
ATOM 3451 O O . ASN B 1 144 ? 20.797 17.094 27.953 1 89.75 144 ASN B O 1
ATOM 3455 N N . ARG B 1 145 ? 20.891 18.875 26.641 1 91.69 145 ARG B N 1
ATOM 3456 C CA . ARG B 1 145 ? 20.391 18.125 25.484 1 91.69 145 ARG B CA 1
ATOM 3457 C C . ARG B 1 145 ? 21.453 18 24.406 1 91.69 145 ARG B C 1
ATOM 3459 O O . ARG B 1 145 ? 22.391 18.812 24.344 1 91.69 145 ARG B O 1
ATOM 3466 N N . ILE B 1 146 ? 21.312 16.953 23.641 1 87.81 146 ILE B N 1
ATOM 3467 C CA . ILE B 1 146 ? 22.281 16.688 22.578 1 87.81 146 ILE B CA 1
ATOM 3468 C C . ILE B 1 146 ? 21.594 16.734 21.219 1 87.81 146 ILE B C 1
ATOM 3470 O O . ILE B 1 146 ? 20.531 16.141 21.031 1 87.81 146 ILE B O 1
ATOM 3474 N N . VAL B 1 147 ? 22.125 17.516 20.375 1 88.12 147 VAL B N 1
ATOM 3475 C CA . VAL B 1 147 ? 21.625 17.609 19 1 88.12 147 VAL B CA 1
ATOM 3476 C C . VAL B 1 147 ? 22.734 17.188 18.031 1 88.12 147 VAL B C 1
ATOM 3478 O O . VAL B 1 147 ? 23.875 17.641 18.125 1 88.12 147 VAL B O 1
ATOM 3481 N N . GLU B 1 148 ? 22.359 16.266 17.141 1 83.94 148 GLU B N 1
ATOM 3482 C CA . GLU B 1 148 ? 23.281 15.828 16.094 1 83.94 148 GLU B CA 1
ATOM 3483 C C . GLU B 1 148 ? 23.016 16.562 14.781 1 83.94 148 GLU B C 1
ATOM 3485 O O . GLU B 1 148 ? 21.875 16.656 14.336 1 83.94 148 GLU B O 1
ATOM 3490 N N . ILE B 1 149 ? 24.094 17.125 14.266 1 82.12 149 ILE B N 1
ATOM 3491 C CA . ILE B 1 149 ? 23.922 17.875 13.023 1 82.12 149 ILE B CA 1
ATOM 3492 C C . ILE B 1 149 ? 24.734 17.219 11.914 1 82.12 149 ILE B C 1
ATOM 3494 O O . ILE B 1 149 ? 25.781 16.609 12.172 1 82.12 149 ILE B O 1
ATOM 3498 N N . ALA B 1 150 ? 24.203 17.234 10.734 1 77.25 150 ALA B N 1
ATOM 3499 C CA . ALA B 1 150 ? 24.891 16.688 9.57 1 77.25 150 ALA B CA 1
ATOM 3500 C C . ALA B 1 150 ? 24.484 17.422 8.289 1 77.25 150 ALA B C 1
ATOM 3502 O O . ALA B 1 150 ? 23.422 18.062 8.25 1 77.25 150 ALA B O 1
ATOM 3503 N N . GLU B 1 151 ? 25.438 17.469 7.375 1 74.75 151 GLU B N 1
ATOM 3504 C CA . GLU B 1 151 ? 25.141 17.984 6.039 1 74.75 151 GLU B CA 1
ATOM 3505 C C . GLU B 1 151 ? 25.25 16.875 4.988 1 74.75 151 GLU B C 1
ATOM 3507 O O . GLU B 1 151 ? 26.094 15.984 5.094 1 74.75 151 GLU B O 1
ATOM 3512 N N . SER B 1 152 ? 24.281 16.875 4.121 1 68.12 152 SER B N 1
ATOM 3513 C CA . SER B 1 152 ? 24.359 15.922 3.016 1 68.12 152 SER B CA 1
ATOM 3514 C C . SER B 1 152 ? 24.031 16.594 1.686 1 68.12 152 SER B C 1
ATOM 3516 O O . SER B 1 152 ? 23.219 17.516 1.633 1 68.12 152 SER B O 1
ATOM 3518 N N . ALA B 1 153 ? 24.859 16.234 0.648 1 63.22 153 ALA B N 1
ATOM 3519 C CA . ALA B 1 153 ? 24.578 16.734 -0.701 1 63.22 153 ALA B CA 1
ATOM 3520 C C . ALA B 1 153 ? 23.531 15.867 -1.391 1 63.22 153 ALA B C 1
ATOM 3522 O O . ALA B 1 153 ? 23.562 14.641 -1.296 1 63.22 153 ALA B O 1
ATOM 3523 N N . PHE B 1 154 ? 22.5 16.469 -1.821 1 58.59 154 PHE B N 1
ATOM 3524 C CA . PHE B 1 154 ? 21.516 15.781 -2.633 1 58.59 154 PHE B CA 1
ATOM 3525 C C . PHE B 1 154 ? 21.688 16.109 -4.109 1 58.59 154 PHE B C 1
ATOM 3527 O O . PHE B 1 154 ? 21.984 17.25 -4.469 1 58.59 154 PHE B O 1
ATOM 3534 N N . ILE B 1 155 ? 22.141 14.992 -4.945 1 50.41 155 ILE B N 1
ATOM 3535 C CA . ILE B 1 155 ? 22.484 15.148 -6.352 1 50.41 155 ILE B CA 1
ATOM 3536 C C . ILE B 1 155 ? 21.234 15.555 -7.148 1 50.41 155 ILE B C 1
ATOM 3538 O O . ILE B 1 155 ? 20.188 14.922 -7.02 1 50.41 155 ILE B O 1
ATOM 3542 N N . ARG B 1 156 ? 21.234 16.828 -7.539 1 48.06 156 ARG B N 1
ATOM 3543 C CA . ARG B 1 156 ? 20.297 17.141 -8.617 1 48.06 156 ARG B CA 1
ATOM 3544 C C . ARG B 1 156 ? 20.625 16.328 -9.867 1 48.06 156 ARG B C 1
ATOM 3546 O O . ARG B 1 156 ? 21.797 16.109 -10.188 1 48.06 156 ARG B O 1
ATOM 3553 N N . ARG B 1 157 ? 19.781 15.375 -10.359 1 42.56 157 ARG B N 1
ATOM 3554 C CA . ARG B 1 157 ? 20.031 14.57 -11.547 1 42.56 157 ARG B CA 1
ATOM 3555 C C . ARG B 1 157 ? 20.844 15.336 -12.578 1 42.56 157 ARG B C 1
ATOM 3557 O O . ARG B 1 157 ? 21.062 16.547 -12.43 1 42.56 157 ARG B O 1
ATOM 3564 N N . LYS B 1 158 ? 20.375 15.031 -13.914 1 41.47 158 LYS B N 1
ATOM 3565 C CA . LYS B 1 158 ? 21.141 15.117 -15.156 1 41.47 158 LYS B CA 1
ATOM 3566 C C . LYS B 1 158 ? 21.859 16.453 -15.266 1 41.47 158 LYS B C 1
ATOM 3568 O O . LYS B 1 158 ? 23.062 16.5 -15.516 1 41.47 158 LYS B O 1
ATOM 3573 N N . HIS B 1 159 ? 21.109 17.344 -16.031 1 40.88 159 HIS B N 1
ATOM 3574 C CA . HIS B 1 159 ? 21.781 18.422 -16.766 1 40.88 159 HIS B CA 1
ATOM 3575 C C . HIS B 1 159 ? 22.422 19.422 -15.812 1 40.88 159 HIS B C 1
ATOM 3577 O O . HIS B 1 159 ? 23.234 20.25 -16.234 1 40.88 159 HIS B O 1
ATOM 3583 N N . ASN B 1 160 ? 21.719 20.016 -14.875 1 41.62 160 ASN B N 1
ATOM 3584 C CA . ASN B 1 160 ? 22.312 21.141 -14.18 1 41.62 160 ASN B CA 1
ATOM 3585 C C . ASN B 1 160 ? 23.156 20.688 -12.984 1 41.62 160 ASN B C 1
ATOM 3587 O O . ASN B 1 160 ? 22.656 19.984 -12.102 1 41.62 160 ASN B O 1
ATOM 3591 N N . VAL B 1 161 ? 24.422 20.562 -13.023 1 47.38 161 VAL B N 1
ATOM 3592 C CA . VAL B 1 161 ? 25.688 20.25 -12.375 1 47.38 161 VAL B CA 1
ATOM 3593 C C . VAL B 1 161 ? 25.641 20.656 -10.906 1 47.38 161 VAL B C 1
ATOM 3595 O O . VAL B 1 161 ? 26.625 20.516 -10.18 1 47.38 161 VAL B O 1
ATOM 3598 N N . GLY B 1 162 ? 24.484 21.203 -10.312 1 53.59 162 GLY B N 1
ATOM 3599 C CA . GLY B 1 162 ? 24.797 21.641 -8.961 1 53.59 162 GLY B CA 1
ATOM 3600 C C . GLY B 1 162 ? 24.156 20.781 -7.891 1 53.59 162 GLY B C 1
ATOM 3601 O O . GLY B 1 162 ? 23.344 19.906 -8.188 1 53.59 162 GLY B O 1
ATOM 3602 N N . HIS B 1 163 ? 24.875 20.453 -6.824 1 60.38 163 HIS B N 1
ATOM 3603 C CA . HIS B 1 163 ? 24.406 19.734 -5.637 1 60.38 163 HIS B CA 1
ATOM 3604 C C . HIS B 1 163 ? 23.625 20.672 -4.715 1 60.38 163 HIS B C 1
ATOM 3606 O O . HIS B 1 163 ? 23.906 21.875 -4.656 1 60.38 163 HIS B O 1
ATOM 3612 N N . GLN B 1 164 ? 22.344 20.234 -4.398 1 68.75 164 GLN B N 1
ATOM 3613 C CA . GLN B 1 164 ? 21.672 20.922 -3.305 1 68.75 164 GLN B CA 1
ATOM 3614 C C . GLN B 1 164 ? 22.078 20.344 -1.952 1 68.75 164 GLN B C 1
ATOM 3616 O O . GLN B 1 164 ? 22.031 19.125 -1.746 1 68.75 164 GLN B O 1
ATOM 3621 N N . TRP B 1 165 ? 22.672 21.25 -1.127 1 74.06 165 TRP B N 1
ATOM 3622 C CA . TRP B 1 165 ? 23.062 20.828 0.214 1 74.06 165 TRP B CA 1
ATOM 3623 C C . TRP B 1 165 ? 21.891 20.938 1.185 1 74.06 165 TRP B C 1
ATOM 3625 O O . TRP B 1 165 ? 21.109 21.891 1.125 1 74.06 165 TRP B O 1
ATOM 3635 N N . VAL B 1 166 ? 21.797 19.906 1.973 1 78.5 166 VAL B N 1
ATOM 3636 C CA . VAL B 1 166 ? 20.766 19.906 3.012 1 78.5 166 VAL B CA 1
ATOM 3637 C C . VAL B 1 166 ? 21.422 19.781 4.387 1 78.5 166 VAL B C 1
ATOM 3639 O O . VAL B 1 166 ? 22.312 18.969 4.582 1 78.5 166 VAL B O 1
ATOM 3642 N N . PHE B 1 167 ? 21.141 20.719 5.211 1 81.19 167 PHE B N 1
ATOM 3643 C CA . PHE B 1 167 ? 21.562 20.719 6.602 1 81.19 167 PHE B CA 1
ATOM 3644 C C . PHE B 1 167 ? 20.469 20.203 7.512 1 81.19 167 PHE B C 1
ATOM 3646 O O . PHE B 1 167 ? 19.297 20.547 7.344 1 81.19 167 PHE B O 1
ATOM 3653 N N . GLY B 1 168 ? 20.859 19.25 8.367 1 82.88 168 GLY B N 1
ATOM 3654 C CA . GLY B 1 168 ? 19.859 18.641 9.234 1 82.88 168 GLY B CA 1
ATOM 3655 C C . GLY B 1 168 ? 20.328 18.5 10.672 1 82.88 168 GLY B C 1
ATOM 3656 O O . GLY B 1 168 ? 21.531 18.484 10.938 1 82.88 168 GLY B O 1
ATOM 3657 N N . ALA B 1 169 ? 19.469 18.516 11.531 1 84.75 169 ALA B N 1
ATOM 3658 C CA . ALA B 1 169 ? 19.719 18.312 12.953 1 84.75 169 ALA B CA 1
ATOM 3659 C C . ALA B 1 169 ? 18.688 17.391 13.578 1 84.75 169 ALA B C 1
ATOM 3661 O O . ALA B 1 169 ? 17.516 17.406 13.18 1 84.75 169 ALA B O 1
ATOM 3662 N N . LEU B 1 170 ? 19.156 16.578 14.469 1 86.75 170 LEU B N 1
ATOM 3663 C CA . LEU B 1 170 ? 18.297 15.648 15.195 1 86.75 170 LEU B CA 1
ATOM 3664 C C . LEU B 1 170 ? 18.562 15.727 16.688 1 86.75 170 LEU B C 1
ATOM 3666 O O . LEU B 1 170 ? 19.703 15.727 17.125 1 86.75 170 LEU B O 1
ATOM 3670 N N . GLU B 1 171 ? 17.547 15.867 17.438 1 87.81 171 GLU B N 1
ATOM 3671 C CA . GLU B 1 171 ? 17.672 15.852 18.891 1 87.81 171 GLU B CA 1
ATOM 3672 C C . GLU B 1 171 ? 17.656 14.43 19.438 1 87.81 171 GLU B C 1
ATOM 3674 O O . GLU B 1 171 ? 16.688 13.695 19.234 1 87.81 171 GLU B O 1
ATOM 3679 N N . ARG B 1 172 ? 18.719 14.117 20.094 1 84 172 ARG B N 1
ATOM 3680 C CA . ARG B 1 172 ? 18.828 12.766 20.641 1 84 172 ARG B CA 1
ATOM 3681 C C . ARG B 1 172 ? 17.734 12.5 21.656 1 84 172 ARG B C 1
ATOM 3683 O O . ARG B 1 172 ? 17.438 13.344 22.5 1 84 172 ARG B O 1
ATOM 3690 N N . GLY B 1 173 ? 17.125 11.305 21.578 1 83.19 173 GLY B N 1
ATOM 3691 C CA . GLY B 1 173 ? 16.109 10.898 22.547 1 83.19 173 GLY B CA 1
ATOM 3692 C C . GLY B 1 173 ? 14.703 11.312 22.141 1 83.19 173 GLY B C 1
ATOM 3693 O O . GLY B 1 173 ? 13.734 10.945 22.797 1 83.19 173 GLY B O 1
ATOM 3694 N N . THR B 1 174 ? 14.703 12.203 21.266 1 84.62 174 THR B N 1
ATOM 3695 C CA . THR B 1 174 ? 13.406 12.625 20.75 1 84.62 174 THR B CA 1
ATOM 3696 C C . THR B 1 174 ? 13.32 12.359 19.234 1 84.62 174 THR B C 1
ATOM 3698 O O . THR B 1 174 ? 14.25 11.812 18.641 1 84.62 174 THR B O 1
ATOM 3701 N N . ARG B 1 175 ? 12.305 12.562 18.609 1 84.94 175 ARG B N 1
ATOM 3702 C CA . ARG B 1 175 ? 12.172 12.445 17.156 1 84.94 175 ARG B CA 1
ATOM 3703 C C . ARG B 1 175 ? 11.984 13.812 16.516 1 84.94 175 ARG B C 1
ATOM 3705 O O . ARG B 1 175 ? 11.508 13.906 15.383 1 84.94 175 ARG B O 1
ATOM 3712 N N . ARG B 1 176 ? 12.523 14.766 17.344 1 86.81 176 ARG B N 1
ATOM 3713 C CA . ARG B 1 176 ? 12.484 16.109 16.797 1 86.81 176 ARG B CA 1
ATOM 3714 C C . ARG B 1 176 ? 13.711 16.391 15.93 1 86.81 176 ARG B C 1
ATOM 3716 O O . ARG B 1 176 ? 14.82 16 16.281 1 86.81 176 ARG B O 1
ATOM 3723 N N . CYS B 1 177 ? 13.43 16.938 14.727 1 86.31 177 CYS B N 1
ATOM 3724 C CA . CYS B 1 177 ? 14.516 17.203 13.789 1 86.31 177 CYS B CA 1
ATOM 3725 C C . CYS B 1 177 ? 14.156 18.344 12.852 1 86.31 177 CYS B C 1
ATOM 3727 O O . CYS B 1 177 ? 13 18.766 12.789 1 86.31 177 CYS B O 1
ATOM 3729 N N . PHE B 1 178 ? 15.164 18.906 12.258 1 84.69 178 PHE B N 1
ATOM 3730 C CA . PHE B 1 178 ? 14.891 19.812 11.141 1 84.69 178 PHE B CA 1
ATOM 3731 C C . PHE B 1 178 ? 15.844 19.547 9.984 1 84.69 178 PHE B C 1
ATOM 3733 O O . PHE B 1 178 ? 16.969 19.078 10.195 1 84.69 178 PHE B O 1
ATOM 3740 N N . LEU B 1 179 ? 15.336 19.688 8.836 1 82.62 179 LEU B N 1
ATOM 3741 C CA . LEU B 1 179 ? 16.094 19.656 7.586 1 82.62 179 LEU B CA 1
ATOM 3742 C C . LEU B 1 179 ? 15.906 20.969 6.809 1 82.62 179 LEU B C 1
ATOM 3744 O O . LEU B 1 179 ? 14.781 21.453 6.66 1 82.62 179 LEU B O 1
ATOM 3748 N N . VAL B 1 180 ? 17.031 21.547 6.387 1 81.5 180 VAL B N 1
ATOM 3749 C CA . VAL B 1 180 ? 16.938 22.797 5.633 1 81.5 180 VAL B CA 1
ATOM 3750 C C . VAL B 1 180 ? 17.891 22.75 4.438 1 81.5 180 VAL B C 1
ATOM 3752 O O . VAL B 1 180 ? 19.016 22.266 4.551 1 81.5 180 VAL B O 1
ATOM 3755 N N . ALA B 1 181 ? 17.297 23.141 3.338 1 79.38 181 ALA B N 1
ATOM 3756 C CA . ALA B 1 181 ? 18.156 23.297 2.172 1 79.38 181 ALA B CA 1
ATOM 3757 C C . ALA B 1 181 ? 19.094 24.5 2.332 1 79.38 181 ALA B C 1
ATOM 3759 O O . ALA B 1 181 ? 18.656 25.578 2.752 1 79.38 181 ALA B O 1
ATOM 3760 N N . VAL B 1 182 ? 20.375 24.266 2.107 1 79.81 182 VAL B N 1
ATOM 3761 C CA . VAL B 1 182 ? 21.312 25.359 2.254 1 79.81 182 VAL B CA 1
ATOM 3762 C C . VAL B 1 182 ? 22.047 25.609 0.931 1 79.81 182 VAL B C 1
ATOM 3764 O O . VAL B 1 182 ? 22.297 24.656 0.174 1 79.81 182 VAL B O 1
ATOM 3767 N N . GLU B 1 183 ? 22.25 26.859 0.621 1 75.19 183 GLU B N 1
ATOM 3768 C CA . GLU B 1 183 ? 22.922 27.234 -0.621 1 75.19 183 GLU B CA 1
ATOM 3769 C C . GLU B 1 183 ? 24.422 26.953 -0.545 1 75.19 183 GLU B C 1
ATOM 3771 O O . GLU B 1 183 ? 25.047 26.594 -1.545 1 75.19 183 GLU B O 1
ATOM 3776 N N . ASP B 1 184 ? 25.031 27.219 0.591 1 74.56 184 ASP B N 1
ATOM 3777 C CA . ASP B 1 184 ? 26.469 27 0.764 1 74.56 184 ASP B CA 1
ATOM 3778 C C . ASP B 1 184 ? 26.766 26.344 2.107 1 74.56 184 ASP B C 1
ATOM 3780 O O . ASP B 1 184 ? 25.906 26.344 3.002 1 74.56 184 ASP B O 1
ATOM 3784 N N . GLN B 1 185 ? 27.844 25.719 2.205 1 74.44 185 GLN B N 1
ATOM 3785 C CA . GLN B 1 185 ? 28.219 24.984 3.404 1 74.44 185 GLN B CA 1
ATOM 3786 C C . GLN B 1 185 ? 29.234 25.766 4.238 1 74.44 185 GLN B C 1
ATOM 3788 O O . GLN B 1 185 ? 30.109 25.188 4.871 1 74.44 185 GLN B O 1
ATOM 3793 N N . THR B 1 186 ? 29.031 27.078 4.133 1 76.94 186 THR B N 1
ATOM 3794 C CA . THR B 1 186 ? 29.984 27.875 4.902 1 76.94 186 THR B CA 1
ATOM 3795 C C . THR B 1 186 ? 29.672 27.812 6.391 1 76.94 186 THR B C 1
ATOM 3797 O O . THR B 1 186 ? 28.5 27.641 6.777 1 76.94 186 THR B O 1
ATOM 3800 N N . ALA B 1 187 ? 30.672 28 7.152 1 73.38 187 ALA B N 1
ATOM 3801 C CA . ALA B 1 187 ? 30.516 27.969 8.602 1 73.38 187 ALA B CA 1
ATOM 3802 C C . ALA B 1 187 ? 29.516 29.031 9.07 1 73.38 187 ALA B C 1
ATOM 3804 O O . ALA B 1 187 ? 28.688 28.781 9.945 1 73.38 187 ALA B O 1
ATOM 3805 N N . ASP B 1 188 ? 29.641 30.219 8.484 1 78.94 188 ASP B N 1
ATOM 3806 C CA . ASP B 1 188 ? 28.766 31.312 8.875 1 78.94 188 ASP B CA 1
ATOM 3807 C C . ASP B 1 188 ? 27.312 30.984 8.602 1 78.94 188 ASP B C 1
ATOM 3809 O O . ASP B 1 188 ? 26.438 31.234 9.438 1 78.94 188 ASP B O 1
ATOM 3813 N N . SER B 1 189 ? 27.094 30.469 7.488 1 80.88 189 SER B N 1
ATOM 3814 C CA . SER B 1 189 ? 25.719 30.109 7.125 1 80.88 189 SER B CA 1
ATOM 3815 C C . SER B 1 189 ? 25.156 29.031 8.055 1 80.88 189 SER B C 1
ATOM 3817 O O . SER B 1 189 ? 24.016 29.125 8.5 1 80.88 189 SER B O 1
ATOM 3819 N N . LEU B 1 190 ? 25.891 28.062 8.336 1 80.5 190 LEU B N 1
ATOM 3820 C CA . LEU B 1 190 ? 25.453 26.953 9.18 1 80.5 190 LEU B CA 1
ATOM 3821 C C . LEU B 1 190 ? 25.266 27.406 10.625 1 80.5 190 LEU B C 1
ATOM 3823 O O . LEU B 1 190 ? 24.328 26.984 11.305 1 80.5 190 LEU B O 1
ATOM 3827 N N . LEU B 1 191 ? 26.234 28.234 11.016 1 82.31 191 LEU B N 1
ATOM 3828 C CA . LEU B 1 191 ? 26.109 28.781 12.367 1 82.31 191 LEU B CA 1
ATOM 3829 C C . LEU B 1 191 ? 24.828 29.594 12.508 1 82.31 191 LEU B C 1
ATOM 3831 O O . LEU B 1 191 ? 24.188 29.562 13.555 1 82.31 191 LEU B O 1
ATOM 3835 N N . GLY B 1 192 ? 24.547 30.359 11.492 1 84.88 192 GLY B N 1
ATOM 3836 C CA . GLY B 1 192 ? 23.297 31.109 11.5 1 84.88 192 GLY B CA 1
ATOM 3837 C C . GLY B 1 192 ? 22.078 30.234 11.688 1 84.88 192 GLY B C 1
ATOM 3838 O O . GLY B 1 192 ? 21.172 30.562 12.461 1 84.88 192 GLY B O 1
ATOM 3839 N N . ILE B 1 193 ? 22.016 29.141 11.055 1 85.88 193 ILE B N 1
ATOM 3840 C CA . ILE B 1 193 ? 20.906 28.203 11.148 1 85.88 193 ILE B CA 1
ATOM 3841 C C . ILE B 1 193 ? 20.859 27.578 12.539 1 85.88 193 ILE B C 1
ATOM 3843 O O . ILE B 1 193 ? 19.797 27.422 13.125 1 85.88 193 ILE B O 1
ATOM 3847 N N . ILE B 1 194 ? 22.031 27.172 13.023 1 85.69 194 ILE B N 1
ATOM 3848 C CA . ILE B 1 194 ? 22.125 26.562 14.344 1 85.69 194 ILE B CA 1
ATOM 3849 C C . ILE B 1 194 ? 21.594 27.516 15.406 1 85.69 194 ILE B C 1
ATOM 3851 O O . ILE B 1 194 ? 20.797 27.125 16.266 1 85.69 194 ILE B O 1
ATOM 3855 N N . GLN B 1 195 ? 22 28.766 15.289 1 87.5 195 GLN B N 1
ATOM 3856 C CA . GLN B 1 195 ? 21.578 29.75 16.266 1 87.5 195 GLN B CA 1
ATOM 3857 C C . GLN B 1 195 ? 20.078 30.016 16.172 1 87.5 195 GLN B C 1
ATOM 3859 O O . GLN B 1 195 ? 19.422 30.312 17.188 1 87.5 195 GLN B O 1
ATOM 3864 N N . GLU B 1 196 ? 19.594 29.891 15.055 1 87.31 196 GLU B N 1
ATOM 3865 C CA . GLU B 1 196 ? 18.188 30.141 14.828 1 87.31 196 GLU B CA 1
ATOM 3866 C C . GLU B 1 196 ? 17.328 28.969 15.289 1 87.31 196 GLU B C 1
ATOM 3868 O O . GLU B 1 196 ? 16.219 29.156 15.789 1 87.31 196 GLU B O 1
ATOM 3873 N N . ARG B 1 197 ? 17.906 27.766 15.195 1 89.56 197 ARG B N 1
ATOM 3874 C CA . ARG B 1 197 ? 17.031 26.609 15.305 1 89.56 197 ARG B CA 1
ATOM 3875 C C . ARG B 1 197 ? 17.406 25.75 16.5 1 89.56 197 ARG B C 1
ATOM 3877 O O . ARG B 1 197 ? 16.656 24.844 16.891 1 89.56 197 ARG B O 1
ATOM 3884 N N . ILE B 1 198 ? 18.562 25.969 17.078 1 90.88 198 ILE B N 1
ATOM 3885 C CA . ILE B 1 198 ? 19.016 25.172 18.203 1 90.88 198 ILE B CA 1
ATOM 3886 C C . ILE B 1 198 ? 19.219 26.094 19.422 1 90.88 198 ILE B C 1
ATOM 3888 O O . ILE B 1 198 ? 19.828 27.141 19.312 1 90.88 198 ILE B O 1
ATOM 3892 N N . LEU B 1 199 ? 18.703 25.656 20.5 1 92 199 LEU B N 1
ATOM 3893 C CA . LEU B 1 199 ? 18.766 26.469 21.719 1 92 199 LEU B CA 1
ATOM 3894 C C . LEU B 1 199 ? 20.188 26.516 22.266 1 92 199 LEU B C 1
ATOM 3896 O O . LEU B 1 199 ? 20.906 25.516 22.219 1 92 199 LEU B O 1
ATOM 3900 N N . PRO B 1 200 ? 20.484 27.656 22.859 1 89.06 200 PRO B N 1
ATOM 3901 C CA . PRO B 1 200 ? 21.797 27.734 23.5 1 89.06 200 PRO B CA 1
ATOM 3902 C C . PRO B 1 200 ? 21.953 26.734 24.641 1 89.06 200 PRO B C 1
ATOM 3904 O O . PRO B 1 200 ? 20.969 26.375 25.297 1 89.06 200 PRO B O 1
ATOM 3907 N N . GLY B 1 201 ? 23.156 26.359 24.859 1 88.69 201 GLY B N 1
ATOM 3908 C CA . GLY B 1 201 ? 23.438 25.391 25.906 1 88.69 201 GLY B CA 1
ATOM 3909 C C . GLY B 1 201 ? 23.391 23.953 25.422 1 88.69 201 GLY B C 1
ATOM 3910 O O . GLY B 1 201 ? 23.734 23.031 26.172 1 88.69 201 GLY B O 1
ATOM 3911 N N . THR B 1 202 ? 22.984 23.766 24.188 1 90.94 202 THR B N 1
ATOM 3912 C CA . THR B 1 202 ? 22.891 22.438 23.594 1 90.94 202 THR B CA 1
ATOM 3913 C C . THR B 1 202 ? 24.266 21.891 23.25 1 90.94 202 THR B C 1
ATOM 3915 O O . THR B 1 202 ? 25.156 22.641 22.828 1 90.94 202 THR B O 1
ATOM 3918 N N . THR B 1 203 ? 24.516 20.609 23.5 1 87.25 203 THR B N 1
ATOM 3919 C CA . THR B 1 203 ? 25.688 19.922 22.984 1 87.25 203 THR B CA 1
ATOM 3920 C C . THR B 1 203 ? 25.453 19.453 21.547 1 87.25 203 THR B C 1
ATOM 3922 O O . THR B 1 203 ? 24.562 18.656 21.281 1 87.25 203 THR B O 1
ATOM 3925 N N . VAL B 1 204 ? 26.219 20 20.672 1 85.12 204 VAL B N 1
ATOM 3926 C CA . VAL B 1 204 ? 26.062 19.672 19.266 1 85.12 204 VAL B CA 1
ATOM 3927 C C . VAL B 1 204 ? 27.125 18.672 18.844 1 85.12 204 VAL B C 1
ATOM 3929 O O . VAL B 1 204 ? 28.312 18.875 19.109 1 85.12 204 VAL B O 1
ATOM 3932 N N . ILE B 1 205 ? 26.688 17.578 18.25 1 79.62 205 ILE B N 1
ATOM 3933 C CA . ILE B 1 205 ? 27.609 16.562 17.734 1 79.62 205 ILE B CA 1
ATOM 3934 C C . ILE B 1 205 ? 27.578 16.562 16.203 1 79.62 205 ILE B C 1
ATOM 3936 O O . ILE B 1 205 ? 26.516 16.578 15.594 1 79.62 205 ILE B O 1
ATOM 3940 N N . SER B 1 206 ? 28.703 16.781 15.586 1 74.56 206 SER B N 1
ATOM 3941 C CA . SER B 1 206 ? 28.766 16.75 14.133 1 74.56 206 SER B CA 1
ATOM 3942 C C . SER B 1 206 ? 30.031 16.062 13.641 1 74.56 206 SER B C 1
ATOM 3944 O O . SER B 1 206 ? 31.016 15.984 14.367 1 74.56 206 SER B O 1
ATOM 3946 N N . ASP B 1 207 ? 29.969 15.32 12.461 1 60.31 207 ASP B N 1
ATOM 3947 C CA . ASP B 1 207 ? 31.203 14.859 11.82 1 60.31 207 ASP B CA 1
ATOM 3948 C C . ASP B 1 207 ? 31.891 16 11.078 1 60.31 207 ASP B C 1
ATOM 3950 O O . ASP B 1 207 ? 33.094 15.898 10.75 1 60.31 207 ASP B O 1
ATOM 3954 N N . LEU B 1 208 ? 31.203 16.828 10.578 1 53.81 208 LEU B N 1
ATOM 3955 C CA . LEU B 1 208 ? 31.672 17.828 9.625 1 53.81 208 LEU B CA 1
ATOM 3956 C C . LEU B 1 208 ? 32.5 18.891 10.32 1 53.81 208 LEU B C 1
ATOM 3958 O O . LEU B 1 208 ? 33.094 19.75 9.656 1 53.81 208 LEU B O 1
ATOM 3962 N N . TRP B 1 209 ? 32.344 19.031 11.562 1 50.66 209 TRP B N 1
ATOM 3963 C CA . TRP B 1 209 ? 32.688 20.359 12.039 1 50.66 209 TRP B CA 1
ATOM 3964 C C . TRP B 1 209 ? 34.188 20.578 12 1 50.66 209 TRP B C 1
ATOM 3966 O O . TRP B 1 209 ? 34.688 21.594 12.492 1 50.66 209 TRP B O 1
ATOM 3976 N N . ARG B 1 210 ? 34.875 19.859 11.445 1 47.84 210 ARG B N 1
ATOM 3977 C CA . ARG B 1 210 ? 36.219 20.406 11.43 1 47.84 210 ARG B CA 1
ATOM 3978 C C . ARG B 1 210 ? 36.188 21.906 11.109 1 47.84 210 ARG B C 1
ATOM 3980 O O . ARG B 1 210 ? 37.031 22.656 11.586 1 47.84 210 ARG B O 1
ATOM 3987 N N . SER B 1 211 ? 35.406 22.141 10.109 1 46.62 211 SER B N 1
ATOM 3988 C CA . SER B 1 211 ? 35.531 23.516 9.633 1 46.62 211 SER B CA 1
ATOM 3989 C C . SER B 1 211 ? 34.906 24.5 10.609 1 46.62 211 SER B C 1
ATOM 3991 O O . SER B 1 211 ? 35 25.719 10.422 1 46.62 211 SER B O 1
ATOM 3993 N N . TYR B 1 212 ? 34.125 23.969 11.602 1 46.97 212 TYR B N 1
ATOM 3994 C CA . TYR B 1 212 ? 33.469 24.906 12.5 1 46.97 212 TYR B CA 1
ATOM 3995 C C . TYR B 1 212 ? 34.344 25.188 13.719 1 46.97 212 TYR B C 1
ATOM 3997 O O . TYR B 1 212 ? 34.375 24.391 14.664 1 46.97 212 TYR B O 1
ATOM 4005 N N . ASP B 1 213 ? 35.5 25.5 13.594 1 47.28 213 ASP B N 1
ATOM 4006 C CA . ASP B 1 213 ? 36.344 25.953 14.711 1 47.28 213 ASP B CA 1
ATOM 4007 C C . ASP B 1 213 ? 35.469 26.641 15.773 1 47.28 213 ASP B C 1
ATOM 4009 O O . ASP B 1 213 ? 35.188 27.828 15.664 1 47.28 213 ASP B O 1
ATOM 4013 N N . THR B 1 214 ? 34.5 26 16.266 1 47.91 214 THR B N 1
ATOM 4014 C CA . THR B 1 214 ? 33.625 26.609 17.25 1 47.91 214 THR B CA 1
ATOM 4015 C C . THR B 1 214 ? 34.406 26.969 18.516 1 47.91 214 THR B C 1
ATOM 4017 O O . THR B 1 214 ? 33.812 27.266 19.562 1 47.91 214 THR B O 1
ATOM 4020 N N . ARG B 1 215 ? 35.688 26.734 18.656 1 48.56 215 ARG B N 1
ATOM 4021 C CA . ARG B 1 215 ? 36.375 27.062 19.906 1 48.56 215 ARG B CA 1
ATOM 4022 C C . ARG B 1 215 ? 35.844 28.375 20.484 1 48.56 215 ARG B C 1
ATOM 4024 O O . ARG B 1 215 ? 36 28.656 21.672 1 48.56 215 ARG B O 1
ATOM 4031 N N . ASN B 1 216 ? 35.344 29.172 19.609 1 46.81 216 ASN B N 1
ATOM 4032 C CA . ASN B 1 216 ? 35.062 30.5 20.141 1 46.81 216 ASN B CA 1
ATOM 4033 C C . ASN B 1 216 ? 33.562 30.781 20.109 1 46.81 216 ASN B C 1
ATOM 4035 O O . ASN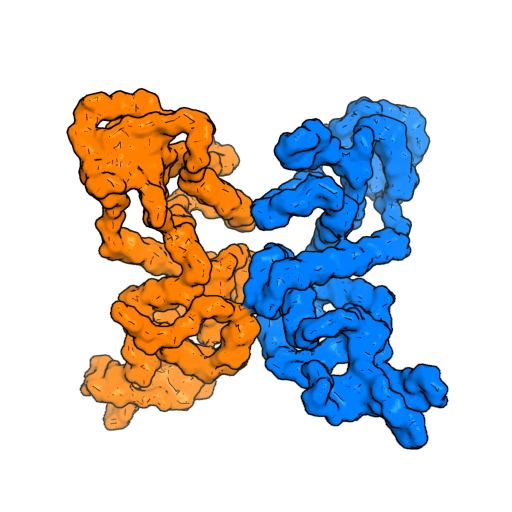 B 1 216 ? 33.156 31.953 20.109 1 46.81 216 ASN B O 1
ATOM 4039 N N . GLN B 1 217 ? 32.594 29.688 19.672 1 53 217 GLN B N 1
ATOM 4040 C CA . GLN B 1 217 ? 31.266 30.25 19.594 1 53 217 GLN B CA 1
ATOM 4041 C C . GLN B 1 217 ? 30.562 30.188 20.953 1 53 217 GLN B C 1
ATOM 4043 O O . GLN B 1 217 ? 30.484 29.125 21.562 1 53 217 GLN B O 1
ATOM 4048 N N . PRO B 1 218 ? 30.266 31.156 21.562 1 59.69 218 PRO B N 1
ATOM 4049 C CA . PRO B 1 218 ? 29.594 31.266 22.875 1 59.69 218 PRO B CA 1
ATOM 4050 C C . PRO B 1 218 ? 28.25 30.547 22.906 1 59.69 218 PRO B C 1
ATOM 4052 O O . PRO B 1 218 ? 27.438 30.703 21.984 1 59.69 218 PRO B O 1
ATOM 4055 N N . GLY B 1 219 ? 28.047 29.344 23.719 1 67.81 219 GLY B N 1
ATOM 4056 C CA . GLY B 1 219 ? 26.75 28.828 24.125 1 67.81 219 GLY B CA 1
ATOM 4057 C C . GLY B 1 219 ? 26.484 27.422 23.641 1 67.81 219 GLY B C 1
ATOM 4058 O O . GLY B 1 219 ? 25.453 26.828 23.984 1 67.81 219 GLY B O 1
ATOM 4059 N N . TYR B 1 220 ? 27.406 26.875 22.609 1 72.5 220 TYR B N 1
ATOM 4060 C CA . TYR B 1 220 ? 27.203 25.484 22.219 1 72.5 220 TYR B CA 1
ATOM 4061 C C . TYR B 1 220 ? 28.453 24.656 22.484 1 72.5 220 TYR B C 1
ATOM 4063 O O . TYR B 1 220 ? 29.578 25.156 22.375 1 72.5 220 TYR B O 1
ATOM 4071 N N . ARG B 1 221 ? 28.344 23.578 23.078 1 70.25 221 ARG B N 1
ATOM 4072 C CA . ARG B 1 221 ? 29.438 22.609 23.203 1 70.25 221 ARG B CA 1
ATOM 4073 C C . ARG B 1 221 ? 29.484 21.688 21.984 1 70.25 221 ARG B C 1
ATOM 4075 O O . ARG B 1 221 ? 28.469 21.125 21.594 1 70.25 221 ARG B O 1
ATOM 4082 N N . HIS B 1 222 ? 30.609 21.719 21.297 1 68.62 222 HIS B N 1
ATOM 4083 C CA . HIS B 1 222 ? 30.734 20.891 20.094 1 68.62 222 HIS B CA 1
ATOM 4084 C C . HIS B 1 222 ? 31.562 19.641 20.359 1 68.62 222 HIS B C 1
ATOM 4086 O O . HIS B 1 222 ? 32.625 19.734 20.969 1 68.62 222 HIS B O 1
ATOM 4092 N N . LEU B 1 223 ? 31 18.484 20.109 1 64.5 223 LEU B N 1
ATOM 4093 C CA . LEU B 1 223 ? 31.734 17.234 20.172 1 64.5 223 LEU B CA 1
ATOM 4094 C C . LEU B 1 223 ? 31.828 16.594 18.781 1 64.5 223 LEU B C 1
ATOM 4096 O O . LEU B 1 223 ? 30.859 16.625 18.016 1 64.5 223 LEU B O 1
ATOM 4100 N N . SER B 1 224 ? 33.031 16.266 18.297 1 61.16 224 SER B N 1
ATOM 4101 C CA . SER B 1 224 ? 33.219 15.609 17.016 1 61.16 224 SER B CA 1
ATOM 4102 C C . SER B 1 224 ? 32.938 14.117 17.094 1 61.16 224 SER B C 1
ATOM 4104 O O . SER B 1 224 ? 33.188 13.484 18.125 1 61.16 224 SER B O 1
ATOM 4106 N N . VAL B 1 225 ? 32.094 13.523 16.234 1 55.25 225 VAL B N 1
ATOM 4107 C CA . VAL B 1 225 ? 31.812 12.094 16.203 1 55.25 225 VAL B CA 1
ATOM 4108 C C . VAL B 1 225 ? 33.062 11.312 15.852 1 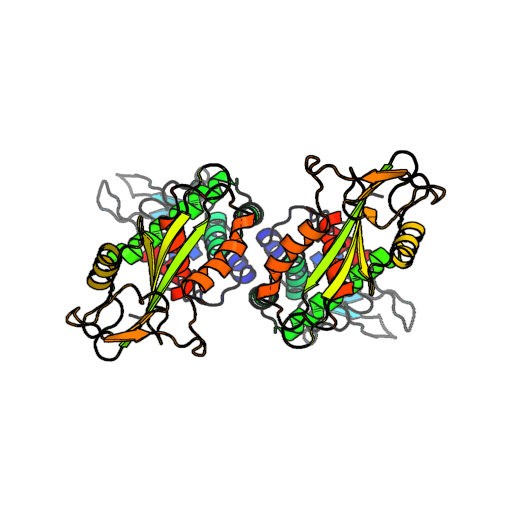55.25 225 VAL B C 1
ATOM 4110 O O . VAL B 1 225 ? 33.781 11.641 14.891 1 55.25 225 VAL B O 1
ATOM 4113 N N . ASP B 1 226 ? 33.75 10.508 16.828 1 45.59 226 ASP B N 1
ATOM 4114 C CA . ASP B 1 226 ? 34.625 9.406 16.422 1 45.59 226 ASP B CA 1
ATOM 4115 C C . ASP B 1 226 ? 33.844 8.367 15.609 1 45.59 226 ASP B C 1
ATOM 4117 O O . ASP B 1 226 ? 32.625 8.258 15.742 1 45.59 226 ASP B O 1
ATOM 4121 N N . ARG B 1 227 ? 34.281 7.914 14.508 1 44.34 227 ARG B N 1
ATOM 4122 C CA . ARG B 1 227 ? 33.719 6.879 13.648 1 44.34 227 ARG B CA 1
ATOM 4123 C C . ARG B 1 227 ? 32.844 5.922 14.453 1 44.34 227 ARG B C 1
ATOM 4125 O O . ARG B 1 227 ? 32.094 5.121 13.883 1 44.34 227 ARG B O 1
ATOM 4132 N N . SER B 1 228 ? 33.188 5.562 15.555 1 38.69 228 SER B N 1
ATOM 4133 C CA . SER B 1 228 ? 32.594 4.426 16.25 1 38.69 228 SER B CA 1
ATOM 4134 C C . SER B 1 228 ? 31.156 4.707 16.656 1 38.69 228 SER B C 1
ATOM 4136 O O . SER B 1 228 ? 30.453 3.816 17.141 1 38.69 228 SER B O 1
ATOM 4138 N N . ILE B 1 229 ? 30.781 5.973 16.969 1 38.56 229 ILE B N 1
ATOM 4139 C CA . ILE B 1 229 ? 29.484 6.148 17.609 1 38.56 229 ILE B CA 1
ATOM 4140 C C . ILE B 1 229 ? 28.375 6.098 16.578 1 38.56 229 ILE B C 1
ATOM 4142 O O . ILE B 1 229 ? 28.516 6.637 15.469 1 38.56 229 ILE B O 1
ATOM 4146 N N . ASN B 1 230 ? 27.328 5.312 16.703 1 41.31 230 ASN B N 1
ATOM 4147 C CA . ASN B 1 230 ? 26.125 5.074 15.922 1 41.31 230 ASN B CA 1
ATOM 4148 C C . ASN B 1 230 ? 25.5 6.383 15.453 1 41.31 230 ASN B C 1
ATOM 4150 O O . ASN B 1 230 ? 24.656 6.953 16.141 1 41.31 230 ASN B O 1
ATOM 4154 N N . PHE B 1 231 ? 26.297 7.234 14.898 1 43 231 PHE B N 1
ATOM 4155 C CA . PHE B 1 231 ? 25.797 8.469 14.289 1 43 231 PHE B CA 1
ATOM 4156 C C . PHE B 1 231 ? 24.672 8.172 13.305 1 43 231 PHE B C 1
ATOM 4158 O O . PHE B 1 231 ? 24.844 7.391 12.367 1 43 231 PHE B O 1
ATOM 4165 N N . VAL B 1 232 ? 23.562 8.25 13.789 1 45.38 232 VAL B N 1
ATOM 4166 C CA . VAL B 1 232 ? 22.438 8.148 12.859 1 45.38 232 VAL B CA 1
ATOM 4167 C C . VAL B 1 232 ? 22.375 9.398 11.984 1 45.38 232 VAL B C 1
ATOM 4169 O O . VAL B 1 232 ? 22.188 10.508 12.477 1 45.38 232 VAL B O 1
ATOM 4172 N N . ASP B 1 233 ? 23.094 9.469 10.93 1 46.59 233 ASP B N 1
ATOM 4173 C CA . ASP B 1 233 ? 23.016 10.547 9.945 1 46.59 233 ASP B CA 1
ATOM 4174 C C . ASP B 1 233 ? 21.578 10.82 9.547 1 46.59 233 ASP B C 1
ATOM 4176 O O . ASP B 1 233 ? 20.922 9.992 8.906 1 46.59 233 ASP B O 1
ATOM 4180 N N . PRO B 1 234 ? 20.984 11.805 10.344 1 49.44 234 PRO B N 1
ATOM 4181 C CA . PRO B 1 234 ? 19.594 12.125 10.016 1 49.44 234 PRO B CA 1
ATOM 4182 C C . PRO B 1 234 ? 19.344 12.164 8.508 1 49.44 234 PRO B C 1
ATOM 4184 O O . PRO B 1 234 ? 18.234 11.852 8.055 1 49.44 234 PRO B O 1
ATOM 4187 N N . VAL B 1 235 ? 20.422 12.562 7.82 1 49.53 235 VAL B N 1
ATOM 4188 C CA . VAL B 1 235 ? 20.281 12.711 6.375 1 49.53 235 VAL B CA 1
ATOM 4189 C C . VAL B 1 235 ? 20.219 11.328 5.723 1 49.53 235 VAL B C 1
ATOM 4191 O O . VAL B 1 235 ? 19.469 11.125 4.766 1 49.53 235 VAL B O 1
ATOM 4194 N N . THR B 1 236 ? 21.031 10.57 6.27 1 50.16 236 THR B N 1
ATOM 4195 C CA . THR B 1 236 ? 21.031 9.219 5.719 1 50.16 236 THR B CA 1
ATOM 4196 C C . THR B 1 236 ? 19.672 8.555 5.895 1 50.16 236 THR B C 1
ATOM 4198 O O . THR B 1 236 ? 19.234 7.797 5.027 1 50.16 236 THR B O 1
ATOM 4201 N N . LEU B 1 237 ? 19.219 8.867 7.066 1 50.78 237 LEU B N 1
ATOM 4202 C CA . LEU B 1 237 ? 17.875 8.32 7.277 1 50.78 237 LEU B CA 1
ATOM 4203 C C . LEU B 1 237 ? 16.922 8.773 6.168 1 50.78 237 LEU B C 1
ATOM 4205 O O . LEU B 1 237 ? 16.109 7.98 5.684 1 50.78 237 LEU B O 1
ATOM 4209 N N . TRP B 1 238 ? 17.172 10.016 5.828 1 53.44 238 TRP B N 1
ATOM 4210 C CA . TRP B 1 238 ? 16.328 10.562 4.766 1 53.44 238 TRP B CA 1
ATOM 4211 C C . TRP B 1 238 ? 16.703 9.969 3.414 1 53.44 238 TRP B C 1
ATOM 4213 O O . TRP B 1 238 ? 15.836 9.656 2.602 1 53.44 238 TRP B O 1
ATOM 4223 N N . LYS B 1 239 ? 17.969 9.859 3.215 1 49.56 239 LYS B N 1
ATOM 4224 C CA . LYS B 1 239 ? 18.453 9.328 1.938 1 49.56 239 LYS B CA 1
ATOM 4225 C C . LYS B 1 239 ? 17.875 7.934 1.678 1 49.56 239 LYS B C 1
ATOM 4227 O O . LYS B 1 239 ? 17.5 7.617 0.549 1 49.56 239 LYS B O 1
ATOM 4232 N N . HIS B 1 240 ? 17.875 7.359 2.764 1 46.06 240 HIS B N 1
ATOM 4233 C CA . HIS B 1 240 ? 17.375 5.992 2.631 1 46.06 240 HIS B CA 1
ATOM 4234 C C . HIS B 1 240 ? 15.898 5.969 2.277 1 46.06 240 HIS B C 1
ATOM 4236 O O . HIS B 1 240 ? 15.461 5.145 1.475 1 46.06 240 HIS B O 1
ATOM 4242 N N . ARG B 1 241 ? 15.258 6.945 2.82 1 47.59 241 ARG B N 1
ATOM 4243 C CA . ARG B 1 241 ? 13.82 6.973 2.572 1 47.59 241 ARG B CA 1
ATOM 4244 C C . ARG B 1 241 ? 13.508 7.605 1.221 1 47.59 241 ARG B C 1
ATOM 4246 O O . ARG B 1 241 ? 12.547 7.223 0.556 1 47.59 241 ARG B O 1
ATOM 4253 N N . SER B 1 242 ? 14.32 8.648 0.878 1 44.91 242 SER B N 1
ATOM 4254 C CA . SER B 1 242 ? 14.094 9.336 -0.391 1 44.91 242 SER B CA 1
ATOM 4255 C C . SER B 1 242 ? 14.336 8.398 -1.573 1 44.91 242 SER B C 1
ATOM 4257 O O . SER B 1 242 ? 13.633 8.484 -2.586 1 44.91 242 SER B O 1
ATOM 4259 N N . ASN B 1 243 ? 15.312 7.664 -1.557 1 41.12 243 ASN B N 1
ATOM 4260 C CA . ASN B 1 243 ? 15.625 6.746 -2.645 1 41.12 243 ASN B CA 1
ATOM 4261 C C . ASN B 1 243 ? 14.516 5.723 -2.85 1 41.12 243 ASN B C 1
ATOM 4263 O O . ASN B 1 243 ? 14.289 5.258 -3.969 1 41.12 243 ASN B O 1
ATOM 4267 N N . ARG B 1 244 ? 13.953 5.48 -1.769 1 39.62 244 ARG B N 1
ATOM 4268 C CA . ARG B 1 244 ? 12.836 4.547 -1.91 1 39.62 244 ARG B CA 1
ATOM 4269 C C . ARG B 1 244 ? 11.742 5.141 -2.787 1 39.62 244 ARG B C 1
ATOM 4271 O O . ARG B 1 244 ? 11.086 4.418 -3.543 1 39.62 244 ARG B O 1
ATOM 4278 N N . ASN B 1 245 ? 11.586 6.531 -2.648 1 39.19 245 ASN B N 1
ATOM 4279 C CA . ASN B 1 245 ? 10.516 7.219 -3.371 1 39.19 245 ASN B CA 1
ATOM 4280 C C . ASN B 1 245 ? 10.984 7.684 -4.746 1 39.19 245 ASN B C 1
ATOM 4282 O O . ASN B 1 245 ? 10.164 8.008 -5.609 1 39.19 245 ASN B O 1
ATOM 4286 N N . GLU B 1 246 ? 12.18 7.945 -4.934 1 38.38 246 GLU B N 1
ATOM 4287 C CA . GLU B 1 246 ? 12.695 8.594 -6.137 1 38.38 246 GLU B CA 1
ATOM 4288 C C . GLU B 1 246 ? 12.414 7.754 -7.379 1 38.38 246 GLU B C 1
ATOM 4290 O O . GLU B 1 246 ? 12.328 8.289 -8.484 1 38.38 246 GLU B O 1
ATOM 4295 N N . GLY B 1 247 ? 12.523 6.535 -7.387 1 36.75 247 GLY B N 1
ATOM 4296 C CA . GLY B 1 247 ? 12.18 5.992 -8.688 1 36.75 247 GLY B CA 1
ATOM 4297 C C . GLY B 1 247 ? 10.883 6.555 -9.25 1 36.75 247 GLY B C 1
ATOM 4298 O O . GLY B 1 247 ? 10.68 6.562 -10.469 1 36.75 247 GLY B O 1
ATOM 4299 N N . GLU B 1 248 ? 9.953 6.719 -8.453 1 37.09 248 GLU B N 1
ATOM 4300 C CA . GLU B 1 248 ? 8.648 7.102 -8.992 1 37.09 248 GLU B CA 1
ATOM 4301 C C . GLU B 1 248 ? 8.617 8.586 -9.336 1 37.09 248 GLU B C 1
ATOM 4303 O O . GLU B 1 248 ? 7.895 9 -10.25 1 37.09 248 GLU B O 1
ATOM 4308 N N . ASP B 1 249 ? 9.055 9.523 -8.453 1 32.72 249 ASP B N 1
ATOM 4309 C CA . ASP B 1 249 ? 8.859 10.945 -8.734 1 32.72 249 ASP B CA 1
ATOM 4310 C C . ASP B 1 249 ? 10.102 11.555 -9.375 1 32.72 249 ASP B C 1
ATOM 4312 O O . ASP B 1 249 ? 10.922 12.172 -8.688 1 32.72 249 ASP B O 1
ATOM 4316 N N . ARG B 1 250 ? 10.734 11.023 -10.281 1 35.41 250 ARG B N 1
ATOM 4317 C CA . ARG B 1 250 ? 11.836 11.633 -11.008 1 35.41 250 ARG B CA 1
ATOM 4318 C C . ARG B 1 250 ? 11.617 13.133 -11.188 1 35.41 250 ARG B C 1
ATOM 4320 O O . ARG B 1 250 ? 12.562 13.883 -11.414 1 35.41 250 ARG B O 1
ATOM 4327 N N . THR B 1 251 ? 10.5 13.555 -11.547 1 32.41 251 THR B N 1
ATOM 4328 C CA . THR B 1 251 ? 10.266 14.93 -11.969 1 32.41 251 THR B CA 1
ATOM 4329 C C . THR B 1 251 ? 10.516 15.898 -10.82 1 32.41 251 THR B C 1
ATOM 4331 O O . THR B 1 251 ? 10.539 17.125 -11.016 1 32.41 251 THR B O 1
ATOM 4334 N N . ALA B 1 252 ? 10.336 15.516 -9.633 1 37 252 ALA B N 1
ATOM 4335 C CA . ALA B 1 252 ? 10.344 16.562 -8.617 1 37 252 ALA B CA 1
ATOM 4336 C C . ALA B 1 252 ? 11.766 16.984 -8.273 1 37 252 ALA B C 1
ATOM 4338 O O . ALA B 1 252 ? 12.102 17.172 -7.102 1 37 252 ALA B O 1
ATOM 4339 N N . ARG B 1 253 ? 12.75 16.703 -8.906 1 37.94 253 ARG B N 1
ATOM 4340 C CA . ARG B 1 253 ? 14.148 16.969 -8.57 1 37.94 253 ARG B CA 1
ATOM 4341 C C . ARG B 1 253 ? 14.383 18.469 -8.375 1 37.94 253 ARG B C 1
ATOM 4343 O O . ARG B 1 253 ? 15.43 18.875 -7.871 1 37.94 253 ARG B O 1
ATOM 4350 N N . SER B 1 254 ? 13.828 19.344 -9.258 1 37.31 254 SER B N 1
ATOM 4351 C CA . SER B 1 254 ? 14.445 20.656 -9.195 1 37.31 254 SER B CA 1
ATOM 4352 C C . SER B 1 254 ? 14.188 21.328 -7.848 1 37.31 254 SER B C 1
ATOM 4354 O O . SER B 1 254 ? 15.117 21.812 -7.203 1 37.31 254 SER B O 1
ATOM 4356 N N . LEU B 1 255 ? 13.18 22.438 -7.805 1 38 255 LEU B N 1
ATOM 4357 C CA . LEU B 1 255 ? 12.938 23.578 -6.922 1 38 255 LEU B CA 1
ATOM 4358 C C . LEU B 1 255 ? 12.242 23.125 -5.641 1 38 255 LEU B C 1
ATOM 4360 O O . LEU B 1 255 ? 12.023 23.938 -4.73 1 38 255 LEU B O 1
ATOM 4364 N N . LEU B 1 256 ? 11.453 22.016 -5.527 1 45.91 256 LEU B N 1
ATOM 4365 C CA . LEU B 1 256 ? 10.328 21.547 -4.723 1 45.91 256 LEU B CA 1
ATOM 4366 C C . LEU B 1 256 ? 10.82 20.844 -3.463 1 45.91 256 LEU B C 1
ATOM 4368 O O . LEU B 1 256 ? 10.07 20.109 -2.816 1 45.91 256 LEU B O 1
ATOM 4372 N N . PRO B 1 257 ? 12.078 20.953 -3.166 1 58.44 257 PRO B N 1
ATOM 4373 C CA . PRO B 1 257 ? 12.836 20.219 -2.148 1 58.44 257 PRO B CA 1
ATOM 4374 C C . PRO B 1 257 ? 12.32 20.469 -0.734 1 58.44 257 PRO B C 1
ATOM 4376 O O . PRO B 1 257 ? 12.211 19.531 0.064 1 58.44 257 PRO B O 1
ATOM 4379 N N . SER B 1 258 ? 11.719 21.828 -0.513 1 68.56 258 SER B N 1
ATOM 4380 C CA . SER B 1 258 ? 11.414 22.172 0.871 1 68.56 258 SER B CA 1
ATOM 4381 C C . SER B 1 258 ? 10.188 21.438 1.379 1 68.56 258 SER B C 1
ATOM 4383 O O . SER B 1 258 ? 10.172 20.953 2.512 1 68.56 258 SER B O 1
ATOM 4385 N N . SER B 1 259 ? 9.266 21.344 0.382 1 78.25 259 SER B N 1
ATOM 4386 C CA . SER B 1 259 ? 8.031 20.703 0.829 1 78.25 259 SER B CA 1
ATOM 4387 C C . SER B 1 259 ? 8.25 19.219 1.088 1 78.25 259 SER B C 1
ATOM 4389 O O . SER B 1 259 ? 7.652 18.641 2.004 1 78.25 259 SER B O 1
ATOM 4391 N N . ARG B 1 260 ? 9.102 18.656 0.337 1 79.69 260 ARG B N 1
ATOM 4392 C CA . ARG B 1 260 ? 9.398 17.234 0.524 1 79.69 260 ARG B CA 1
ATOM 4393 C C . ARG B 1 260 ? 10.172 17.016 1.817 1 79.69 260 ARG B C 1
ATOM 4395 O O . ARG B 1 260 ? 9.992 15.984 2.477 1 79.69 260 ARG B O 1
ATOM 4402 N N . LEU B 1 261 ? 11.031 17.969 2.111 1 80.38 261 LEU B N 1
ATOM 4403 C CA . LEU B 1 261 ? 11.773 17.875 3.365 1 80.38 261 LEU B CA 1
ATOM 4404 C C . LEU B 1 261 ? 10.828 17.938 4.562 1 80.38 261 LEU B C 1
ATOM 4406 O O . LEU B 1 261 ? 11.016 17.219 5.543 1 80.38 261 LEU B O 1
ATOM 4410 N N . ILE B 1 262 ? 9.867 18.797 4.391 1 84.62 262 ILE B N 1
ATOM 4411 C CA . ILE B 1 262 ? 8.883 18.938 5.457 1 84.62 262 ILE B CA 1
ATOM 4412 C C . ILE B 1 262 ? 8.141 17.625 5.66 1 84.62 262 ILE B C 1
ATOM 4414 O O . ILE B 1 262 ? 7.91 17.203 6.797 1 84.62 262 ILE B O 1
ATOM 4418 N N . GLU B 1 263 ? 7.75 17.078 4.559 1 88.75 263 GLU B N 1
ATOM 4419 C CA . GLU B 1 263 ? 7.059 15.797 4.641 1 88.75 263 GLU B CA 1
ATOM 4420 C C . GLU B 1 263 ? 7.926 14.742 5.332 1 88.75 263 GLU B C 1
ATOM 4422 O O . GLU B 1 263 ? 7.438 13.984 6.176 1 88.75 263 GLU B O 1
ATOM 4427 N N . TYR B 1 264 ? 9.172 14.734 4.996 1 82.31 264 TYR B N 1
ATOM 4428 C CA . TYR B 1 264 ? 10.078 13.773 5.609 1 82.31 264 TYR B CA 1
ATOM 4429 C C . TYR B 1 264 ? 10.188 14.016 7.113 1 82.31 264 TYR B C 1
ATOM 4431 O O . TYR B 1 264 ? 10.125 13.07 7.902 1 82.31 264 TYR B O 1
ATOM 4439 N N . MET B 1 265 ? 10.422 15.227 7.473 1 84.62 265 MET B N 1
ATOM 4440 C CA . MET B 1 265 ? 10.547 15.586 8.883 1 84.62 265 MET B CA 1
ATOM 4441 C C . MET B 1 265 ? 9.297 15.18 9.656 1 84.62 265 MET B C 1
ATOM 4443 O O . MET B 1 265 ? 9.391 14.625 10.75 1 84.62 265 MET B O 1
ATOM 4447 N N . TRP B 1 266 ? 8.188 15.477 9.031 1 90.19 266 TRP B N 1
ATOM 4448 C CA . TRP B 1 266 ? 6.914 15.195 9.68 1 90.19 266 TRP B CA 1
ATOM 4449 C C . TRP B 1 266 ? 6.703 13.695 9.844 1 90.19 266 TRP B C 1
ATOM 4451 O O . TRP B 1 266 ? 6.301 13.227 10.906 1 90.19 266 TRP B O 1
ATOM 4461 N N . ARG B 1 267 ? 6.965 12.914 8.844 1 89.88 267 ARG B N 1
ATOM 4462 C CA . ARG B 1 267 ? 6.816 11.461 8.898 1 89.88 267 ARG B CA 1
ATOM 4463 C C . ARG B 1 267 ? 7.773 10.852 9.922 1 89.88 267 ARG B C 1
ATOM 4465 O O . ARG B 1 267 ? 7.445 9.859 10.562 1 89.88 267 ARG B O 1
ATOM 4472 N N . TYR B 1 268 ? 8.961 11.414 9.984 1 85.38 268 TYR B N 1
ATOM 4473 C CA . TYR B 1 268 ? 9.93 10.945 10.969 1 85.38 268 TYR B CA 1
ATOM 4474 C C . TYR B 1 268 ? 9.445 11.219 12.383 1 85.38 268 TYR B C 1
ATOM 4476 O O . TYR B 1 268 ? 9.5 10.344 13.25 1 85.38 268 TYR B O 1
ATOM 4484 N N . GLU B 1 269 ? 9.047 12.391 12.562 1 86.94 269 GLU B N 1
ATOM 4485 C CA . GLU B 1 269 ? 8.625 12.828 13.891 1 86.94 269 GLU B CA 1
ATOM 4486 C C . GLU B 1 269 ? 7.426 12.016 14.383 1 86.94 269 GLU B C 1
ATOM 4488 O O . GLU B 1 269 ? 7.352 11.656 15.562 1 86.94 269 GLU B O 1
ATOM 4493 N N . PHE B 1 270 ? 6.508 11.672 13.461 1 91.31 270 PHE B N 1
ATOM 4494 C CA . PHE B 1 270 ? 5.262 11.039 13.891 1 91.31 270 PHE B CA 1
ATOM 4495 C C . PHE B 1 270 ? 5.191 9.594 13.391 1 91.31 270 PHE B C 1
ATOM 4497 O O . PHE B 1 270 ? 4.102 9.078 13.133 1 91.31 270 PHE B O 1
ATOM 4504 N N . LYS B 1 271 ? 6.297 9.016 13.234 1 86.69 271 LYS B N 1
ATOM 4505 C CA . LYS B 1 271 ? 6.367 7.625 12.781 1 86.69 271 LYS B CA 1
ATOM 4506 C C . LYS B 1 271 ? 5.441 6.734 13.609 1 86.69 271 LYS B C 1
ATOM 4508 O O . LYS B 1 271 ? 5.438 6.797 14.836 1 86.69 271 LYS B O 1
ATOM 4513 N N . GLY B 1 272 ? 4.617 5.953 12.945 1 85.81 272 GLY B N 1
ATOM 4514 C CA . GLY B 1 272 ? 3.734 5.016 13.617 1 85.81 272 GLY B CA 1
ATOM 4515 C C . GLY B 1 272 ? 2.334 5.555 13.836 1 85.81 272 GLY B C 1
ATOM 4516 O O . GLY B 1 272 ? 1.419 4.809 14.18 1 85.81 272 GLY B O 1
ATOM 4517 N N . GLU B 1 273 ? 2.154 6.863 13.695 1 92.81 273 GLU B N 1
ATOM 4518 C CA . GLU B 1 273 ? 0.842 7.477 13.883 1 92.81 273 GLU B CA 1
ATOM 4519 C C . GLU B 1 273 ? 0.548 8.492 12.781 1 92.81 273 GLU B C 1
ATOM 4521 O O . GLU B 1 273 ? -0.035 9.547 13.031 1 92.81 273 GLU B O 1
ATOM 4526 N N . ILE B 1 274 ? 1.038 8.188 11.703 1 93.81 274 ILE B N 1
ATOM 4527 C CA . ILE B 1 274 ? 1.033 9.156 10.609 1 93.81 274 ILE B CA 1
ATOM 4528 C C . ILE B 1 274 ? -0.406 9.516 10.25 1 93.81 274 ILE B C 1
ATOM 4530 O O . ILE B 1 274 ? -0.745 10.688 10.117 1 93.81 274 ILE B O 1
ATOM 4534 N N . PHE B 1 275 ? -1.263 8.539 10.117 1 96.81 275 PHE B N 1
ATOM 4535 C CA . PHE B 1 275 ? -2.633 8.781 9.68 1 96.81 275 PHE B CA 1
ATOM 4536 C C . PHE B 1 275 ? -3.387 9.625 10.703 1 96.81 275 PHE B C 1
ATOM 4538 O O . PHE B 1 275 ? -4.02 10.625 10.344 1 96.81 275 PHE B O 1
ATOM 4545 N N . GLY B 1 276 ? -3.307 9.258 11.914 1 96.69 276 GLY B N 1
ATOM 4546 C CA . GLY B 1 276 ? -3.967 10.008 12.977 1 96.69 276 GLY B CA 1
ATOM 4547 C C . GLY B 1 276 ? -3.463 11.43 13.102 1 96.69 276 GLY B C 1
ATOM 4548 O O . GLY B 1 276 ? -4.258 12.367 13.242 1 96.69 276 GLY B O 1
ATOM 4549 N N . LYS B 1 277 ? -2.219 11.625 13.039 1 96.12 277 LYS B N 1
ATOM 4550 C CA . LYS B 1 277 ? -1.622 12.953 13.18 1 96.12 277 LYS B CA 1
ATOM 4551 C C . LYS B 1 277 ? -1.964 13.836 11.984 1 96.12 277 LYS B C 1
ATOM 4553 O O . LYS B 1 277 ? -2.121 15.055 12.125 1 96.12 277 LYS B O 1
ATOM 4558 N N . LEU B 1 278 ? -2.041 13.172 10.836 1 97 278 LEU B N 1
ATOM 4559 C CA . LEU B 1 278 ? -2.467 13.914 9.656 1 97 278 LEU B CA 1
ATOM 4560 C C . LEU B 1 278 ? -3.863 14.492 9.852 1 97 278 LEU B C 1
ATOM 4562 O O . LEU B 1 278 ? -4.094 15.68 9.594 1 97 278 LEU B O 1
ATOM 4566 N N . LEU B 1 279 ? -4.785 13.648 10.344 1 97.69 279 LEU B N 1
ATOM 4567 C CA . LEU B 1 279 ? -6.145 14.133 10.586 1 97.69 279 LEU B CA 1
ATOM 4568 C C . LEU B 1 279 ? -6.145 15.258 11.617 1 97.69 279 LEU B C 1
ATOM 4570 O O . LEU B 1 279 ? -6.871 16.234 11.461 1 97.69 279 LEU B O 1
ATOM 4574 N N . GLU B 1 280 ? -5.355 15.086 12.578 1 96.25 280 GLU B N 1
ATOM 4575 C CA . GLU B 1 280 ? -5.246 16.109 13.609 1 96.25 280 GLU B CA 1
ATOM 4576 C C . GLU B 1 280 ? -4.766 17.438 13.016 1 96.25 280 GLU B C 1
ATOM 4578 O O . GLU B 1 280 ? -5.297 18.5 13.352 1 96.25 280 GLU B O 1
ATOM 4583 N N . GLN B 1 281 ? -3.748 17.344 12.227 1 95.94 281 GLN B N 1
ATOM 4584 C CA . GLN B 1 281 ? -3.203 18.547 11.609 1 95.94 281 GLN B CA 1
ATOM 4585 C C . GLN B 1 281 ? -4.234 19.219 10.703 1 95.94 281 GLN B C 1
ATOM 4587 O O . GLN B 1 281 ? -4.336 20.453 10.672 1 95.94 281 GLN B O 1
ATOM 4592 N N . ILE B 1 282 ? -4.992 18.453 9.969 1 97.06 282 ILE B N 1
ATOM 4593 C CA . ILE B 1 282 ? -6.043 18.984 9.109 1 97.06 282 ILE B CA 1
ATOM 4594 C C . ILE B 1 282 ? -7.098 19.688 9.961 1 97.06 282 ILE B C 1
ATOM 4596 O O . ILE B 1 282 ? -7.531 20.797 9.633 1 97.06 282 ILE B O 1
ATOM 4600 N N . ARG B 1 283 ? -7.48 19.094 11.055 1 96.12 283 ARG B N 1
ATOM 4601 C CA . ARG B 1 283 ? -8.477 19.688 11.945 1 96.12 283 ARG B CA 1
ATOM 4602 C C . ARG B 1 283 ? -7.992 21.016 12.508 1 96.12 283 ARG B C 1
ATOM 4604 O O . ARG B 1 283 ? -8.789 21.938 12.742 1 96.12 283 ARG B O 1
ATOM 4611 N N . HIS B 1 284 ? -6.766 21.047 12.758 1 94.31 284 HIS B N 1
ATOM 4612 C CA . HIS B 1 284 ? -6.188 22.266 13.305 1 94.31 284 HIS B CA 1
ATOM 4613 C C . HIS B 1 284 ? -6.266 23.422 12.305 1 94.31 284 HIS B C 1
ATOM 4615 O O . HIS B 1 284 ? -6.609 24.547 12.672 1 94.31 284 HIS B O 1
ATOM 4621 N N . LEU B 1 285 ? -5.957 23.188 11.086 1 94.56 285 LEU B N 1
ATOM 4622 C CA . LEU B 1 285 ? -5.906 24.219 10.055 1 94.56 285 LEU B CA 1
ATOM 4623 C C . LEU B 1 285 ? -7.301 24.531 9.523 1 94.56 285 LEU B C 1
ATOM 4625 O O . LEU B 1 285 ? -7.578 25.656 9.109 1 94.56 285 LEU B O 1
ATOM 4629 N N . TYR B 1 286 ? -8.117 23.438 9.492 1 95.56 286 TYR B N 1
ATOM 4630 C CA . TYR B 1 286 ? -9.492 23.562 9.016 1 95.56 286 TYR B CA 1
ATOM 4631 C C . TYR B 1 286 ? -10.477 23.062 10.07 1 95.56 286 TYR B C 1
ATOM 4633 O O . TYR B 1 286 ? -11.141 22.047 9.875 1 95.56 286 TYR B O 1
ATOM 4641 N N . PRO B 1 287 ? -10.648 23.812 11.078 1 95 287 PRO B N 1
ATOM 4642 C CA . PRO B 1 287 ? -11.508 23.359 12.172 1 95 287 PRO B CA 1
ATOM 4643 C C . PRO B 1 287 ? -12.977 23.25 11.773 1 95 287 PRO B C 1
ATOM 4645 O O . PRO B 1 287 ? -13.492 24.109 11.07 1 95 287 PRO B O 1
ATOM 4648 N N . CYS B 1 288 ? -13.516 22.172 12.117 1 93.56 288 CYS B N 1
ATOM 4649 C CA . CYS B 1 288 ? -14.938 21.938 11.883 1 93.56 288 CYS B CA 1
ATOM 4650 C C . CYS B 1 288 ? -15.703 21.875 13.203 1 93.56 288 CYS B C 1
ATOM 4652 O O . CYS B 1 288 ? -15.125 21.578 14.25 1 93.56 288 CYS B O 1
ATOM 4654 N N . VAL B 1 289 ? -16.969 22.25 13.133 1 88.19 289 VAL B N 1
ATOM 4655 C CA . VAL B 1 289 ? -17.812 22.25 14.328 1 88.19 289 VAL B CA 1
ATOM 4656 C C . VAL B 1 289 ? -18.75 21.047 14.305 1 88.19 289 VAL B C 1
ATOM 4658 O O . VAL B 1 289 ? -19.172 20.609 13.234 1 88.19 289 VAL B O 1
#

Secondary structure (DSSP, 8-state):
---SS---TT--HHHHHHHTSSHHHHHHHHHHTTSS-S--B-TTT-PBPEEEE-TTSTTSEEEEPPTTT--EEETTTTSTTTT--S-HHHHHHHHHHHHHT--HHHHHHHHT--HHHHHHHHHHHHHHHHHHHHHH-PPEE-TT-EEEEEEEEEE--SSS--EEEEEEEEETTS--EEEEEES---HHHHHHHHHHHEETT-EEEESSGGG--GGG-TT-EEEE--TTS----HHHHHHHHHHHHHTT--GGGSS-HHHHHHHHHHHHHTTT-HHHHHHHHHHHHS---/---SS---TT--HHHHHHHTSSHHHHHHHHHHTTSS-S--B-TTT-PBPEEEE-TTSTTSEEEEPPTTT--EEETTTTSTTTT--S-HHHHHHHHHHHHHT--HHHHHHHHT--HHHHHHHHHHHHHHHHHHHHHH-PPEE-TT-EEEEEEEEEE--TTS--EEEEEEEEETTS--EEEEEES---HHHHHHHHHHHEETTPEEEESSGGG--GGG-TT-EEEE--TTS----HHHHHHHHHHHHHTT-GGGGSS-HHHHHHHHHHHHHTTT-HHHHHHHHHHHHS---

Foldseek 3Di:
DPQQADACFPPDPVNVCVCPVDLVSLQVNCCRLFQWAPWDADPPPRHTWDWDADPPDLSRIWTADDPPVRDIHHRNPLGPCPPPPARSSLVLLLLVVVLVPDALVVNCVVSVHDSVVSVVVNVSLLVLLVVVCVVCLAADFDAPWEKEKEKDWDDLDDDDPDTWIKIKIQTPPALAMAIDTDPDDALVRVVVVCPSRHDFNYEYEYQPCVVNVVVPVPGYHYDYDDPPPPPPPPVVVVVVVVVVHCVRPVPCSPPNPDSVRSVVSLCSNCPSRRSRVSSVSSCVVRGYD/DPQQADACFPPDPVNVCVCCVDLVSLQVNCCRLFQWAPWDADPPPRHTWDWDADPPDLSRIWTADDPPVRDIHHRNPLGPCPPPPARSSLVLLLLVVVLVPDALVVNCVVSVHDSVVSVVVNVSLLVLLVVVCVVCLAADFDAPWEKEKEKDWDDLDDDDPDTWIKIKIQTPPALAMAIDTDPDPALVRVVVVCPSRHDFNYEYEYQPCPVNVCVPVPGYHYDYDDPPPPPPHPVVVVVVVVVVHCVRCVPVRDPNVRSVRSVVSLCSNQPSRSSRVSSVSSCVVRGYD

InterPro domains:
  IPR024445 ISXO2-like transposase domain [PF12762] (156-226)
  IPR024445 ISXO2-like transposase domain [SM01126] (139-269)
  IPR053164 IS1016-like transposase [PTHR47163] (62-273)

Radius of gyration: 29.15 Å; Cα contacts (8 Å, |Δi|>4): 850; chains: 2; bounding box: 74×78×64 Å